Protein AF-0000000068123368 (afdb_homodimer)

Nearest PDB structures (foldseek):
  8y6v-assembly1_J  TM=4.040E-01  e=4.896E+00  Phikzvirus phiKZ
  7x9c-assembly1_R  TM=2.733E-01  e=2.693E+00  Homo sapiens
  8y6v-assembly1_J  TM=4.042E-01  e=3.737E+00  Phikzvirus phiKZ
  7x9c-assembly1_R  TM=2.732E-01  e=2.324E+00  Homo sapiens

Secondary structure (DSSP, 8-state):
-----------------------S-HHHHHHHHHHHHHHHHHHHHHHHHHHHHHHHHHHHHHHHHT---SSTTSPPPP------EEEE-SS--TTHHHHSSS--HHHHHHHHHHTTT-SEEE-HHHHHHTTS---EEBTTSSEEEEEHHHHHHHHHHHHHHHT-HHHHS-SS---HHHHHHHHHHHHHHHHHHHHHT----EEEEE--TT-SSSPEEE--S-EEEE-HHHHHHHHHTTB--GGGBPPPPTHHHHHHHHHHHHHHHHHH--/-----------------------S-HHHHHHHHHHHHHHHHHHHHHHHHHHHHHHHHHHHHHHHHT---SSTTSPPPP------EEEE-SS--TTHHHHSSS--HHHHHHHHHHTTT-SEEE-HHHHHHTTS---EEBTTSSEEEEEHHHHHHHHHHHHHHHT-HHHH--SS---HHHHHHHHHHHHHHHHHHHHHT----EEEEE--TT-SSSPEEE--S-EEEE-HHHHHHHHHTTB--GGGBPPPPTHHHHHHHHHHHHHHHHHHH-

Organism: Neurospora crassa (strain ATCC 24698 / 74-OR23-1A / CBS 708.71 / DSM 1257 / FGSC 987) (NCBI:txid367110)

Solvent-accessible surface area (backbone atoms only — not comparable to full-atom values): 30001 Å² total; per-residue (Å²): 138,82,85,82,80,80,82,80,74,85,81,79,75,78,76,76,67,86,64,74,76,70,42,89,46,69,68,31,43,50,51,34,48,50,35,47,49,51,28,54,50,49,49,53,53,33,50,51,50,40,51,52,31,51,50,47,28,52,50,22,46,55,47,23,66,65,15,50,58,69,59,60,92,38,63,75,59,56,54,92,69,72,81,50,46,35,66,40,58,84,68,84,50,80,64,51,67,46,70,44,76,75,92,46,68,66,35,52,49,48,52,52,60,70,52,54,41,41,32,20,60,40,50,68,65,57,28,46,63,29,68,59,41,72,47,34,36,27,73,90,62,48,22,37,26,33,35,41,36,42,54,51,51,50,32,51,51,50,46,58,42,62,78,36,42,74,79,72,53,64,57,92,85,66,64,60,66,58,54,45,52,48,43,43,50,31,52,49,52,46,51,46,50,46,45,32,60,50,38,60,47,55,33,26,26,40,69,46,78,88,24,85,87,52,61,42,80,42,68,57,57,45,40,64,16,42,34,48,68,63,38,48,51,56,33,52,76,32,50,48,53,80,86,39,45,50,73,73,63,71,73,60,58,51,68,63,53,53,53,55,45,51,52,46,50,55,52,70,74,93,138,78,85,78,80,77,79,77,71,85,78,79,74,78,75,77,66,86,62,74,76,68,43,88,45,69,67,32,42,51,50,35,50,52,34,47,50,50,29,54,50,49,48,54,50,33,51,51,51,40,51,51,30,50,52,48,29,52,50,22,47,56,46,24,66,64,14,49,60,70,57,60,91,38,64,76,59,56,53,91,67,71,82,51,46,35,66,40,58,86,66,85,51,82,65,49,66,46,72,44,75,76,92,45,70,66,35,52,49,48,53,50,60,70,52,56,40,42,31,20,59,39,50,69,66,58,28,46,64,29,67,60,41,73,45,36,37,27,73,88,59,47,23,38,26,33,35,41,36,41,54,53,51,49,33,52,52,49,46,58,42,63,78,36,41,75,79,71,54,66,56,93,86,65,62,61,67,58,53,46,51,49,45,42,49,31,52,48,52,47,52,46,49,46,46,31,60,51,36,59,45,54,33,26,26,39,69,46,77,87,25,84,86,54,59,42,81,40,68,59,58,46,39,65,16,40,35,49,68,64,40,48,51,58,34,53,76,32,49,47,52,81,85,38,46,51,73,73,62,72,73,60,60,52,68,64,54,52,51,56,47,49,51,48,49,52,53,68,73,96

Foldseek 3Di:
DDPPPPPPDDPPDPPPPPPVPQDPDPVVNVVVVVVVVVVVVVVVVVVVVVVVVVVVVVVVVVVVVVVPPPDPPDDDADDPFDWDKDWADPPDDPCVVLCDDDDDPSVVVVLVVLLALQKFFDAQVSCCSRVNDDAFAFQVGGHIDHDPVSLLSVLVVLLNCLVVCVVNPVDDDDPVVVSVVSNVVSVVSVVVVCVVVPDPADKDFDDDPVPPDGTDIGRDTTDTGTPSVSRVVVSNVGGDDPVRTDDDDPVVPPPVVVVVVVVVVVVVVD/DDPPPPPPDPPPDPPPPPPVPQDPDPVVNVVVVVVVVVVVVVVVVVVVVVVVVVVVVVVVVVVVVVVPPPDPPDDDADDPFDWDKDWADPPDDPCVVLCDDDDDPSVVVVLVVLLALQKFFDAQVSCCSRVNDDAFAFQVGGHIDHDPVSLLSVLVVLLNCLVVCVVNPVDDDDPVVVSVVSNVVSVVSVVVVCVVVPDPA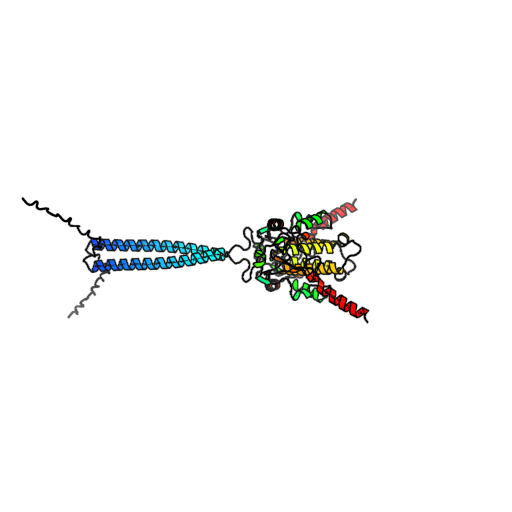DKDFDDDPVPPDGTDIHRDTTDTGTPSVSRVVVSNVGGDDPVRTDDDDPVVPPPVVVVCCVVVVVVVVD

InterPro domains:
  IPR021765 Mycotoxin biosynthesis protein UstYa-like [PF11807] (40-238)
  IPR021765 Mycotoxin biosynthesis protein UstYa-like [PTHR33365] (15-244)

Structure (mmCIF, N/CA/C/O backbone):
data_AF-0000000068123368-model_v1
#
loop_
_entity.id
_entity.type
_entity.pdbx_description
1 polymer 'Tat pathway signal sequence'
#
loop_
_atom_site.group_PDB
_atom_site.id
_atom_site.type_symbol
_atom_site.label_atom_id
_atom_site.label_alt_id
_atom_site.label_comp_id
_atom_site.label_asym_id
_atom_site.label_entity_id
_atom_site.label_seq_id
_atom_site.pdbx_PDB_ins_code
_atom_site.Cartn_x
_atom_site.Cartn_y
_atom_site.Cartn_z
_atom_site.occupancy
_atom_site.B_iso_or_equiv
_atom_site.auth_seq_id
_atom_site.auth_comp_id
_atom_site.auth_asym_id
_atom_site.auth_atom_id
_atom_site.pdbx_PDB_model_num
ATOM 1 N N . MET A 1 1 ? -56.125 82.812 60.312 1 33.09 1 MET A N 1
ATOM 2 C CA . MET A 1 1 ? -54.656 82.875 60.188 1 33.09 1 MET A CA 1
ATOM 3 C C . MET A 1 1 ? -54.125 81.812 59.281 1 33.09 1 MET A C 1
ATOM 5 O O . MET A 1 1 ? -54.156 80.625 59.625 1 33.09 1 MET A O 1
ATOM 9 N N . GLU A 1 2 ? -54.219 82 57.938 1 40.56 2 GLU A N 1
ATOM 10 C CA . GLU A 1 2 ? -54.031 81.125 56.781 1 40.56 2 GLU A CA 1
ATOM 11 C C . GLU A 1 2 ? -52.531 80.75 56.594 1 40.56 2 GLU A C 1
ATOM 13 O O . GLU A 1 2 ? -51.688 81.688 56.656 1 40.56 2 GLU A O 1
ATOM 18 N N . PRO A 1 3 ? -52.062 79.5 56.812 1 45.59 3 PRO A N 1
ATOM 19 C CA . PRO A 1 3 ? -50.656 79.062 56.719 1 45.59 3 PRO A CA 1
ATOM 20 C C . PRO A 1 3 ? -50.094 79.188 55.281 1 45.59 3 PRO A C 1
ATOM 22 O O . PRO A 1 3 ? -50.781 78.812 54.344 1 45.59 3 PRO A O 1
ATOM 25 N N . LEU A 1 4 ? -49.281 80.188 54.906 1 42.06 4 LEU A N 1
ATOM 26 C CA . LEU A 1 4 ? -48.656 80.5 53.625 1 42.06 4 LEU A CA 1
ATOM 27 C C . LEU A 1 4 ? -47.656 79.375 53.25 1 42.06 4 LEU A C 1
ATOM 29 O O . LEU A 1 4 ? -46.688 79.188 54 1 42.06 4 LEU A O 1
ATOM 33 N N . ILE A 1 5 ? -48 78.25 52.594 1 44.88 5 ILE A N 1
ATOM 34 C CA . ILE A 1 5 ? -47.188 77.188 52.094 1 44.88 5 ILE A CA 1
ATOM 35 C C . ILE A 1 5 ? -46.219 77.688 51.031 1 44.88 5 ILE A C 1
ATOM 37 O O . ILE A 1 5 ? -46.625 78.125 49.969 1 44.88 5 ILE A O 1
ATOM 41 N N . THR A 1 6 ? -45.031 78.312 51.344 1 40.75 6 THR A N 1
ATOM 42 C CA . THR A 1 6 ? -44.062 78.75 50.375 1 40.75 6 THR A CA 1
ATOM 43 C C . THR A 1 6 ? -43.438 77.625 49.594 1 40.75 6 THR A C 1
ATOM 45 O O . THR A 1 6 ? -42.938 76.625 50.188 1 40.75 6 THR A O 1
ATOM 48 N N . ASP A 1 7 ? -43.812 77.312 48.375 1 41.66 7 ASP A N 1
ATOM 49 C CA . ASP A 1 7 ? -43.344 76.312 47.375 1 41.66 7 ASP A CA 1
ATOM 50 C C . ASP A 1 7 ? -41.906 76.562 46.969 1 41.66 7 ASP A C 1
ATOM 52 O O . ASP A 1 7 ? -41.625 77.562 46.281 1 41.66 7 ASP A O 1
ATOM 56 N N . GLU A 1 8 ? -40.844 76.312 47.75 1 40.75 8 GLU A N 1
ATOM 57 C CA . GLU A 1 8 ? -39.469 76.438 47.344 1 40.75 8 GLU A CA 1
ATOM 58 C C . GLU A 1 8 ? -39.094 75.438 46.281 1 40.75 8 GLU A C 1
ATOM 60 O O . GLU A 1 8 ? -39.094 74.25 46.531 1 40.75 8 GLU A O 1
ATOM 65 N N . LYS A 1 9 ? -39.25 75.75 44.938 1 47.78 9 LYS A N 1
ATOM 66 C CA . LYS A 1 9 ? -38.781 74.875 43.844 1 47.78 9 LYS A CA 1
ATOM 67 C C . LYS A 1 9 ? -37.281 74.75 43.844 1 47.78 9 LYS A C 1
ATOM 69 O O . LYS A 1 9 ? -36.562 75.688 44.031 1 47.78 9 LYS A O 1
ATOM 74 N N . PRO A 1 10 ? -36.719 73.438 43.906 1 45.81 10 PRO A N 1
ATOM 75 C CA . PRO A 1 10 ? -35.281 73.25 43.875 1 45.81 10 PRO A CA 1
ATOM 76 C C . PRO A 1 10 ? -34.625 73.688 42.562 1 45.81 10 PRO A C 1
ATOM 78 O O . PRO A 1 10 ? -35.188 73.438 41.5 1 45.81 10 PRO A O 1
ATOM 81 N N . ARG A 1 11 ? -33.875 74.812 42.375 1 40.09 11 ARG A N 1
ATOM 82 C CA . ARG A 1 11 ? -33.125 75.312 41.25 1 40.09 11 ARG A CA 1
ATOM 83 C C . ARG A 1 11 ? -32.031 74.312 40.844 1 40.09 11 ARG A C 1
ATOM 85 O O . ARG A 1 11 ? -31.141 74.062 41.656 1 40.09 11 ARG A O 1
ATOM 92 N N . TYR A 1 12 ? -32.25 73.375 39.969 1 43.09 12 TYR A N 1
ATOM 93 C CA . TYR A 1 12 ? -31.266 72.438 39.406 1 43.09 12 TYR A CA 1
ATOM 94 C C . TYR A 1 12 ? -30.141 73.25 38.719 1 43.09 12 TYR A C 1
ATOM 96 O O . TYR A 1 12 ? -30.406 74.188 37.969 1 43.09 12 TYR A O 1
ATOM 104 N N . ALA A 1 13 ? -28.953 73.5 39.312 1 40.97 13 ALA A N 1
ATOM 105 C CA . ALA A 1 13 ? -27.75 74.062 38.719 1 40.97 13 ALA A CA 1
ATOM 106 C C . ALA A 1 13 ? -27.297 73.25 37.531 1 40.97 13 ALA A C 1
ATOM 108 O O . ALA A 1 13 ? -27.203 72 37.594 1 40.97 13 ALA A O 1
ATOM 109 N N . ARG A 1 14 ? -27.438 73.688 36.281 1 38.5 14 ARG A N 1
ATOM 110 C CA . ARG A 1 14 ? -26.906 73.062 35.062 1 38.5 14 ARG A CA 1
ATOM 111 C C . ARG A 1 14 ? -25.469 72.625 35.25 1 38.5 14 ARG A C 1
ATOM 113 O O . ARG A 1 14 ? -24.609 73.438 35.656 1 38.5 14 ARG A O 1
ATOM 120 N N . LEU A 1 15 ? -25.156 71.375 35.562 1 40.28 15 LEU A N 1
ATOM 121 C CA . LEU A 1 15 ? -23.828 70.812 35.469 1 40.28 15 LEU A CA 1
ATOM 122 C C . LEU A 1 15 ? -23.094 71.312 34.219 1 40.28 15 LEU A C 1
ATOM 124 O O . LEU A 1 15 ? -23.656 71.25 33.125 1 40.28 15 LEU A O 1
ATOM 128 N N . HIS A 1 16 ? -22.234 72.375 34.25 1 38.22 16 HIS A N 1
ATOM 129 C CA . HIS A 1 16 ? -21.312 72.75 33.188 1 38.22 16 HIS A CA 1
ATOM 130 C C . HIS A 1 16 ? -20.719 71.562 32.469 1 38.22 16 HIS A C 1
ATOM 132 O O . HIS A 1 16 ? -20.047 70.75 33.125 1 38.22 16 HIS A O 1
ATOM 138 N N . GLY A 1 17 ? -21.359 70.938 31.531 1 38.03 17 GLY A N 1
ATOM 139 C CA . GLY A 1 17 ? -20.734 69.938 30.688 1 38.03 17 GLY A CA 1
ATOM 140 C C . GLY A 1 17 ? -19.25 70.25 30.453 1 38.03 17 GLY A C 1
ATOM 141 O O . GLY A 1 17 ? -18.812 71.375 30.438 1 38.03 17 GLY A O 1
ATOM 142 N N . ASP A 1 18 ? -18.359 69.375 30.891 1 42.69 18 ASP A N 1
ATOM 143 C CA . ASP A 1 18 ? -16.938 69.438 30.531 1 42.69 18 ASP A CA 1
ATOM 144 C C . ASP A 1 18 ? -16.734 70 29.141 1 42.69 18 ASP A C 1
ATOM 146 O O . ASP A 1 18 ? -16.703 69.25 28.141 1 42.69 18 ASP A O 1
ATOM 150 N N . ASP A 1 19 ? -17.438 71 28.641 1 43.69 19 ASP A N 1
ATOM 151 C CA . ASP A 1 19 ? -16.984 71.688 27.453 1 43.69 19 ASP A CA 1
ATOM 152 C C . ASP A 1 19 ? -15.469 71.875 27.469 1 43.69 19 ASP A C 1
ATOM 154 O O . ASP A 1 19 ? -14.922 72.5 28.391 1 43.69 19 ASP A O 1
ATOM 158 N N . GLU A 1 20 ? -14.719 70.938 26.906 1 52.22 20 GLU A N 1
ATOM 159 C CA . GLU A 1 20 ? -13.312 71.188 26.609 1 52.22 20 GLU A CA 1
ATOM 160 C C . GLU A 1 20 ? -13.039 72.688 26.375 1 52.22 20 GLU A C 1
ATOM 162 O O . GLU A 1 20 ? -13.633 73.312 25.5 1 52.22 20 GLU A O 1
ATOM 167 N N . ASN A 1 21 ? -12.844 73.375 27.344 1 53.38 21 ASN A N 1
ATOM 168 C CA . ASN A 1 21 ? -12.414 74.75 27.266 1 53.38 21 ASN A CA 1
ATOM 169 C C . ASN A 1 21 ? -11.523 75 26.047 1 53.38 21 ASN A C 1
ATOM 171 O O . ASN A 1 21 ? -10.398 74.5 25.969 1 53.38 21 ASN A O 1
ATOM 175 N N . ILE A 1 22 ? -12.133 75.062 24.844 1 58.22 22 ILE A N 1
ATOM 176 C CA . ILE A 1 22 ? -11.461 75.5 23.641 1 58.22 22 ILE A CA 1
ATOM 177 C C . ILE A 1 22 ? -10.578 76.688 23.953 1 58.22 22 ILE A C 1
ATOM 179 O O . ILE A 1 22 ? -11.055 77.75 24.469 1 58.22 22 ILE A O 1
ATOM 183 N N . PRO A 1 23 ? -9.281 76.438 23.969 1 62.22 23 PRO A N 1
ATOM 184 C CA . PRO A 1 23 ? -8.438 77.562 24.266 1 62.22 23 PRO A CA 1
ATOM 185 C C . PRO A 1 23 ? -8.797 78.812 23.406 1 62.22 23 PRO A C 1
ATOM 187 O O . PRO A 1 23 ? -9.234 78.625 22.266 1 62.22 23 PRO A O 1
ATOM 190 N N . GLU A 1 24 ? -8.969 79.875 23.969 1 70.06 24 GLU A N 1
ATOM 191 C CA . GLU A 1 24 ? -9.234 81.188 23.344 1 70.06 24 GLU A CA 1
ATOM 192 C C . GLU A 1 24 ? -8.117 81.562 22.375 1 70.06 24 GLU A C 1
ATOM 194 O O . GLU A 1 24 ? -8.32 82.375 21.469 1 70.06 24 GLU A O 1
ATOM 199 N N . ASN A 1 25 ? -6.934 80.875 22.438 1 73.38 25 ASN A N 1
ATOM 200 C CA . ASN A 1 25 ? -5.848 81.25 21.531 1 73.38 25 ASN A CA 1
ATOM 201 C C . ASN A 1 25 ? -5.891 80.375 20.25 1 73.38 25 ASN A C 1
ATOM 203 O O . ASN A 1 25 ? -5.852 79.188 20.297 1 73.38 25 ASN A O 1
ATOM 207 N N . PRO A 1 26 ? -6.062 81.062 19.109 1 80.88 26 PRO A N 1
ATOM 208 C CA . PRO A 1 26 ? -6.191 80.438 17.812 1 80.88 26 PRO A CA 1
ATOM 209 C C . PRO A 1 26 ? -5.023 79.5 17.516 1 80.88 26 PRO A C 1
ATOM 211 O O . PRO A 1 26 ? -5.215 78.438 16.906 1 80.88 26 PRO A O 1
ATOM 214 N N . GLU A 1 27 ? -3.861 79.812 18 1 79.94 27 GLU A N 1
ATOM 215 C CA . GLU A 1 27 ? -2.691 79 17.734 1 79.94 27 GLU A CA 1
ATOM 216 C C . GLU A 1 27 ? -2.744 77.688 18.547 1 79.94 27 GLU A C 1
ATOM 218 O O . GLU A 1 27 ? -2.416 76.625 18.016 1 79.94 27 GLU A O 1
ATOM 223 N N . ALA A 1 28 ? -3.166 77.812 19.75 1 79 28 ALA A N 1
ATOM 224 C CA . ALA A 1 28 ? -3.305 76.688 20.609 1 79 28 ALA A CA 1
ATOM 225 C C . ALA A 1 28 ? -4.383 75.688 20.094 1 79 28 ALA A C 1
ATOM 227 O O . ALA A 1 28 ? -4.199 74.5 20.094 1 79 28 ALA A O 1
ATOM 228 N N . LEU A 1 29 ? -5.375 76.312 19.641 1 81.5 29 LEU A N 1
ATOM 229 C CA . LEU A 1 29 ? -6.473 75.5 19.062 1 81.5 29 LEU A CA 1
ATOM 230 C C . LEU A 1 29 ? -6.012 74.75 17.828 1 81.5 29 LEU A C 1
ATOM 232 O O . LEU A 1 29 ? -6.383 73.562 17.656 1 81.5 29 LEU A O 1
ATOM 236 N N . ALA A 1 30 ? -5.199 75.375 17.031 1 83.19 30 ALA A N 1
ATOM 237 C CA . ALA A 1 30 ? -4.672 74.688 15.836 1 83.19 30 ALA A CA 1
ATOM 238 C C . ALA A 1 30 ? -3.781 73.5 16.203 1 83.19 30 ALA A C 1
ATOM 240 O O . ALA A 1 30 ? -3.83 72.5 15.547 1 83.19 30 ALA A O 1
ATOM 241 N N . LEU A 1 31 ? -3.004 73.625 17.172 1 82.56 31 LEU A N 1
ATOM 242 C CA . LEU A 1 31 ? -2.121 72.562 17.625 1 82.56 31 LEU A CA 1
ATOM 243 C C . LEU A 1 31 ? -2.924 71.375 18.172 1 82.56 31 LEU A C 1
ATOM 245 O O . LEU A 1 31 ? -2.605 70.188 17.906 1 82.56 31 LEU A O 1
ATOM 249 N N . VAL A 1 32 ? -3.879 71.625 18.922 1 82.38 32 VAL A N 1
ATOM 250 C CA . VAL A 1 32 ? -4.754 70.625 19.453 1 82.38 32 VAL A CA 1
ATOM 251 C C . VAL A 1 32 ? -5.422 69.875 18.312 1 82.38 32 VAL A C 1
ATOM 253 O O . VAL A 1 32 ? -5.473 68.625 18.312 1 82.38 32 VAL A O 1
ATOM 256 N N . GLN A 1 33 ? -5.879 70.562 17.344 1 84.94 33 GLN A N 1
ATOM 257 C CA . GLN A 1 33 ? -6.547 70 16.203 1 84.94 33 GLN A CA 1
ATOM 258 C C . GLN A 1 33 ? -5.582 69.125 15.406 1 84.94 33 GLN A C 1
ATOM 260 O O . GLN A 1 33 ? -5.957 68.062 14.93 1 84.94 33 GLN A O 1
ATOM 265 N N . LYS A 1 34 ? -4.402 69.562 15.219 1 85.31 34 LYS A N 1
ATOM 266 C CA . LYS A 1 34 ? -3.389 68.812 14.516 1 85.31 34 LYS A CA 1
ATOM 267 C C . LYS A 1 34 ? -3.127 67.438 15.219 1 85.31 34 LYS A C 1
ATOM 269 O O . LYS A 1 34 ? -3.098 66.438 14.578 1 85.31 34 LYS A O 1
ATOM 274 N N . TRP A 1 35 ? -2.98 67.5 16.469 1 84.75 35 TRP A N 1
ATOM 275 C CA . TRP A 1 35 ? -2.68 66.25 17.219 1 84.75 35 TRP A CA 1
ATOM 276 C C . TRP A 1 35 ? -3.898 65.375 17.281 1 84.75 35 TRP A C 1
ATOM 278 O O . TRP A 1 35 ? -3.768 64.125 17.219 1 84.75 35 TRP A O 1
ATOM 288 N N . LYS A 1 36 ? -5.035 66 17.422 1 84 36 LYS A N 1
ATOM 289 C CA . LYS A 1 36 ? -6.273 65.188 17.344 1 84 36 LYS A CA 1
ATOM 290 C C . LYS A 1 36 ? -6.41 64.5 16 1 84 36 LYS A C 1
ATOM 292 O O . LYS A 1 36 ? -6.746 63.312 15.961 1 84 36 LYS A O 1
ATOM 297 N N . ARG A 1 37 ? -6.121 65.188 14.961 1 84.56 37 ARG A N 1
ATOM 298 C CA . ARG A 1 37 ? -6.168 64.625 13.625 1 84.56 37 ARG A CA 1
ATOM 299 C C . ARG A 1 37 ? -5.129 63.531 13.469 1 84.56 37 ARG A C 1
ATOM 301 O O . ARG A 1 37 ? -5.43 62.469 12.93 1 84.56 37 ARG A O 1
ATOM 308 N N . SER A 1 38 ? -3.957 63.781 13.898 1 85.75 38 SER A N 1
ATOM 309 C CA . SER A 1 38 ? -2.904 62.781 13.836 1 85.75 38 SER A CA 1
ATOM 310 C C . SER A 1 38 ? -3.277 61.531 14.641 1 85.75 38 SER A C 1
ATOM 312 O O . SER A 1 38 ? -3.004 60.406 14.219 1 85.75 38 SER A O 1
ATOM 314 N N . PHE A 1 39 ? -3.859 61.719 15.742 1 85.25 39 PHE A N 1
ATOM 315 C CA . PHE A 1 39 ? -4.32 60.594 16.578 1 85.25 39 PHE A CA 1
ATOM 316 C C . PHE A 1 39 ? -5.328 59.75 15.82 1 85.25 39 PHE A C 1
ATOM 318 O O . PHE A 1 39 ? -5.195 58.531 15.773 1 85.25 39 PHE A O 1
ATOM 325 N N . TYR A 1 40 ? -6.312 60.375 15.258 1 87.69 40 TYR A N 1
ATOM 326 C CA . TYR A 1 40 ? -7.363 59.625 14.586 1 87.69 40 TYR A CA 1
ATOM 327 C C . TYR A 1 40 ? -6.832 58.969 13.32 1 87.69 40 TYR A C 1
ATOM 329 O O . TYR A 1 40 ? -7.266 57.844 12.961 1 87.69 40 TYR A O 1
ATOM 337 N N . ILE A 1 41 ? -5.828 59.562 12.625 1 85.19 41 ILE A N 1
ATOM 338 C CA . ILE A 1 41 ? -5.188 58.906 11.469 1 85.19 41 ILE A CA 1
ATOM 339 C C . ILE A 1 41 ? -4.402 57.688 11.922 1 85.19 41 ILE A C 1
ATOM 341 O O . ILE A 1 41 ? -4.488 56.625 11.305 1 85.19 41 ILE A O 1
ATOM 345 N N . LEU A 1 42 ? -3.693 57.781 12.977 1 86.88 42 LEU A N 1
ATOM 346 C CA . LEU A 1 42 ? -2.959 56.656 13.508 1 86.88 42 LEU A CA 1
ATOM 347 C C . LEU A 1 42 ? -3.914 55.562 13.961 1 86.88 42 LEU A C 1
ATOM 349 O O . LEU A 1 42 ? -3.656 54.375 13.734 1 86.88 42 LEU A O 1
ATOM 353 N N . LEU A 1 43 ? -4.961 55.969 14.594 1 86.12 43 LEU A N 1
ATOM 354 C CA . LEU A 1 43 ? -5.961 55 15.031 1 86.12 43 LEU A CA 1
ATOM 355 C C . LEU A 1 43 ? -6.547 54.219 13.844 1 86.12 43 LEU A C 1
ATOM 357 O O . LEU A 1 43 ? -6.617 53 13.859 1 86.12 43 LEU A O 1
ATOM 361 N N . ALA A 1 44 ? -6.957 55 12.852 1 85.25 44 ALA A N 1
ATOM 362 C CA . ALA A 1 44 ? -7.539 54.375 11.664 1 85.25 44 ALA A CA 1
ATOM 363 C C . ALA A 1 44 ? -6.523 53.469 10.961 1 85.25 44 ALA A C 1
ATOM 365 O O . ALA A 1 44 ? -6.859 52.375 10.531 1 85.25 44 ALA A O 1
ATOM 366 N N . SER A 1 45 ? -5.281 53.906 10.844 1 85.12 45 SER A N 1
ATOM 367 C CA . SER A 1 45 ? -4.234 53.094 10.203 1 85.12 45 SER A CA 1
ATOM 368 C C . SER A 1 45 ? -3.92 51.844 11.016 1 85.12 45 SER A C 1
ATOM 370 O O . SER A 1 45 ? -3.75 50.781 10.445 1 85.12 45 SER A O 1
ATOM 372 N N . SER A 1 46 ? -3.832 51.969 12.289 1 83 46 SER A N 1
ATOM 373 C CA . SER A 1 46 ? -3.578 50.844 13.148 1 83 46 SER A CA 1
ATOM 374 C C . SER A 1 46 ? -4.707 49.812 13.055 1 83 46 SER A C 1
ATOM 376 O O . SER A 1 46 ? -4.453 48.594 12.961 1 83 46 SER A O 1
ATOM 378 N N . LEU A 1 47 ? -5.914 50.312 13.055 1 82.19 47 LEU A N 1
ATOM 379 C CA . LEU A 1 47 ? -7.059 49.406 12.922 1 82.19 47 LEU A CA 1
ATOM 380 C C . LEU A 1 47 ? -7.039 48.688 11.578 1 82.19 47 LEU A C 1
ATOM 382 O O . LEU A 1 47 ? -7.344 47.5 11.5 1 82.19 47 LEU A O 1
ATOM 386 N N . SER A 1 48 ? -6.68 49.375 10.523 1 82.56 48 SER A N 1
ATOM 387 C CA . SER A 1 48 ? -6.582 48.75 9.203 1 82.56 48 SER A CA 1
ATOM 388 C C . SER A 1 48 ? -5.504 47.688 9.172 1 82.56 48 SER A C 1
ATOM 390 O O . SER A 1 48 ? -5.719 46.594 8.633 1 82.56 48 SER A O 1
ATOM 392 N N . VAL A 1 49 ? -4.391 47.969 9.734 1 81.56 49 VAL A N 1
ATOM 393 C CA . VAL A 1 49 ? -3.291 47.031 9.773 1 81.56 49 VAL A CA 1
ATOM 394 C C . VAL A 1 49 ? -3.686 45.812 10.617 1 81.56 49 VAL A C 1
ATOM 396 O O . VAL A 1 49 ? -3.432 44.656 10.234 1 81.56 49 VAL A O 1
ATOM 399 N N . ILE A 1 50 ? -4.293 46.062 11.711 1 80.31 50 ILE A N 1
ATOM 400 C CA . ILE A 1 50 ? -4.754 44.969 12.586 1 80.31 50 ILE A CA 1
ATOM 401 C C . ILE A 1 50 ? -5.773 44.125 11.844 1 80.31 50 ILE A C 1
ATOM 403 O O . ILE A 1 50 ? -5.727 42.875 11.914 1 80.31 50 ILE A O 1
ATOM 407 N N . PHE A 1 51 ? -6.656 44.719 11.086 1 80.62 51 PHE A N 1
ATOM 408 C CA . PHE A 1 51 ? -7.66 44 10.32 1 80.62 51 PHE A CA 1
ATOM 409 C C . PHE A 1 51 ? -7.004 43.125 9.25 1 80.62 51 PHE A C 1
ATOM 411 O O . PHE A 1 51 ? -7.387 41.969 9.055 1 80.62 51 PHE A O 1
ATOM 418 N N . ILE A 1 52 ? -6.016 43.594 8.617 1 80.06 52 ILE A N 1
ATOM 419 C CA . ILE A 1 52 ? -5.301 42.875 7.59 1 80.06 52 ILE A CA 1
ATOM 420 C C . ILE A 1 52 ? -4.551 41.688 8.227 1 80.06 52 ILE A C 1
ATOM 422 O O . ILE A 1 52 ? -4.609 40.562 7.734 1 80.06 52 ILE A O 1
ATOM 426 N N . LEU A 1 53 ? -3.939 41.938 9.312 1 79.75 53 LEU A N 1
ATOM 427 C CA . LEU A 1 53 ? -3.189 40.906 10 1 79.75 53 LEU A CA 1
ATOM 428 C C . LEU A 1 53 ? -4.129 39.844 10.539 1 79.75 53 LEU A C 1
ATOM 430 O O . LEU A 1 53 ? -3.805 38.656 10.508 1 79.75 53 LEU A O 1
ATOM 434 N N . PHE A 1 54 ? -5.223 40.219 11.008 1 78.5 54 PHE A N 1
ATOM 435 C CA . PHE A 1 54 ? -6.238 39.25 11.461 1 78.5 54 PHE A CA 1
ATOM 436 C C . PHE A 1 54 ? -6.738 38.406 10.297 1 78.5 54 PHE A C 1
ATOM 438 O O . PHE A 1 54 ? -6.906 37.188 10.438 1 78.5 54 PHE A O 1
ATOM 445 N N . GLY A 1 55 ? -6.945 38.906 9.172 1 76.31 55 GLY A N 1
ATOM 446 C CA . GLY A 1 55 ? -7.344 38.156 7.988 1 76.31 55 GLY A CA 1
ATOM 447 C C . GLY A 1 55 ? -6.305 37.156 7.535 1 76.31 55 GLY A C 1
ATOM 448 O O . GLY A 1 55 ? -6.633 36 7.234 1 76.31 55 GLY A O 1
ATOM 449 N N . VAL A 1 56 ? -5.121 37.625 7.578 1 73.44 56 VAL A N 1
ATOM 450 C CA . VAL A 1 56 ? -4.023 36.719 7.207 1 73.44 56 VAL A CA 1
ATOM 451 C C . VAL A 1 56 ? -3.891 35.594 8.234 1 73.44 56 VAL A C 1
ATOM 453 O O . VAL A 1 56 ? -3.668 34.438 7.875 1 73.44 56 VAL A O 1
ATOM 456 N N . GLY A 1 57 ? -4 35.969 9.453 1 69.5 57 GLY A N 1
ATOM 457 C CA . GLY A 1 57 ? -3.975 34.938 10.5 1 69.5 57 GLY A CA 1
ATOM 458 C C . GLY A 1 57 ? -5.078 33.906 10.367 1 69.5 57 GLY A C 1
ATOM 459 O O . GLY A 1 57 ? -4.828 32.719 10.453 1 69.5 57 GLY A O 1
ATOM 460 N N . ILE A 1 58 ? -6.23 34.312 10.117 1 70.94 58 ILE A N 1
ATOM 461 C CA . ILE A 1 58 ? -7.363 33.406 9.938 1 70.94 58 ILE A CA 1
ATOM 462 C C . ILE A 1 58 ? -7.137 32.531 8.711 1 70.94 58 ILE A C 1
ATOM 464 O O . ILE A 1 58 ? -7.371 31.328 8.758 1 70.94 58 ILE A O 1
ATOM 468 N N . TYR A 1 59 ? -6.684 33.062 7.727 1 67.06 59 TYR A N 1
ATOM 469 C CA . TYR A 1 59 ? -6.387 32.312 6.52 1 67.06 59 TYR A CA 1
ATOM 470 C C . TYR A 1 59 ? -5.324 31.25 6.785 1 67.06 59 TYR A C 1
ATOM 472 O O . TYR A 1 59 ? -5.457 30.094 6.348 1 67.06 59 TYR A O 1
ATOM 480 N N . SER A 1 60 ? -4.332 31.672 7.434 1 64.25 60 SER A N 1
ATOM 481 C CA . SER A 1 60 ? -3.244 30.75 7.75 1 64.25 60 SER A CA 1
ATOM 482 C C . SER A 1 60 ? -3.723 29.609 8.648 1 64.25 60 SER A C 1
ATOM 484 O O . SER A 1 60 ? -3.361 28.453 8.438 1 64.25 60 SER A O 1
ATOM 486 N N . ILE A 1 61 ? -4.449 29.984 9.586 1 61.94 61 ILE A N 1
ATOM 487 C CA . ILE A 1 61 ? -4.98 28.969 10.492 1 61.94 61 ILE A CA 1
ATOM 488 C C . ILE A 1 61 ? -5.895 28.016 9.734 1 61.94 61 ILE A C 1
ATOM 490 O O . ILE A 1 61 ? -5.824 26.797 9.914 1 61.94 61 ILE A O 1
ATOM 494 N N . LEU A 1 62 ? -6.641 28.484 8.914 1 61.25 62 LEU A N 1
ATOM 495 C CA . LEU A 1 62 ? -7.535 27.656 8.125 1 61.25 62 LEU A CA 1
ATOM 496 C C . LEU A 1 62 ? -6.742 26.781 7.16 1 61.25 62 LEU A C 1
ATOM 498 O O . LEU A 1 62 ? -7.09 25.609 6.938 1 61.25 62 LEU A O 1
ATOM 502 N N . SER A 1 63 ? -5.719 27.375 6.684 1 59.31 63 SER A N 1
ATOM 503 C CA . SER A 1 63 ? -4.875 26.609 5.766 1 59.31 63 SER A CA 1
ATOM 504 C C . SER A 1 63 ? -4.109 25.516 6.5 1 59.31 63 SER A C 1
ATOM 506 O O . SER A 1 63 ? -3.836 24.453 5.93 1 59.31 63 SER A O 1
ATOM 508 N N . LEU A 1 64 ? -3.658 25.922 7.676 1 57.19 64 LEU A N 1
ATOM 509 C CA . LEU A 1 64 ? -2.988 24.938 8.508 1 57.19 64 LEU A CA 1
ATOM 510 C C . LEU A 1 64 ? -3.934 23.781 8.859 1 57.19 64 LEU A C 1
ATOM 512 O O . LEU A 1 64 ? -3.5 22.641 9.016 1 57.19 64 LEU A O 1
ATOM 516 N N . GLN A 1 65 ? -5.109 24.125 9.211 1 53.22 65 GLN A N 1
ATOM 517 C CA . GLN A 1 65 ? -6.078 23.078 9.539 1 53.22 65 GLN A CA 1
ATOM 518 C C . GLN A 1 65 ? -6.172 22.047 8.414 1 53.22 65 GLN A C 1
ATOM 520 O O . GLN A 1 65 ? -6.391 20.859 8.664 1 53.22 65 GLN A O 1
ATOM 525 N N . ASP A 1 66 ? -6.035 22.609 7.289 1 50.38 66 ASP A N 1
ATOM 526 C CA . ASP A 1 66 ? -6.094 21.688 6.16 1 50.38 66 ASP A CA 1
ATOM 527 C C . ASP A 1 66 ? -4.805 20.875 6.055 1 50.38 66 ASP A C 1
ATOM 529 O O . ASP A 1 66 ? -4.754 19.875 5.328 1 50.38 66 ASP A O 1
ATOM 533 N N . CYS A 1 67 ? -3.727 21.391 6.75 1 49.22 67 CYS A N 1
ATOM 534 C CA . CYS A 1 67 ? -2.414 20.766 6.594 1 49.22 67 CYS A CA 1
ATOM 535 C C . CYS A 1 67 ? -2.23 19.625 7.578 1 49.22 67 CYS A C 1
ATOM 537 O O . CYS A 1 67 ? -1.612 19.781 8.633 1 49.22 67 CYS A O 1
ATOM 539 N N . SER A 1 68 ? -3.08 18.891 8 1 49.69 68 SER A N 1
ATOM 540 C CA . SER A 1 68 ? -2.846 17.75 8.875 1 49.69 68 SER A CA 1
ATOM 541 C C . SER A 1 68 ? -1.735 16.859 8.328 1 49.69 68 SER A C 1
ATOM 543 O O . SER A 1 68 ? -1.688 16.578 7.125 1 49.69 68 SER A O 1
ATOM 545 N N . PRO A 1 69 ? -0.503 16.797 9.109 1 54.28 69 PRO A N 1
ATOM 546 C CA . PRO A 1 69 ? 0.472 15.812 8.648 1 54.28 69 PRO A CA 1
ATOM 547 C C . PRO A 1 69 ? -0.186 14.562 8.055 1 54.28 69 PRO A C 1
ATOM 549 O O . PRO A 1 69 ? -1.275 14.172 8.484 1 54.28 69 PRO A O 1
ATOM 552 N N . SER A 1 70 ? 0.374 14.109 6.898 1 63.62 70 SER A N 1
ATOM 553 C CA . SER A 1 70 ? -0.225 12.961 6.223 1 63.62 70 SER A CA 1
ATOM 554 C C . SER A 1 70 ? -0.314 11.758 7.152 1 63.62 70 SER A C 1
ATOM 556 O O . SER A 1 70 ? -1.32 11.039 7.16 1 63.62 70 SER A O 1
ATOM 558 N N . LYS A 1 71 ? 0.872 11.617 8.109 1 79 71 LYS A N 1
ATOM 559 C CA . LYS A 1 71 ? 0.875 10.539 9.094 1 79 71 LYS A CA 1
ATOM 560 C C . LYS A 1 71 ? 1.282 11.055 10.477 1 79 71 LYS A C 1
ATOM 562 O O . LYS A 1 71 ? 2.447 10.953 10.859 1 79 71 LYS A O 1
ATOM 567 N N . PRO A 1 72 ? 0.401 11.57 11.227 1 77.69 72 PRO A N 1
ATOM 568 C CA . PRO A 1 72 ? 0.739 12.156 12.531 1 77.69 72 PRO A CA 1
ATOM 569 C C . PRO A 1 72 ? 1.267 11.117 13.516 1 77.69 72 PRO A C 1
ATOM 571 O O . PRO A 1 72 ? 0.813 9.977 13.523 1 77.69 72 PRO A O 1
ATOM 574 N N . GLY A 1 73 ? 2.242 11.547 14.312 1 82.06 73 GLY A N 1
ATOM 575 C CA . GLY A 1 73 ? 2.689 10.734 15.438 1 82.06 73 GLY A CA 1
ATOM 576 C C . GLY A 1 73 ? 3.799 9.766 15.062 1 82.06 73 GLY A C 1
ATOM 577 O O . GLY A 1 73 ? 4.258 8.992 15.906 1 82.06 73 GLY A O 1
ATOM 578 N N . VAL A 1 74 ? 4.117 9.773 13.773 1 90.38 74 VAL A N 1
ATOM 579 C CA . VAL A 1 74 ? 5.16 8.828 13.391 1 90.38 74 VAL A CA 1
ATOM 580 C C . VAL A 1 74 ? 6.266 9.555 12.633 1 90.38 74 VAL A C 1
ATOM 582 O O . VAL A 1 74 ? 6.059 10.672 12.141 1 90.38 74 VAL A O 1
ATOM 585 N N . VAL A 1 75 ? 7.449 8.906 12.633 1 90.94 75 VAL A N 1
ATOM 586 C CA . VAL A 1 75 ? 8.578 9.375 11.836 1 90.94 75 VAL A CA 1
ATOM 587 C C . VAL A 1 75 ? 8.477 8.828 10.414 1 90.94 75 VAL A C 1
ATOM 589 O O . VAL A 1 75 ? 8.367 7.613 10.219 1 90.94 75 VAL A O 1
ATOM 592 N N . ILE A 1 76 ? 8.422 9.719 9.492 1 90.19 76 ILE A N 1
ATOM 593 C CA . ILE A 1 76 ? 8.398 9.297 8.102 1 90.19 76 ILE A CA 1
ATOM 594 C C . ILE A 1 76 ? 9.812 8.93 7.648 1 90.19 76 ILE A C 1
ATOM 596 O O . ILE A 1 76 ? 10.719 9.766 7.676 1 90.19 76 ILE A O 1
ATOM 600 N N . PRO A 1 77 ? 9.969 7.691 7.246 1 94.75 77 PRO A N 1
ATOM 601 C CA . PRO A 1 77 ? 11.312 7.301 6.805 1 94.75 77 PRO A CA 1
ATOM 602 C C . PRO A 1 77 ? 11.766 8.062 5.559 1 94.75 77 PRO A C 1
ATOM 604 O O . PRO A 1 77 ? 10.945 8.406 4.711 1 94.75 77 PRO A O 1
ATOM 607 N N . TYR A 1 78 ? 13.086 8.32 5.523 1 95.88 78 TYR A N 1
ATOM 608 C CA . TYR A 1 78 ? 13.641 9.008 4.363 1 95.88 78 TYR A CA 1
ATOM 609 C C . TYR A 1 78 ? 13.531 8.148 3.109 1 95.88 78 TYR A C 1
ATOM 611 O O . TYR A 1 78 ? 13.766 6.941 3.154 1 95.88 78 TYR A O 1
ATOM 619 N N . SER A 1 79 ? 13.164 8.703 2.072 1 96.31 79 SER A N 1
ATOM 620 C CA . SER A 1 79 ? 13.227 8.133 0.73 1 96.31 79 SER A CA 1
ATOM 621 C C . SER A 1 79 ? 13.539 9.203 -0.311 1 96.31 79 SER A C 1
ATOM 623 O O . SER A 1 79 ? 12.945 10.289 -0.288 1 96.31 79 SER A O 1
ATOM 625 N N . PRO A 1 80 ? 14.461 8.906 -1.193 1 96.94 80 PRO A N 1
ATOM 626 C CA . PRO A 1 80 ? 14.742 9.883 -2.25 1 96.94 80 PRO A CA 1
ATOM 627 C C . PRO A 1 80 ? 13.711 9.859 -3.369 1 96.94 80 PRO A C 1
ATOM 629 O O . PRO A 1 80 ? 13.742 10.711 -4.262 1 96.94 80 PRO A O 1
ATOM 632 N N . ALA A 1 81 ? 12.773 8.906 -3.393 1 96.5 81 ALA A N 1
ATOM 633 C CA . ALA A 1 81 ? 11.844 8.719 -4.496 1 96.5 81 ALA A CA 1
ATOM 634 C C . ALA A 1 81 ? 10.781 9.82 -4.508 1 96.5 81 ALA A C 1
ATOM 636 O O . ALA A 1 81 ? 10.125 10.07 -3.494 1 96.5 81 ALA A O 1
ATOM 637 N N . PRO A 1 82 ? 10.68 10.438 -5.684 1 93.19 82 PRO A N 1
ATOM 638 C CA . PRO A 1 82 ? 9.57 11.383 -5.809 1 93.19 82 PRO A CA 1
ATOM 639 C C . PRO A 1 82 ? 8.211 10.688 -5.926 1 93.19 82 PRO A C 1
ATOM 641 O O . PRO A 1 82 ? 8.039 9.805 -6.777 1 93.19 82 PRO A O 1
ATOM 644 N N . VAL A 1 83 ? 7.316 11.016 -5.027 1 91.88 83 VAL A N 1
ATOM 645 C CA . VAL A 1 83 ? 6.023 10.344 -5.059 1 91.88 83 VAL A CA 1
ATOM 646 C C . VAL A 1 83 ? 4.945 11.32 -5.535 1 91.88 83 VAL A C 1
ATOM 648 O O . VAL A 1 83 ? 4.758 12.383 -4.945 1 91.88 83 VAL A O 1
ATOM 651 N N . LYS A 1 84 ? 4.422 11 -6.66 1 94.62 84 LYS A N 1
ATOM 652 C CA . LYS A 1 84 ? 3.209 11.625 -7.172 1 94.62 84 LYS A CA 1
ATOM 653 C C . LYS A 1 84 ? 2.021 10.672 -7.098 1 94.62 84 LYS A C 1
ATOM 655 O O . LYS A 1 84 ? 2.199 9.461 -6.953 1 94.62 84 LYS A O 1
ATOM 660 N N . TYR A 1 85 ? 0.873 11.289 -7.184 1 94.69 85 TYR A N 1
ATOM 661 C CA . TYR A 1 85 ? -0.315 10.453 -7.023 1 94.69 85 TYR A CA 1
ATOM 662 C C . TYR A 1 85 ? -1.271 10.641 -8.195 1 94.69 85 TYR A C 1
ATOM 664 O O . TYR A 1 85 ? -1.25 11.672 -8.867 1 94.69 85 TYR A O 1
ATOM 672 N N . VAL A 1 86 ? -2.068 9.562 -8.43 1 96.06 86 VAL A N 1
ATOM 673 C CA . VAL A 1 86 ? -3.111 9.562 -9.453 1 96.06 86 VAL A CA 1
ATOM 674 C C . VAL A 1 86 ? -4.32 8.773 -8.961 1 96.06 86 VAL A C 1
ATOM 676 O O . VAL A 1 86 ? -4.184 7.848 -8.156 1 96.06 86 VAL A O 1
ATOM 679 N N . ASN A 1 87 ? -5.5 9.188 -9.3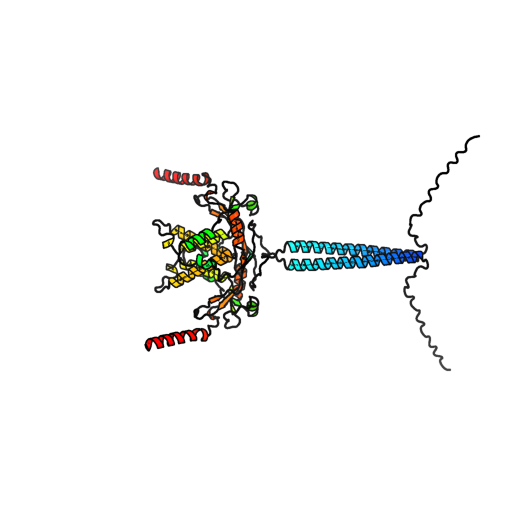44 1 96 87 ASN A N 1
ATOM 680 C CA . ASN A 1 87 ? -6.672 8.359 -9.078 1 96 87 ASN A CA 1
ATOM 681 C C . ASN A 1 87 ? -6.801 7.227 -10.094 1 96 87 ASN A C 1
ATOM 683 O O . ASN A 1 87 ? -6.688 7.449 -11.297 1 96 87 ASN A O 1
ATOM 687 N N . LYS A 1 88 ? -6.973 6.07 -9.547 1 95.31 88 LYS A N 1
ATOM 688 C CA . LYS A 1 88 ? -7.078 4.895 -10.406 1 95.31 88 LYS A CA 1
ATOM 689 C C . LYS A 1 88 ? -8.148 3.934 -9.898 1 95.31 88 LYS A C 1
ATOM 691 O O . LYS A 1 88 ? -8.273 3.717 -8.695 1 95.31 88 LYS A O 1
ATOM 696 N N . TRP A 1 89 ? -8.867 3.375 -10.906 1 93.31 89 TRP A N 1
ATOM 697 C CA . TRP A 1 89 ? -9.711 2.229 -10.594 1 93.31 89 TRP A CA 1
ATOM 698 C C . TRP A 1 89 ? -8.898 0.941 -10.57 1 93.31 89 TRP A C 1
ATOM 700 O O . TRP A 1 89 ? -8.148 0.652 -11.5 1 93.31 89 TRP A O 1
ATOM 710 N N . LEU A 1 90 ? -9.016 0.233 -9.5 1 89.62 90 LEU A N 1
ATOM 711 C CA . LEU A 1 90 ? -8.203 -0.97 -9.359 1 89.62 90 LEU A CA 1
ATOM 712 C C . LEU A 1 90 ? -8.797 -2.119 -10.172 1 89.62 90 LEU A C 1
ATOM 714 O O . LEU A 1 90 ? -8.156 -3.164 -10.328 1 89.62 90 LEU A O 1
ATOM 718 N N . THR A 1 91 ? -10.008 -1.926 -10.617 1 83.06 91 THR A N 1
ATOM 719 C CA . THR A 1 91 ? -10.617 -2.914 -11.5 1 83.06 91 THR A CA 1
ATOM 720 C C . THR A 1 91 ? -10.703 -2.385 -12.922 1 83.06 91 THR A C 1
ATOM 722 O O . THR A 1 91 ? -10.859 -1.182 -13.141 1 83.06 91 THR A O 1
ATOM 725 N N . GLY A 1 92 ? -10.422 -3.223 -13.875 1 78.69 92 GLY A N 1
ATOM 726 C CA . GLY A 1 92 ? -10.57 -2.834 -15.266 1 78.69 92 GLY A CA 1
ATOM 727 C C . GLY A 1 92 ? -9.297 -2.295 -15.883 1 78.69 92 GLY A C 1
ATOM 728 O O . GLY A 1 92 ? -9.336 -1.553 -16.859 1 78.69 92 GLY A O 1
ATOM 729 N N . ASP A 1 93 ? -8.195 -2.496 -15.25 1 84.31 93 ASP A N 1
ATOM 730 C CA . ASP A 1 93 ? -6.906 -2.109 -15.805 1 84.31 93 ASP A CA 1
ATOM 731 C C . ASP A 1 93 ? -6.621 -2.867 -17.109 1 84.31 93 ASP A C 1
ATOM 733 O O . ASP A 1 93 ? -6.699 -4.098 -17.141 1 84.31 93 ASP A O 1
ATOM 737 N N . PRO A 1 94 ? -6.328 -2.129 -18.156 1 83.25 94 PRO A N 1
ATOM 738 C CA . PRO A 1 94 ? -6.094 -2.775 -19.438 1 83.25 94 PRO A CA 1
ATOM 739 C C . PRO A 1 94 ? -4.906 -3.732 -19.422 1 83.25 94 PRO A C 1
ATOM 741 O O . PRO A 1 94 ? -4.848 -4.676 -20.203 1 83.25 94 PRO A O 1
ATOM 744 N N . ASP A 1 95 ? -3.994 -3.479 -18.578 1 87.5 95 ASP A N 1
ATOM 745 C CA . ASP A 1 95 ? -2.791 -4.301 -18.516 1 87.5 95 ASP A CA 1
ATOM 746 C C . ASP A 1 95 ? -3.059 -5.602 -17.766 1 87.5 95 ASP A C 1
ATOM 748 O O . ASP A 1 95 ? -2.219 -6.504 -17.75 1 87.5 95 ASP A O 1
ATOM 752 N N . THR A 1 96 ? -4.199 -5.734 -17.172 1 90.75 96 THR A N 1
ATOM 753 C CA . THR A 1 96 ? -4.547 -6.902 -16.375 1 90.75 96 THR A CA 1
ATOM 754 C C . THR A 1 96 ? -4.367 -8.18 -17.172 1 90.75 96 THR A C 1
ATOM 756 O O . THR A 1 96 ? -3.865 -9.18 -16.656 1 90.75 96 THR A O 1
ATOM 759 N N . LYS A 1 97 ? -4.715 -8.148 -18.406 1 92.38 97 LYS A N 1
ATOM 760 C CA . LYS A 1 97 ? -4.672 -9.344 -19.25 1 92.38 97 LYS A CA 1
ATOM 761 C C . LYS A 1 97 ? -3.236 -9.836 -19.438 1 92.38 97 LYS A C 1
ATOM 763 O O . LYS A 1 97 ? -3.004 -11.023 -19.656 1 92.38 97 LYS A O 1
ATOM 768 N N . LYS A 1 98 ? -2.316 -8.938 -19.344 1 95.44 98 LYS A N 1
ATOM 769 C CA . LYS A 1 98 ? -0.909 -9.289 -19.516 1 95.44 98 LYS A CA 1
ATOM 770 C C . LYS A 1 98 ? -0.408 -10.125 -18.344 1 95.44 98 LYS A C 1
ATOM 772 O O . LYS A 1 98 ? 0.573 -10.859 -18.469 1 95.44 98 LYS A O 1
ATOM 777 N N . PHE A 1 99 ? -1.078 -10 -17.25 1 96.81 99 PHE A N 1
ATOM 778 C CA . PHE A 1 99 ? -0.525 -10.57 -16.031 1 96.81 99 PHE A CA 1
ATOM 779 C C . PHE A 1 99 ? -1.385 -11.727 -15.539 1 96.81 99 PHE A C 1
ATOM 781 O O . PHE A 1 99 ? -1.026 -12.406 -14.57 1 96.81 99 PHE A O 1
ATOM 788 N N . MET A 1 100 ? -2.51 -11.992 -16.219 1 96.25 100 MET A N 1
ATOM 789 C CA . MET A 1 100 ? -3.41 -13.062 -15.789 1 96.25 100 MET A CA 1
ATOM 790 C C . MET A 1 100 ? -3.322 -14.258 -16.734 1 96.25 100 MET A C 1
ATOM 792 O O . MET A 1 100 ? -2.854 -14.125 -17.859 1 96.25 100 MET A O 1
ATOM 796 N N . GLY A 1 101 ? -3.723 -15.375 -16.203 1 95.5 101 GLY A N 1
ATOM 797 C CA . GLY A 1 101 ? -3.791 -16.578 -17.016 1 95.5 101 GLY A CA 1
ATOM 798 C C . GLY A 1 101 ? -2.543 -17.438 -16.922 1 95.5 101 GLY A C 1
ATOM 799 O O . GLY A 1 101 ? -1.687 -17.203 -16.062 1 95.5 101 GLY A O 1
ATOM 800 N N . LYS A 1 102 ? -2.486 -18.422 -17.75 1 95.94 102 LYS A N 1
ATOM 801 C CA . LYS A 1 102 ? -1.378 -19.375 -17.766 1 95.94 102 LYS A CA 1
ATOM 802 C C . LYS A 1 102 ? -0.089 -18.703 -18.25 1 95.94 102 LYS A C 1
ATOM 804 O O . LYS A 1 102 ? -0.127 -17.75 -19.016 1 95.94 102 LYS A O 1
ATOM 809 N N . PRO A 1 103 ? 1.002 -19.312 -17.75 1 96.75 103 PRO A N 1
ATOM 810 C CA . PRO A 1 103 ? 2.289 -18.75 -18.188 1 96.75 103 PRO A CA 1
ATOM 811 C C . PRO A 1 103 ? 2.463 -18.781 -19.703 1 96.75 103 PRO A C 1
ATOM 813 O O . PRO A 1 103 ? 2.039 -19.734 -20.359 1 96.75 103 PRO A O 1
ATOM 816 N N . ARG A 1 104 ? 2.984 -17.844 -20.281 1 97.31 104 ARG A N 1
ATOM 817 C CA . ARG A 1 104 ? 3.295 -17.641 -21.688 1 97.31 104 ARG A CA 1
ATOM 818 C C . ARG A 1 104 ? 4.352 -16.547 -21.859 1 97.31 104 ARG A C 1
ATOM 820 O O . ARG A 1 104 ? 4.551 -15.719 -20.984 1 97.31 104 ARG A O 1
ATOM 827 N N . PRO A 1 105 ? 5.008 -16.469 -22.922 1 97.31 105 PRO A N 1
ATOM 828 C CA . PRO A 1 105 ? 6.094 -15.516 -23.125 1 97.31 105 PRO A CA 1
ATOM 829 C C . PRO A 1 105 ? 5.66 -14.07 -22.906 1 97.31 105 PRO A C 1
ATOM 831 O O . PRO A 1 105 ? 6.414 -13.266 -22.344 1 97.31 105 PRO A O 1
ATOM 834 N N . GLU A 1 106 ? 4.5 -13.75 -23.328 1 96.94 106 GLU A N 1
ATOM 835 C CA . GLU A 1 106 ? 4.008 -12.391 -23.172 1 96.94 106 GLU A CA 1
ATOM 836 C C . GLU A 1 106 ? 3.873 -12.023 -21.688 1 96.94 106 GLU A C 1
ATOM 838 O O . GLU A 1 106 ? 4.203 -10.906 -21.297 1 96.94 106 GLU A O 1
ATOM 843 N N . LEU A 1 107 ? 3.34 -12.906 -20.922 1 97.69 107 LEU A N 1
ATOM 844 C CA . LEU A 1 107 ? 3.229 -12.711 -19.469 1 97.69 107 LEU A CA 1
ATOM 845 C C . LEU A 1 107 ? 4.605 -12.57 -18.844 1 97.69 107 LEU A C 1
ATOM 847 O O . LEU A 1 107 ? 4.82 -11.695 -18 1 97.69 107 LEU A O 1
ATOM 851 N N . ASP A 1 108 ? 5.523 -13.375 -19.266 1 97.69 108 ASP A N 1
ATOM 852 C CA . ASP A 1 108 ? 6.883 -13.32 -18.734 1 97.69 108 ASP A CA 1
ATOM 853 C C . ASP A 1 108 ? 7.547 -11.984 -19.062 1 97.69 108 ASP A C 1
ATOM 855 O O . ASP A 1 108 ? 8.234 -11.398 -18.234 1 97.69 108 ASP A O 1
ATOM 859 N N . GLN A 1 109 ? 7.352 -11.57 -20.234 1 97.69 109 GLN A N 1
ATOM 860 C CA . GLN A 1 109 ? 7.906 -10.281 -20.641 1 97.69 109 GLN A CA 1
ATOM 861 C C . GLN A 1 109 ? 7.293 -9.141 -19.844 1 97.69 109 GLN A C 1
ATOM 863 O O . GLN A 1 109 ? 7.988 -8.188 -19.469 1 97.69 109 GLN A O 1
ATOM 868 N N . ALA A 1 110 ? 5.988 -9.203 -19.609 1 97.69 110 ALA A N 1
ATOM 869 C CA . ALA A 1 110 ? 5.316 -8.18 -18.812 1 97.69 110 ALA A CA 1
ATOM 870 C C . ALA A 1 110 ? 5.922 -8.078 -17.422 1 97.69 110 ALA A C 1
ATOM 872 O O . ALA A 1 110 ? 6.18 -6.98 -16.922 1 97.69 110 ALA A O 1
ATOM 873 N N . TRP A 1 111 ? 6.148 -9.227 -16.797 1 97.75 111 TRP A N 1
ATOM 874 C CA . TRP A 1 111 ? 6.754 -9.25 -15.477 1 97.75 111 TRP A CA 1
ATOM 875 C C . TRP A 1 111 ? 8.195 -8.742 -15.531 1 97.75 111 TRP A C 1
ATOM 877 O O . TRP A 1 111 ? 8.648 -8.039 -14.625 1 97.75 111 TRP A O 1
ATOM 887 N N . HIS A 1 112 ? 8.898 -9.148 -16.562 1 96.81 112 HIS A N 1
ATOM 888 C CA . HIS A 1 112 ? 10.258 -8.664 -16.734 1 96.81 112 HIS A CA 1
ATOM 889 C C . HIS A 1 112 ? 10.297 -7.141 -16.828 1 96.81 112 HIS A C 1
ATOM 891 O O . HIS A 1 112 ? 11.094 -6.5 -16.141 1 96.81 112 HIS A O 1
ATOM 897 N N . ASP A 1 113 ? 9.43 -6.605 -17.594 1 96.75 113 ASP A N 1
ATOM 898 C CA . ASP A 1 113 ? 9.359 -5.16 -17.766 1 96.75 113 ASP A CA 1
ATOM 899 C C . ASP A 1 113 ? 8.961 -4.473 -16.469 1 96.75 113 ASP A C 1
ATOM 901 O O . ASP A 1 113 ? 9.5 -3.416 -16.125 1 96.75 113 ASP A O 1
ATOM 905 N N . LEU A 1 114 ? 8.062 -5.039 -15.797 1 96.94 114 LEU A N 1
ATOM 906 C CA . LEU A 1 114 ? 7.562 -4.492 -14.539 1 96.94 114 LEU A CA 1
ATOM 907 C C . LEU A 1 114 ? 8.672 -4.43 -13.5 1 96.94 114 LEU A C 1
ATOM 909 O O . LEU A 1 114 ? 8.719 -3.498 -12.695 1 96.94 114 LEU A O 1
ATOM 913 N N . LEU A 1 115 ? 9.609 -5.391 -13.539 1 97.06 115 LEU A N 1
ATOM 914 C CA . LEU A 1 115 ? 10.633 -5.52 -12.508 1 97.06 115 LEU A CA 1
ATOM 915 C C . LEU A 1 115 ? 11.961 -4.953 -12.992 1 97.06 115 LEU A C 1
ATOM 917 O O . LEU A 1 115 ? 12.984 -5.113 -12.328 1 97.06 115 LEU A O 1
ATOM 921 N N . ASP A 1 116 ? 11.797 -4.312 -14.141 1 95.12 116 ASP A N 1
ATOM 922 C CA . ASP A 1 116 ? 12.992 -3.623 -14.617 1 95.12 116 ASP A CA 1
ATOM 923 C C . ASP A 1 116 ? 13.438 -2.547 -13.633 1 95.12 116 ASP A C 1
ATOM 925 O O . ASP A 1 116 ? 12.602 -1.859 -13.039 1 95.12 116 ASP A O 1
ATOM 929 N N . SER A 1 117 ? 14.68 -2.494 -13.266 1 94.75 117 SER A N 1
ATOM 930 C CA . SER A 1 117 ? 15.258 -1.513 -12.352 1 94.75 117 SER A CA 1
ATOM 931 C C . SER A 1 117 ? 14.898 -1.814 -10.906 1 94.75 117 SER A C 1
ATOM 933 O O . SER A 1 117 ? 14.609 -0.901 -10.125 1 94.75 117 SER A O 1
ATOM 935 N N . THR A 1 118 ? 14.766 -3.088 -10.617 1 94.56 118 THR A N 1
ATOM 936 C CA . THR A 1 118 ? 14.602 -3.549 -9.242 1 94.56 118 THR A CA 1
ATOM 937 C C . THR A 1 118 ? 15.742 -3.051 -8.359 1 94.56 118 THR A C 1
ATOM 939 O O . THR A 1 118 ? 15.523 -2.625 -7.223 1 94.56 118 THR A O 1
ATOM 942 N N . LEU A 1 119 ? 16.938 -3.098 -8.945 1 96.88 119 LEU A N 1
ATOM 943 C CA . LEU A 1 119 ? 18.109 -2.553 -8.281 1 96.88 119 LEU A CA 1
ATOM 944 C C . LEU A 1 119 ? 18.375 -1.125 -8.742 1 96.88 119 LEU A C 1
ATOM 946 O O . LEU A 1 119 ? 18.344 -0.836 -9.938 1 96.88 119 LEU A O 1
ATOM 950 N N . ILE A 1 120 ? 18.609 -0.296 -7.777 1 98.12 120 ILE A N 1
ATOM 951 C CA . ILE A 1 120 ? 18.906 1.092 -8.109 1 98.12 120 ILE A CA 1
ATOM 952 C C . ILE A 1 120 ? 20.156 1.541 -7.332 1 98.12 120 ILE A C 1
ATOM 954 O O . ILE A 1 120 ? 20.562 0.882 -6.375 1 98.12 120 ILE A O 1
ATOM 958 N N . ARG A 1 121 ? 20.656 2.695 -7.742 1 98.12 121 ARG A N 1
ATOM 959 C CA . ARG A 1 121 ? 21.844 3.252 -7.117 1 98.12 121 ARG A CA 1
ATOM 960 C C . ARG A 1 121 ? 21.484 4.305 -6.078 1 98.12 121 ARG A C 1
ATOM 962 O O . ARG A 1 121 ? 20.609 5.137 -6.309 1 98.12 121 ARG A O 1
ATOM 969 N N . TYR A 1 122 ? 22.188 4.188 -4.984 1 98.19 122 TYR A N 1
ATOM 970 C CA . TYR A 1 122 ? 22.078 5.195 -3.936 1 98.19 122 TYR A CA 1
ATOM 971 C C . TYR A 1 122 ? 23.406 5.926 -3.744 1 98.19 122 TYR A C 1
ATOM 973 O O . TYR A 1 122 ? 24.469 5.336 -3.912 1 98.19 122 TYR A O 1
ATOM 981 N N . SER A 1 123 ? 23.328 7.234 -3.387 1 97.81 123 SER A N 1
ATOM 982 C CA . SER A 1 123 ? 24.5 7.965 -2.949 1 97.81 123 SER A CA 1
ATOM 983 C C . SER A 1 123 ? 24.781 7.738 -1.466 1 97.81 123 SER A C 1
ATOM 985 O O . SER A 1 123 ? 23.891 7.285 -0.73 1 97.81 123 SER A O 1
ATOM 987 N N . ALA A 1 124 ? 25.969 8.047 -1.084 1 97.25 124 ALA A N 1
ATOM 988 C CA . ALA A 1 124 ? 26.328 7.957 0.329 1 97.25 124 ALA A CA 1
ATOM 989 C C . ALA A 1 124 ? 25.453 8.867 1.179 1 97.25 124 ALA A C 1
ATOM 991 O O . ALA A 1 124 ? 25.047 8.5 2.285 1 97.25 124 ALA A O 1
ATOM 992 N N . ASP A 1 125 ? 25.125 10.016 0.69 1 97.56 125 ASP A N 1
ATOM 993 C CA . ASP A 1 125 ? 24.281 10.969 1.412 1 97.56 125 ASP A CA 1
ATOM 994 C C . ASP A 1 125 ? 22.875 10.414 1.634 1 97.56 125 ASP A C 1
ATOM 996 O O . ASP A 1 125 ? 22.312 10.57 2.715 1 97.56 125 ASP A O 1
ATOM 1000 N N . GLU A 1 126 ? 22.422 9.844 0.633 1 97.31 126 GLU A N 1
ATOM 1001 C CA . GLU A 1 126 ? 21.078 9.266 0.736 1 97.31 126 GLU A CA 1
ATOM 1002 C C . GLU A 1 126 ? 21.047 8.164 1.789 1 97.31 126 GLU A C 1
ATOM 1004 O O . GLU A 1 126 ? 20.094 8.086 2.572 1 97.31 126 GLU A O 1
ATOM 1009 N N . LEU A 1 127 ? 22.031 7.312 1.827 1 98.12 127 LEU A N 1
ATOM 1010 C CA . LEU A 1 127 ? 22.062 6.234 2.809 1 98.12 127 LEU A CA 1
ATOM 1011 C C . LEU A 1 127 ? 22.297 6.781 4.211 1 98.12 127 LEU A C 1
ATOM 1013 O O . LEU A 1 127 ? 21.781 6.238 5.191 1 98.12 127 LEU A O 1
ATOM 1017 N N . PHE A 1 128 ? 23.047 7.871 4.277 1 97.62 128 PHE A N 1
ATOM 1018 C CA . PHE A 1 128 ? 23.234 8.555 5.555 1 97.62 128 PHE A CA 1
ATOM 1019 C C . PHE A 1 128 ? 21.891 9.047 6.105 1 97.62 128 PHE A C 1
ATOM 1021 O O . PHE A 1 128 ? 21.609 8.859 7.289 1 97.62 128 PHE A O 1
ATOM 1028 N N . LEU A 1 129 ? 21.109 9.609 5.203 1 96.38 129 LEU A N 1
ATOM 1029 C CA . LEU A 1 129 ? 19.797 10.117 5.598 1 96.38 129 LEU A CA 1
ATOM 1030 C C . LEU A 1 129 ? 18.844 8.969 5.949 1 96.38 129 LEU A C 1
ATOM 1032 O O . LEU A 1 129 ? 17.875 9.164 6.676 1 96.38 129 LEU A O 1
ATOM 1036 N N . ALA A 1 130 ? 19.156 7.832 5.375 1 96.94 130 ALA A N 1
ATOM 1037 C CA . ALA A 1 130 ? 18.344 6.645 5.652 1 96.94 130 ALA A CA 1
ATOM 1038 C C . ALA A 1 130 ? 18.891 5.883 6.859 1 96.94 130 ALA A C 1
ATOM 1040 O O . ALA A 1 130 ? 19.203 4.691 6.766 1 96.94 130 ALA A O 1
ATOM 1041 N N . ASN A 1 131 ? 19.047 6.504 7.949 1 96.38 131 ASN A N 1
ATOM 1042 C CA . ASN A 1 131 ? 19.484 5.938 9.219 1 96.38 131 ASN A CA 1
ATOM 1043 C C . ASN A 1 131 ? 20.922 5.43 9.148 1 96.38 131 ASN A C 1
ATOM 1045 O O . ASN A 1 131 ? 21.219 4.34 9.641 1 96.38 131 ASN A O 1
ATOM 1049 N N . ASN A 1 132 ? 21.672 6.121 8.438 1 95.25 132 ASN A N 1
ATOM 1050 C CA . ASN A 1 132 ? 23.094 5.785 8.289 1 95.25 132 ASN A CA 1
ATOM 1051 C C . ASN A 1 132 ? 23.281 4.355 7.793 1 95.25 132 ASN A C 1
ATOM 1053 O O . ASN A 1 132 ? 24.062 3.596 8.352 1 95.25 132 ASN A O 1
ATOM 1057 N N . ALA A 1 133 ? 22.531 4.031 6.809 1 96.69 133 ALA A N 1
ATOM 1058 C CA . ALA A 1 133 ? 22.547 2.672 6.277 1 96.69 133 ALA A CA 1
ATOM 1059 C C . ALA A 1 133 ? 23.812 2.43 5.441 1 96.69 133 ALA A C 1
ATOM 1061 O O . ALA A 1 133 ? 24.484 3.377 5.027 1 96.69 133 ALA A O 1
ATOM 1062 N N . THR A 1 134 ? 24.141 1.153 5.324 1 95.5 134 THR A N 1
ATOM 1063 C CA . THR A 1 134 ? 25.172 0.706 4.387 1 95.5 134 THR A CA 1
ATOM 1064 C C . THR A 1 134 ? 24.594 -0.303 3.398 1 95.5 134 THR A C 1
ATOM 1066 O O . THR A 1 134 ? 23.547 -0.899 3.654 1 95.5 134 THR A O 1
ATOM 1069 N N . SER A 1 135 ? 25.297 -0.357 2.223 1 97.12 135 SER A N 1
ATOM 1070 C CA . SER A 1 135 ? 24.859 -1.329 1.222 1 97.12 135 SER A CA 1
ATOM 1071 C C . SER A 1 135 ? 26.047 -1.797 0.368 1 97.12 135 SER A C 1
ATOM 1073 O O . SER A 1 135 ? 27.156 -1.289 0.504 1 97.12 135 SER A O 1
ATOM 1075 N N . VAL A 1 136 ? 25.766 -2.805 -0.419 1 96.44 136 VAL A N 1
ATOM 1076 C CA . VAL A 1 136 ? 26.766 -3.279 -1.376 1 96.44 136 VAL A CA 1
ATOM 1077 C C . VAL A 1 136 ? 27.172 -2.137 -2.303 1 96.44 136 VAL A C 1
ATOM 1079 O O . VAL A 1 136 ? 26.328 -1.39 -2.793 1 96.44 136 VAL A O 1
ATOM 1082 N N . GLN A 1 137 ? 28.469 -2.084 -2.57 1 96.75 137 GLN A N 1
ATOM 1083 C CA . GLN A 1 137 ? 28.984 -0.995 -3.387 1 96.75 137 GLN A CA 1
ATOM 1084 C C . GLN A 1 137 ? 28.75 -1.259 -4.871 1 96.75 137 GLN A C 1
ATOM 1086 O O . GLN A 1 137 ? 28.797 -2.406 -5.316 1 96.75 137 GLN A O 1
ATOM 1091 N N . HIS A 1 138 ? 28.469 -0.173 -5.598 1 97.12 138 HIS A N 1
ATOM 1092 C CA . HIS A 1 138 ? 28.484 -0.204 -7.055 1 97.12 138 HIS A CA 1
ATOM 1093 C C . HIS A 1 138 ? 29.891 -0.048 -7.605 1 97.12 138 HIS A C 1
ATOM 1095 O O . HIS A 1 138 ? 30.672 0.755 -7.094 1 97.12 138 HIS A O 1
ATOM 1101 N N . LYS A 1 139 ? 30.203 -0.702 -8.703 1 95.88 139 LYS A N 1
ATOM 1102 C CA . LYS A 1 139 ? 31.547 -0.689 -9.258 1 95.88 139 LYS A CA 1
ATOM 1103 C C . LYS A 1 139 ? 31.953 0.715 -9.711 1 95.88 139 LYS A C 1
ATOM 1105 O O . LYS A 1 139 ? 33.125 1.073 -9.672 1 95.88 139 LYS A O 1
ATOM 1110 N N . ASP A 1 140 ? 30.984 1.541 -10.156 1 95.38 140 ASP A N 1
ATOM 1111 C CA . ASP A 1 140 ? 31.266 2.881 -10.656 1 95.38 140 ASP A CA 1
ATOM 1112 C C . ASP A 1 140 ? 31.016 3.938 -9.586 1 95.38 140 ASP A C 1
ATOM 1114 O O . ASP A 1 140 ? 30.844 5.117 -9.898 1 95.38 140 ASP A O 1
ATOM 1118 N N . GLY A 1 141 ? 30.844 3.527 -8.367 1 95.56 141 GLY A N 1
ATOM 1119 C CA . GLY A 1 141 ? 30.609 4.477 -7.293 1 95.56 141 GLY A CA 1
ATOM 1120 C C . GLY A 1 141 ? 29.188 4.434 -6.773 1 95.56 141 GLY A C 1
ATOM 1121 O O . GLY A 1 141 ? 28.25 4.18 -7.531 1 95.56 141 GLY A O 1
ATOM 1122 N N . GLY A 1 142 ? 29.078 4.68 -5.484 1 97.25 142 GLY A N 1
ATOM 1123 C CA . GLY A 1 142 ? 27.781 4.594 -4.836 1 97.25 142 GLY A CA 1
ATOM 1124 C C . GLY A 1 142 ? 27.453 3.205 -4.32 1 97.25 142 GLY A C 1
ATOM 1125 O O . GLY A 1 142 ? 28.359 2.396 -4.098 1 97.25 142 GLY A O 1
ATOM 1126 N N . PHE A 1 143 ? 26.156 3.064 -4.09 1 98.19 143 PHE A N 1
ATOM 1127 C CA . PHE A 1 143 ? 25.719 1.817 -3.479 1 98.19 143 PHE A CA 1
ATOM 1128 C C . PHE A 1 143 ? 24.516 1.247 -4.215 1 98.19 143 PHE A C 1
ATOM 1130 O O . PHE A 1 143 ? 23.75 1.99 -4.836 1 98.19 143 PHE A O 1
ATOM 1137 N N . VAL A 1 144 ? 24.375 -0.063 -4.125 1 97.81 144 VAL A N 1
ATOM 1138 C CA . VAL A 1 144 ? 23.266 -0.736 -4.793 1 97.81 144 VAL A CA 1
ATOM 1139 C C . VAL A 1 144 ? 22.188 -1.123 -3.771 1 97.81 144 VAL A C 1
ATOM 1141 O O . VAL A 1 144 ? 22.516 -1.616 -2.688 1 97.81 144 VAL A O 1
ATOM 1144 N N . GLY A 1 145 ? 20.953 -0.836 -4.062 1 97.62 145 GLY A N 1
ATOM 1145 C CA . GLY A 1 145 ? 19.797 -1.204 -3.264 1 97.62 145 GLY A CA 1
ATOM 1146 C C . GLY A 1 145 ? 18.5 -1.158 -4.043 1 97.62 145 GLY A C 1
ATOM 1147 O O . GLY A 1 145 ? 18.469 -1.482 -5.234 1 97.62 145 GLY A O 1
ATOM 1148 N N . GLY A 1 146 ? 17.453 -0.906 -3.355 1 97.81 146 GLY A N 1
ATOM 1149 C CA . GLY A 1 146 ? 16.156 -0.821 -4.027 1 97.81 146 GLY A CA 1
ATOM 1150 C C . GLY A 1 146 ? 15.07 -0.256 -3.145 1 97.81 146 GLY A C 1
ATOM 1151 O O . GLY A 1 146 ? 15.344 0.255 -2.057 1 97.81 146 GLY A O 1
ATOM 1152 N N . LEU A 1 147 ? 13.836 -0.255 -3.672 1 98.12 147 LEU A N 1
ATOM 1153 C CA . LEU A 1 147 ? 12.641 0.187 -2.961 1 98.12 147 LEU A CA 1
ATOM 1154 C C . LEU A 1 147 ? 11.773 -1.003 -2.57 1 98.12 147 LEU A C 1
ATOM 1156 O O . LEU A 1 147 ? 11.812 -2.049 -3.221 1 98.12 147 LEU A O 1
ATOM 1160 N N . GLY A 1 148 ? 11.016 -0.785 -1.567 1 97.44 148 GLY A N 1
ATOM 1161 C CA . GLY A 1 148 ? 10.141 -1.839 -1.081 1 97.44 148 GLY A CA 1
ATOM 1162 C C . GLY A 1 148 ? 9.211 -2.381 -2.15 1 97.44 148 GLY A C 1
ATOM 1163 O O . GLY A 1 148 ? 8.883 -3.57 -2.148 1 97.44 148 GLY A O 1
ATOM 1164 N N . ILE A 1 149 ? 8.789 -1.59 -3.051 1 97.88 149 ILE A N 1
ATOM 1165 C CA . ILE A 1 149 ? 7.859 -2.012 -4.09 1 97.88 149 ILE A CA 1
ATOM 1166 C C . ILE A 1 149 ? 8.5 -3.094 -4.953 1 97.88 149 ILE A C 1
ATOM 1168 O O . ILE A 1 149 ? 7.828 -4.031 -5.387 1 97.88 149 ILE A O 1
ATOM 1172 N N . SER A 1 150 ? 9.781 -2.973 -5.242 1 97.12 150 SER A N 1
ATOM 1173 C CA . SER A 1 150 ? 10.477 -3.973 -6.043 1 97.12 150 SER A CA 1
ATOM 1174 C C . SER A 1 150 ? 10.484 -5.332 -5.348 1 97.12 150 SER A C 1
ATOM 1176 O O . SER A 1 150 ? 10.297 -6.363 -5.992 1 97.12 150 SER A O 1
ATOM 1178 N N . HIS A 1 151 ? 10.727 -5.238 -4.09 1 95.31 151 HIS A N 1
ATOM 1179 C CA . HIS A 1 151 ? 10.695 -6.477 -3.316 1 95.31 151 HIS A CA 1
ATOM 1180 C C . HIS A 1 151 ? 9.32 -7.121 -3.352 1 95.31 151 HIS A C 1
ATOM 1182 O O . HIS A 1 151 ? 9.195 -8.32 -3.596 1 95.31 151 HIS A O 1
ATOM 1188 N N . SER A 1 152 ? 8.297 -6.367 -3.158 1 97.38 152 SER A N 1
ATOM 1189 C CA . SER A 1 152 ? 6.93 -6.871 -3.162 1 97.38 152 SER A CA 1
ATOM 1190 C C . SER A 1 152 ? 6.566 -7.473 -4.516 1 97.38 152 SER A C 1
ATOM 1192 O O . SER A 1 152 ? 5.973 -8.555 -4.582 1 97.38 152 SER A O 1
ATOM 1194 N N . LEU A 1 153 ? 6.922 -6.777 -5.539 1 97.94 153 LEU A N 1
ATOM 1195 C CA . LEU A 1 153 ? 6.625 -7.27 -6.879 1 97.94 153 LEU A CA 1
ATOM 1196 C C . LEU A 1 153 ? 7.422 -8.531 -7.188 1 97.94 153 LEU A C 1
ATOM 1198 O O . LEU A 1 153 ? 6.914 -9.445 -7.836 1 97.94 153 LEU A O 1
ATOM 1202 N N . HIS A 1 154 ? 8.648 -8.516 -6.762 1 96.25 154 HIS A N 1
ATOM 1203 C CA . HIS A 1 154 ? 9.461 -9.719 -6.898 1 96.25 154 HIS A CA 1
ATOM 1204 C C . HIS A 1 154 ? 8.805 -10.906 -6.203 1 96.25 154 HIS A C 1
ATOM 1206 O O . HIS A 1 154 ? 8.727 -12 -6.773 1 96.25 154 HIS A O 1
ATOM 1212 N N . CYS A 1 155 ? 8.344 -10.672 -5.004 1 96.75 155 CYS A N 1
ATOM 1213 C CA . CYS A 1 155 ? 7.672 -11.719 -4.25 1 96.75 155 CYS A CA 1
ATOM 1214 C C . CYS A 1 155 ? 6.441 -12.227 -4.996 1 96.75 155 CYS A C 1
ATOM 1216 O O . CYS A 1 155 ? 6.211 -13.43 -5.078 1 96.75 155 CYS A O 1
ATOM 1218 N N . LEU A 1 156 ? 5.664 -11.336 -5.523 1 97.75 156 LEU A N 1
ATOM 1219 C CA . LEU A 1 156 ? 4.445 -11.719 -6.234 1 97.75 156 LEU A CA 1
ATOM 1220 C C . LEU A 1 156 ? 4.777 -12.539 -7.473 1 97.75 156 LEU A C 1
ATOM 1222 O O . LEU A 1 156 ? 4.102 -13.531 -7.762 1 97.75 156 LEU A O 1
ATOM 1226 N N . LYS A 1 157 ? 5.789 -12.117 -8.188 1 97.25 157 LYS A N 1
ATOM 1227 C CA . LYS A 1 157 ? 6.238 -12.883 -9.344 1 97.25 157 LYS A CA 1
ATOM 1228 C C . LYS A 1 157 ? 6.641 -14.305 -8.945 1 97.25 157 LYS A C 1
ATOM 1230 O O . LYS A 1 157 ? 6.273 -15.266 -9.617 1 97.25 157 LYS A O 1
ATOM 1235 N N . ARG A 1 158 ? 7.406 -14.406 -7.879 1 96.06 158 ARG A N 1
ATOM 1236 C CA . ARG A 1 158 ? 7.879 -15.711 -7.418 1 96.06 158 ARG A CA 1
ATOM 1237 C C . ARG A 1 158 ? 6.711 -16.609 -7.035 1 96.06 158 ARG A C 1
ATOM 1239 O O . ARG A 1 158 ? 6.734 -17.812 -7.297 1 96.06 158 ARG A O 1
ATOM 1246 N N . LEU A 1 159 ? 5.699 -16.047 -6.465 1 97.06 159 LEU A N 1
ATOM 1247 C CA . LEU A 1 159 ? 4.516 -16.828 -6.117 1 97.06 159 LEU A CA 1
ATOM 1248 C C . LEU A 1 159 ? 3.801 -17.328 -7.371 1 97.06 159 LEU A C 1
ATOM 1250 O O . LEU A 1 159 ? 3.355 -18.469 -7.426 1 97.06 159 LEU A O 1
ATOM 1254 N N . LYS A 1 160 ? 3.691 -16.438 -8.359 1 97 160 LYS A N 1
ATOM 1255 C CA . LYS A 1 160 ? 3.092 -16.828 -9.625 1 97 160 LYS A CA 1
ATOM 1256 C C . LYS A 1 160 ? 3.857 -17.984 -10.258 1 97 160 LYS A C 1
ATOM 1258 O O . LYS A 1 160 ? 3.254 -18.953 -10.727 1 97 160 LYS A O 1
ATOM 1263 N N . GLN A 1 161 ? 5.152 -17.922 -10.211 1 96 161 GLN A N 1
ATOM 1264 C CA . GLN A 1 161 ? 5.977 -18.984 -10.773 1 96 161 GLN A CA 1
ATOM 1265 C C . GLN A 1 161 ? 5.844 -20.281 -9.961 1 96 161 GLN A C 1
ATOM 1267 O O . GLN A 1 161 ? 5.816 -21.375 -10.523 1 96 161 GLN A O 1
ATOM 1272 N N . TYR A 1 162 ? 5.758 -20.109 -8.703 1 95.38 162 TYR A N 1
ATOM 1273 C CA . TYR A 1 162 ? 5.688 -21.266 -7.812 1 95.38 162 TYR A CA 1
ATOM 1274 C C . TYR A 1 162 ? 4.438 -22.094 -8.094 1 95.38 162 TYR A C 1
ATOM 1276 O O . TYR A 1 162 ? 4.465 -23.328 -7.984 1 95.38 162 TYR A O 1
ATOM 1284 N N . ILE A 1 163 ? 3.355 -21.438 -8.508 1 94.25 163 ILE A N 1
ATOM 1285 C CA . ILE A 1 163 ? 2.113 -22.188 -8.672 1 94.25 163 ILE A CA 1
ATOM 1286 C C . ILE A 1 163 ? 2.045 -22.781 -10.078 1 94.25 163 ILE A C 1
ATOM 1288 O O . ILE A 1 163 ? 1.066 -23.438 -10.438 1 94.25 163 ILE A O 1
ATOM 1292 N N . HIS A 1 164 ? 3.084 -22.531 -10.852 1 94.5 164 HIS A N 1
ATOM 1293 C CA . HIS A 1 164 ? 3.207 -23.125 -12.172 1 94.5 164 HIS A CA 1
ATOM 1294 C C . HIS A 1 164 ? 4.543 -23.844 -12.336 1 94.5 164 HIS A C 1
ATOM 1296 O O . HIS A 1 164 ? 5.328 -23.516 -13.227 1 94.5 164 HIS A O 1
ATOM 1302 N N . PRO A 1 165 ? 4.73 -24.859 -11.562 1 91.81 165 PRO A N 1
ATOM 1303 C CA . PRO A 1 165 ? 6.047 -25.5 -11.555 1 91.81 165 PRO A CA 1
ATOM 1304 C C . PRO A 1 165 ? 6.375 -26.188 -12.875 1 91.81 165 PRO A C 1
ATOM 1306 O O . PRO A 1 165 ? 7.543 -26.266 -13.266 1 91.81 165 PRO A O 1
ATOM 1309 N N . GLU A 1 166 ? 5.449 -26.656 -13.586 1 91.56 166 GLU A N 1
ATOM 1310 C CA . GLU A 1 166 ? 5.68 -27.375 -14.844 1 91.56 166 GLU A CA 1
ATOM 1311 C C . GLU A 1 166 ? 6.281 -26.453 -15.898 1 91.56 166 GLU A C 1
ATOM 1313 O O . GLU A 1 166 ? 7.055 -26.906 -16.75 1 91.56 166 GLU A O 1
ATOM 1318 N N . TYR A 1 167 ? 5.879 -25.219 -15.805 1 93.94 167 TYR A N 1
ATOM 1319 C CA . TYR A 1 167 ? 6.359 -24.25 -16.781 1 93.94 167 TYR A CA 1
ATOM 1320 C C . TYR A 1 167 ? 7.699 -23.656 -16.359 1 93.94 167 TYR A C 1
ATOM 1322 O O . TYR A 1 167 ? 8.625 -23.547 -17.172 1 93.94 167 TYR A O 1
ATOM 1330 N N . TYR A 1 168 ? 7.902 -23.406 -15.102 1 93.81 168 TYR A N 1
ATOM 1331 C CA . TYR A 1 168 ? 9.047 -22.609 -14.672 1 93.81 168 TYR A CA 1
ATOM 1332 C C . TYR A 1 168 ? 10.133 -23.5 -14.086 1 93.81 168 TYR A C 1
ATOM 1334 O O . TYR A 1 168 ? 11.305 -23.109 -14.039 1 93.81 168 TYR A O 1
ATOM 1342 N N . TYR A 1 169 ? 9.781 -24.641 -13.602 1 89.19 169 TYR A N 1
ATOM 1343 C CA . TYR A 1 169 ? 10.766 -25.469 -12.898 1 89.19 169 TYR A CA 1
ATOM 1344 C C . TYR A 1 169 ? 10.797 -26.891 -13.461 1 89.19 169 TYR A C 1
ATOM 1346 O O . TYR A 1 169 ? 10.906 -27.859 -12.719 1 89.19 169 TYR A O 1
ATOM 1354 N N . ASN A 1 170 ? 10.57 -27.062 -14.648 1 80.88 170 ASN A N 1
ATOM 1355 C CA . ASN A 1 170 ? 10.508 -28.375 -15.289 1 80.88 170 ASN A CA 1
ATOM 1356 C C . ASN A 1 170 ? 11.898 -28.953 -15.5 1 80.88 170 ASN A C 1
ATOM 1358 O O . ASN A 1 170 ? 12.047 -30 -16.141 1 80.88 170 ASN A O 1
ATOM 1362 N N . HIS A 1 171 ? 12.859 -28.359 -14.844 1 74.44 171 HIS A N 1
ATOM 1363 C CA . HIS A 1 171 ? 14.172 -28.953 -15.062 1 74.44 171 HIS A CA 1
ATOM 1364 C C . HIS A 1 171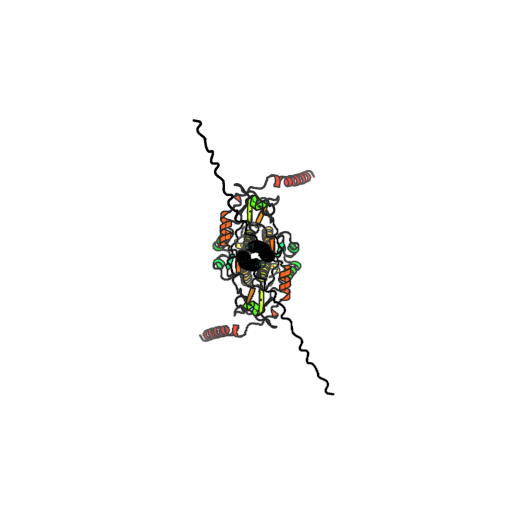 ? 14.492 -30 -14 1 74.44 171 HIS A C 1
ATOM 1366 O O . HIS A 1 171 ? 13.844 -30.047 -12.961 1 74.44 171 HIS A O 1
ATOM 1372 N N . GLU A 1 172 ? 15.32 -31.016 -14.258 1 63.75 172 GLU A N 1
ATOM 1373 C CA . GLU A 1 172 ? 15.617 -32.25 -13.555 1 63.75 172 GLU A CA 1
ATOM 1374 C C . GLU A 1 172 ? 15.969 -32 -12.094 1 63.75 172 GLU A C 1
ATOM 1376 O O . GLU A 1 172 ? 15.547 -32.75 -11.211 1 63.75 172 GLU A O 1
ATOM 1381 N N . THR A 1 173 ? 16.797 -31.062 -11.68 1 73.75 173 THR A N 1
ATOM 1382 C CA . THR A 1 173 ? 17.281 -30.969 -10.312 1 73.75 173 THR A CA 1
ATOM 1383 C C . THR A 1 173 ? 16.797 -29.688 -9.641 1 73.75 173 THR A C 1
ATOM 1385 O O . THR A 1 173 ? 17.422 -28.641 -9.797 1 73.75 173 THR A O 1
ATOM 1388 N N . GLN A 1 174 ? 15.422 -29.75 -9.297 1 77.25 174 GLN A N 1
ATOM 1389 C CA . GLN A 1 174 ? 14.945 -28.578 -8.586 1 77.25 174 GLN A CA 1
ATOM 1390 C C . GLN A 1 174 ? 15 -28.781 -7.074 1 77.25 174 GLN A C 1
ATOM 1392 O O . GLN A 1 174 ? 14.664 -29.859 -6.582 1 77.25 174 GLN A O 1
ATOM 1397 N N . ASP A 1 175 ? 15.586 -27.781 -6.391 1 86.12 175 ASP A N 1
ATOM 1398 C CA . ASP A 1 175 ? 15.531 -27.781 -4.934 1 86.12 175 ASP A CA 1
ATOM 1399 C C . ASP A 1 175 ? 14.188 -27.234 -4.438 1 86.12 175 ASP A C 1
ATOM 1401 O O . ASP A 1 175 ? 14.047 -26.047 -4.184 1 86.12 175 ASP A O 1
ATOM 1405 N N . TRP A 1 176 ? 13.234 -28.156 -4.258 1 88.44 176 TRP A N 1
ATOM 1406 C CA . TRP A 1 176 ? 11.867 -27.781 -3.922 1 88.44 176 TRP A CA 1
ATOM 1407 C C . TRP A 1 176 ? 11.797 -27.156 -2.529 1 88.44 176 TRP A C 1
ATOM 1409 O O . TRP A 1 176 ? 10.938 -26.312 -2.26 1 88.44 176 TRP A O 1
ATOM 1419 N N . ASP A 1 177 ? 12.711 -27.547 -1.655 1 89.25 177 ASP A N 1
ATOM 1420 C CA . ASP A 1 177 ? 12.75 -26.984 -0.315 1 89.25 177 ASP A CA 1
ATOM 1421 C C . ASP A 1 177 ? 13.141 -25.5 -0.362 1 89.25 177 ASP A C 1
ATOM 1423 O O . ASP A 1 177 ? 12.562 -24.672 0.349 1 89.25 177 ASP A O 1
ATOM 1427 N N . GLU A 1 178 ? 14.031 -25.219 -1.148 1 88.94 178 GLU A N 1
ATOM 1428 C CA . GLU A 1 178 ? 14.461 -23.828 -1.306 1 88.94 178 GLU A CA 1
ATOM 1429 C C . GLU A 1 178 ? 13.367 -22.984 -1.953 1 88.94 178 GLU A C 1
ATOM 1431 O O . GLU A 1 178 ? 13.125 -21.844 -1.541 1 88.94 178 GLU A O 1
ATOM 1436 N N . LEU A 1 179 ? 12.758 -23.594 -2.975 1 90.81 179 LEU A N 1
ATOM 1437 C CA . LEU A 1 179 ? 11.688 -22.891 -3.662 1 90.81 179 LEU A CA 1
ATOM 1438 C C . LEU A 1 179 ? 10.523 -22.594 -2.713 1 90.81 179 LEU A C 1
ATOM 1440 O O . LEU A 1 179 ? 10 -21.484 -2.693 1 90.81 179 LEU A O 1
ATOM 1444 N N . TYR A 1 180 ? 10.242 -23.562 -1.924 1 93.44 180 TYR A N 1
ATOM 1445 C CA . TYR A 1 180 ? 9.172 -23.375 -0.952 1 93.44 180 TYR A CA 1
ATOM 1446 C C . TYR A 1 180 ? 9.555 -22.328 0.088 1 93.44 180 TYR A C 1
ATOM 1448 O O . TYR A 1 180 ? 8.742 -21.469 0.436 1 93.44 180 TYR A O 1
ATOM 1456 N N . SER A 1 181 ? 10.727 -22.484 0.611 1 92.81 181 SER A N 1
ATOM 1457 C CA . SER A 1 181 ? 11.188 -21.531 1.614 1 92.81 181 SER A CA 1
ATOM 1458 C C . SER A 1 181 ? 11.094 -20.094 1.101 1 92.81 181 SER A C 1
ATOM 1460 O O . SER A 1 181 ? 10.672 -19.203 1.828 1 92.81 181 SER A O 1
ATOM 1462 N N . HIS A 1 182 ? 11.438 -19.969 -0.118 1 92 182 HIS A N 1
ATOM 1463 C CA . HIS A 1 182 ? 11.367 -18.641 -0.725 1 92 182 HIS A CA 1
ATOM 1464 C C . HIS A 1 182 ? 9.922 -18.172 -0.85 1 92 182 HIS A C 1
ATOM 1466 O O . HIS A 1 182 ? 9.602 -17.031 -0.482 1 92 182 HIS A O 1
ATOM 1472 N N . ALA A 1 183 ? 9.109 -19.047 -1.327 1 95.5 183 ALA A N 1
ATOM 1473 C CA . ALA A 1 183 ? 7.695 -18.703 -1.47 1 95.5 183 ALA A CA 1
ATOM 1474 C C . ALA A 1 183 ? 7.074 -18.359 -0.119 1 95.5 183 ALA A C 1
ATOM 1476 O O . ALA A 1 183 ? 6.297 -17.406 -0.009 1 95.5 183 ALA A O 1
ATOM 1477 N N . ASP A 1 184 ? 7.441 -19.125 0.867 1 96.06 184 ASP A N 1
ATOM 1478 C CA . ASP A 1 184 ? 6.938 -18.906 2.219 1 96.06 184 ASP A CA 1
ATOM 1479 C C . ASP A 1 184 ? 7.395 -17.547 2.768 1 96.06 184 ASP A C 1
ATOM 1481 O O . ASP A 1 184 ? 6.605 -16.828 3.371 1 96.06 184 ASP A O 1
ATOM 1485 N N . HIS A 1 185 ? 8.617 -17.266 2.549 1 93.38 185 HIS A N 1
ATOM 1486 C CA . HIS A 1 185 ? 9.156 -15.977 2.949 1 93.38 185 HIS A CA 1
ATOM 1487 C C . HIS A 1 185 ? 8.445 -14.836 2.232 1 93.38 185 HIS A C 1
ATOM 1489 O O . HIS A 1 185 ? 8.164 -13.797 2.834 1 93.38 185 HIS A O 1
ATOM 1495 N N . CYS A 1 186 ? 8.195 -15.023 0.954 1 96.12 186 CYS A N 1
ATOM 1496 C CA . CYS A 1 186 ? 7.488 -14.016 0.167 1 96.12 186 CYS A CA 1
ATOM 1497 C C . CYS A 1 186 ? 6.09 -13.781 0.722 1 96.12 186 CYS A C 1
ATOM 1499 O O . CYS A 1 186 ? 5.652 -12.633 0.845 1 96.12 186 CYS A O 1
ATOM 1501 N N . LEU A 1 187 ? 5.383 -14.859 1.071 1 97.31 187 LEU A N 1
ATOM 1502 C CA . LEU A 1 187 ? 4.043 -14.734 1.635 1 97.31 187 LEU A CA 1
ATOM 1503 C C . LEU A 1 187 ? 4.066 -13.922 2.924 1 97.31 187 LEU A C 1
ATOM 1505 O O . LEU A 1 187 ? 3.232 -13.039 3.119 1 97.31 187 LEU A O 1
ATOM 1509 N N . GLU A 1 188 ? 5.02 -14.227 3.713 1 96.62 188 GLU A N 1
ATOM 1510 C CA . GLU A 1 188 ? 5.141 -13.5 4.977 1 96.62 188 GLU A CA 1
ATOM 1511 C C . GLU A 1 188 ? 5.496 -12.039 4.742 1 96.62 188 GLU A C 1
ATOM 1513 O O . GLU A 1 188 ? 4.941 -11.148 5.391 1 96.62 188 GLU A O 1
ATOM 1518 N N . SER A 1 189 ? 6.398 -11.758 3.859 1 95.81 189 SER A N 1
ATOM 1519 C CA . SER A 1 189 ? 6.781 -10.383 3.549 1 95.81 189 SER A CA 1
ATOM 1520 C C . SER A 1 189 ? 5.59 -9.578 3.039 1 95.81 189 SER A C 1
ATOM 1522 O O . SER A 1 189 ? 5.391 -8.438 3.447 1 95.81 189 SER A O 1
ATOM 1524 N N . LEU A 1 190 ? 4.809 -10.227 2.182 1 97.44 190 LEU A N 1
ATOM 1525 C CA . LEU A 1 190 ? 3.631 -9.555 1.642 1 97.44 190 LEU A CA 1
ATOM 1526 C C . LEU A 1 190 ? 2.592 -9.32 2.732 1 97.44 190 LEU A C 1
ATOM 1528 O O . LEU A 1 190 ? 1.914 -8.289 2.734 1 97.44 190 LEU A O 1
ATOM 1532 N N . ARG A 1 191 ? 2.439 -10.297 3.654 1 97.5 191 ARG A N 1
ATOM 1533 C CA . ARG A 1 191 ? 1.521 -10.102 4.773 1 97.5 191 ARG A CA 1
ATOM 1534 C C . ARG A 1 191 ? 1.884 -8.852 5.566 1 97.5 191 ARG A C 1
ATOM 1536 O O . ARG A 1 191 ? 1.019 -8.023 5.863 1 97.5 191 ARG A O 1
ATOM 1543 N N . GLN A 1 192 ? 3.146 -8.719 5.82 1 96.5 192 GLN A N 1
ATOM 1544 C CA . GLN A 1 192 ? 3.621 -7.562 6.578 1 96.5 192 GLN A CA 1
ATOM 1545 C C . GLN A 1 192 ? 3.402 -6.266 5.805 1 96.5 192 GLN A C 1
ATOM 1547 O O . GLN A 1 192 ? 2.986 -5.258 6.379 1 96.5 192 GLN A O 1
ATOM 1552 N N . GLU A 1 193 ? 3.68 -6.32 4.562 1 96.69 193 GLU A N 1
ATOM 1553 C CA . GLU A 1 193 ? 3.502 -5.141 3.719 1 96.69 193 GLU A CA 1
ATOM 1554 C C . GLU A 1 193 ? 2.033 -4.73 3.648 1 96.69 193 GLU A C 1
ATOM 1556 O O . GLU A 1 193 ? 1.71 -3.545 3.748 1 96.69 193 GLU A O 1
ATOM 1561 N N . ILE A 1 194 ? 1.148 -5.699 3.477 1 97.31 194 ILE A N 1
ATOM 1562 C CA . ILE A 1 194 ? -0.285 -5.449 3.371 1 97.31 194 ILE A CA 1
ATOM 1563 C C . ILE A 1 194 ? -0.8 -4.836 4.672 1 97.31 194 ILE A C 1
ATOM 1565 O O . ILE A 1 194 ? -1.578 -3.881 4.648 1 97.31 194 ILE A O 1
ATOM 1569 N N . LEU A 1 195 ? -0.312 -5.352 5.789 1 96.94 195 LEU A N 1
ATOM 1570 C CA . LEU A 1 195 ? -0.712 -4.816 7.086 1 96.94 195 LEU A CA 1
ATOM 1571 C C . LEU A 1 195 ? -0.179 -3.4 7.277 1 96.94 195 LEU A C 1
ATOM 1573 O O . LEU A 1 195 ? -0.881 -2.531 7.801 1 96.94 195 LEU A O 1
ATOM 1577 N N . CYS A 1 196 ? 1.042 -3.195 6.852 1 96.62 196 CYS A N 1
ATOM 1578 C CA . CYS A 1 196 ? 1.672 -1.89 7.02 1 96.62 196 CYS A CA 1
ATOM 1579 C C . CYS A 1 196 ? 0.972 -0.834 6.172 1 96.62 196 CYS A C 1
ATOM 1581 O O . CYS A 1 196 ? 0.804 0.306 6.609 1 96.62 196 CYS A O 1
ATOM 1583 N N . ASN A 1 197 ? 0.604 -1.16 5 1 96 197 ASN A N 1
ATOM 1584 C CA . ASN A 1 197 ? -0.09 -0.269 4.074 1 96 197 ASN A CA 1
ATOM 1585 C C . ASN A 1 197 ? -1.56 -0.651 3.924 1 96 197 ASN A C 1
ATOM 1587 O O . ASN A 1 197 ? -2.057 -0.788 2.805 1 96 197 ASN A O 1
ATOM 1591 N N . ALA A 1 198 ? -2.191 -0.784 5.027 1 97.38 198 ALA A N 1
ATOM 1592 C CA . ALA A 1 198 ? -3.574 -1.254 5.027 1 97.38 198 ALA A CA 1
ATOM 1593 C C . ALA A 1 198 ? -4.453 -0.369 4.148 1 97.38 198 ALA A C 1
ATOM 1595 O O . ALA A 1 198 ? -4.5 0.849 4.336 1 97.38 198 ALA A O 1
ATOM 1596 N N . ASP A 1 199 ? -5.102 -0.971 3.148 1 97.25 199 ASP A N 1
ATOM 1597 C CA . ASP A 1 199 ? -6.039 -0.289 2.264 1 97.25 199 ASP A CA 1
ATOM 1598 C C . ASP A 1 199 ? -7.383 -0.066 2.955 1 97.25 199 ASP A C 1
ATOM 1600 O O . ASP A 1 199 ? -8.141 -1.013 3.166 1 97.25 199 ASP A O 1
ATOM 1604 N N . VAL A 1 200 ? -7.707 1.192 3.209 1 97.44 200 VAL A N 1
ATOM 1605 C CA . VAL A 1 200 ? -8.93 1.468 3.957 1 97.44 200 VAL A CA 1
ATOM 1606 C C . VAL A 1 200 ? -10.031 1.92 3.002 1 97.44 200 VAL A C 1
ATOM 1608 O O . VAL A 1 200 ? -11.07 2.43 3.434 1 97.44 200 VAL A O 1
ATOM 1611 N N . ASN A 1 201 ? -9.773 1.743 1.708 1 97 201 ASN A N 1
ATOM 1612 C CA . ASN A 1 201 ? -10.836 2.006 0.745 1 97 201 ASN A CA 1
ATOM 1613 C C . ASN A 1 201 ? -11.992 1.023 0.906 1 97 201 ASN A C 1
ATOM 1615 O O . ASN A 1 201 ? -11.773 -0.164 1.156 1 97 201 ASN A O 1
ATOM 1619 N N . ILE A 1 202 ? -13.148 1.53 0.611 1 97.25 202 ILE A N 1
ATOM 1620 C CA . ILE A 1 202 ? -14.383 0.76 0.772 1 97.25 202 ILE A CA 1
ATOM 1621 C C . ILE A 1 202 ? -14.555 -0.185 -0.414 1 97.25 202 ILE A C 1
ATOM 1623 O O . ILE A 1 202 ? -14.32 0.199 -1.562 1 97.25 202 ILE A O 1
ATOM 1627 N N . TYR A 1 203 ? -14.953 -1.428 -0.107 1 96.75 203 TYR A N 1
ATOM 1628 C CA . TYR A 1 203 ? -15.578 -2.225 -1.155 1 96.75 203 TYR A CA 1
ATOM 1629 C C . TYR A 1 203 ? -17 -2.629 -0.762 1 96.75 203 TYR A C 1
ATOM 1631 O O . TYR A 1 203 ? -17.312 -2.711 0.426 1 96.75 203 TYR A O 1
ATOM 1639 N N . THR A 1 204 ? -17.797 -2.781 -1.726 1 97.12 204 THR A N 1
ATOM 1640 C CA . THR A 1 204 ? -19.188 -3.166 -1.537 1 97.12 204 THR A CA 1
ATOM 1641 C C . THR A 1 204 ? -19.469 -4.527 -2.17 1 97.12 204 THR A C 1
ATOM 1643 O O . THR A 1 204 ? -18.578 -5.117 -2.795 1 97.12 204 THR A O 1
ATOM 1646 N N . LEU A 1 205 ? -20.688 -5.012 -1.875 1 95.56 205 LEU A N 1
ATOM 1647 C CA . LEU A 1 205 ? -21.109 -6.324 -2.365 1 95.56 205 LEU A CA 1
ATOM 1648 C C . LEU A 1 205 ? -22.344 -6.211 -3.236 1 95.56 205 LEU A C 1
ATOM 1650 O O . LEU A 1 205 ? -23.219 -5.383 -2.975 1 95.56 205 LEU A O 1
ATOM 1654 N N . LYS A 1 206 ? -22.359 -7.027 -4.199 1 93.12 206 LYS A N 1
ATOM 1655 C CA . LYS A 1 206 ? -23.516 -7.051 -5.094 1 93.12 206 LYS A CA 1
ATOM 1656 C C . LYS A 1 206 ? -23.844 -8.477 -5.508 1 93.12 206 LYS A C 1
ATOM 1658 O O . LYS A 1 206 ? -22.969 -9.25 -5.895 1 93.12 206 LYS A O 1
ATOM 1663 N N . TRP A 1 207 ? -25.109 -8.797 -5.441 1 91.5 207 TRP A N 1
ATOM 1664 C CA . TRP A 1 207 ? -25.578 -10.062 -5.984 1 91.5 207 TRP A CA 1
ATOM 1665 C C . TRP A 1 207 ? -25.688 -10 -7.504 1 91.5 207 TRP A C 1
ATOM 1667 O O . TRP A 1 207 ? -26.156 -9.008 -8.055 1 91.5 207 TRP A O 1
ATOM 1677 N N . THR A 1 208 ? -25.188 -10.961 -8.133 1 86.12 208 THR A N 1
ATOM 1678 C CA . THR A 1 208 ? -25.312 -11.094 -9.578 1 86.12 208 THR A CA 1
ATOM 1679 C C . THR A 1 208 ? -25.938 -12.438 -9.945 1 86.12 208 THR A C 1
ATOM 1681 O O . THR A 1 208 ? -26.031 -13.328 -9.102 1 86.12 208 THR A O 1
ATOM 1684 N N . PRO A 1 209 ? -26.391 -12.594 -11.117 1 80.5 209 PRO A N 1
ATOM 1685 C CA . PRO A 1 209 ? -26.953 -13.883 -11.523 1 80.5 209 PRO A CA 1
ATOM 1686 C C . PRO A 1 209 ? -25.969 -15.031 -11.391 1 80.5 209 PRO A C 1
ATOM 1688 O O . PRO A 1 209 ? -26.375 -16.203 -11.336 1 80.5 209 PRO A O 1
ATOM 1691 N N . HIS A 1 210 ? -24.719 -14.711 -11.352 1 74.12 210 HIS A N 1
ATOM 1692 C CA . HIS A 1 210 ? -23.672 -15.727 -11.281 1 74.12 210 HIS A CA 1
ATOM 1693 C C . HIS A 1 210 ? -23.203 -15.922 -9.844 1 74.12 210 HIS A C 1
ATOM 1695 O O . HIS A 1 210 ? -22.328 -16.766 -9.586 1 74.12 210 HIS A O 1
ATOM 1701 N N . SER A 1 211 ? -23.75 -15.141 -9 1 68 211 SER A N 1
ATOM 1702 C CA . SER A 1 211 ? -23.297 -15.211 -7.613 1 68 211 SER A CA 1
ATOM 1703 C C . SER A 1 211 ? -24.453 -15.555 -6.672 1 68 211 SER A C 1
ATOM 1705 O O . SER A 1 211 ? -24.953 -14.68 -5.965 1 68 211 SER A O 1
ATOM 1707 N N . ARG A 1 212 ? -24.75 -16.812 -6.641 1 64.69 212 ARG A N 1
ATOM 1708 C CA . ARG A 1 212 ? -25.922 -17.203 -5.848 1 64.69 212 ARG A CA 1
ATOM 1709 C C . ARG A 1 212 ? -25.547 -17.359 -4.379 1 64.69 212 ARG A C 1
ATOM 1711 O O . ARG A 1 212 ? -26.344 -17.062 -3.492 1 64.69 212 ARG A O 1
ATOM 1718 N N . PHE A 1 213 ? -24.312 -17.641 -4.188 1 70.06 213 PHE A N 1
ATOM 1719 C CA . PHE A 1 213 ? -23.969 -18 -2.814 1 70.06 213 PHE A CA 1
ATOM 1720 C C . PHE A 1 213 ? -23.047 -16.969 -2.201 1 70.06 213 PHE A C 1
ATOM 1722 O O . PHE A 1 213 ? -23.094 -16.703 -0.996 1 70.06 213 PHE A O 1
ATOM 1729 N N . LYS A 1 214 ? -22.25 -16.344 -3.016 1 77.56 214 LYS A N 1
ATOM 1730 C CA . LYS A 1 214 ? -21.359 -15.281 -2.547 1 77.56 214 LYS A CA 1
ATOM 1731 C C . LYS A 1 214 ? -21.406 -14.07 -3.469 1 77.56 214 LYS A C 1
ATOM 1733 O O . LYS A 1 214 ? -21.219 -14.195 -4.68 1 77.56 214 LYS A O 1
ATOM 1738 N N . PRO A 1 215 ? -21.734 -12.938 -2.771 1 88.5 215 PRO A N 1
ATOM 1739 C CA . PRO A 1 215 ? -21.828 -11.742 -3.609 1 88.5 215 PRO A CA 1
ATOM 1740 C C . PRO A 1 215 ? -20.5 -11.328 -4.215 1 88.5 215 PRO A C 1
ATOM 1742 O O . PRO A 1 215 ? -19.438 -11.75 -3.734 1 88.5 215 PRO A O 1
ATOM 1745 N N . THR A 1 216 ? -20.594 -10.617 -5.281 1 88.19 216 THR A N 1
ATOM 1746 C CA . THR A 1 216 ? -19.406 -10.086 -5.953 1 88.19 216 THR A CA 1
ATOM 1747 C C . THR A 1 216 ? -18.953 -8.781 -5.312 1 88.19 216 THR A C 1
ATOM 1749 O O . THR A 1 216 ? -19.781 -7.969 -4.895 1 88.19 216 THR A O 1
ATOM 1752 N N . VAL A 1 217 ? -17.672 -8.633 -5.293 1 91.12 217 VAL A N 1
ATOM 1753 C CA . VAL A 1 217 ? -17.078 -7.434 -4.703 1 91.12 217 VAL A CA 1
ATOM 1754 C C . VAL A 1 217 ? -1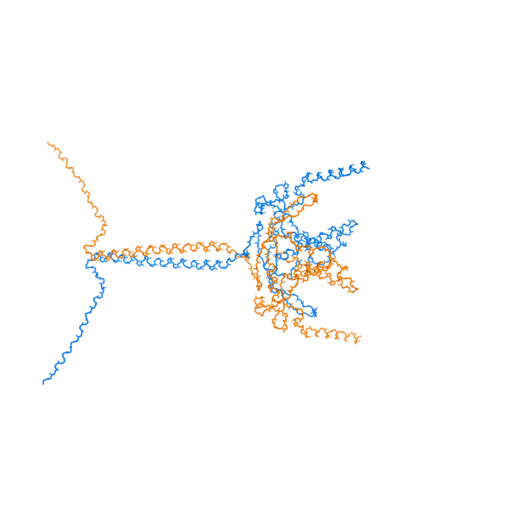7.062 -6.309 -5.738 1 91.12 217 VAL A C 1
ATOM 1756 O O . VAL A 1 217 ? -16.734 -6.539 -6.906 1 91.12 217 VAL A O 1
ATOM 1759 N N . LYS A 1 218 ? -17.422 -5.098 -5.289 1 92.88 218 LYS A N 1
ATOM 1760 C CA . LYS A 1 218 ? -17.328 -3.885 -6.098 1 92.88 218 LYS A CA 1
ATOM 1761 C C . LYS A 1 218 ? -16.531 -2.801 -5.371 1 92.88 218 LYS A C 1
ATOM 1763 O O . LYS A 1 218 ? -16.672 -2.633 -4.16 1 92.88 218 LYS A O 1
ATOM 1768 N N . VAL A 1 219 ? -15.727 -2.105 -6.117 1 95.12 219 VAL A N 1
ATOM 1769 C CA . VAL A 1 219 ? -15.008 -0.947 -5.602 1 95.12 219 VAL A CA 1
ATOM 1770 C C . VAL A 1 219 ? -15.648 0.337 -6.117 1 95.12 219 VAL A C 1
ATOM 1772 O O . VAL A 1 219 ? -15.516 0.678 -7.293 1 95.12 219 VAL A O 1
ATOM 1775 N N . PRO A 1 220 ? -16.219 1.104 -5.27 1 95.94 220 PRO A N 1
ATOM 1776 C CA . PRO A 1 220 ? -17.094 2.176 -5.742 1 95.94 220 PRO A CA 1
ATOM 1777 C C . PRO A 1 220 ? -16.344 3.486 -5.984 1 95.94 220 PRO A C 1
ATOM 1779 O O . PRO A 1 220 ? -16.938 4.449 -6.488 1 95.94 220 PRO A O 1
ATOM 1782 N N . GLN A 1 221 ? -15.094 3.564 -5.609 1 96.44 221 GLN A N 1
ATOM 1783 C CA . GLN A 1 221 ? -14.312 4.789 -5.746 1 96.44 221 GLN A CA 1
ATOM 1784 C C . GLN A 1 221 ? -12.938 4.504 -6.336 1 96.44 221 GLN A C 1
ATOM 1786 O O . GLN A 1 221 ? -12.344 3.461 -6.059 1 96.44 221 GLN A O 1
ATOM 1791 N N . PRO A 1 222 ? -12.492 5.492 -7.125 1 95.81 222 PRO A N 1
ATOM 1792 C CA . PRO A 1 222 ? -11.086 5.352 -7.492 1 95.81 222 PRO A CA 1
ATOM 1793 C C . PRO A 1 222 ? -10.141 5.527 -6.305 1 95.81 222 PRO A C 1
ATOM 1795 O O . PRO A 1 222 ? -10.406 6.348 -5.422 1 95.81 222 PRO A O 1
ATOM 1798 N N . HIS A 1 223 ? -9.133 4.801 -6.328 1 96.19 223 HIS A N 1
ATOM 1799 C CA . HIS A 1 223 ? -8.109 4.918 -5.297 1 96.19 223 HIS A CA 1
ATOM 1800 C C . HIS A 1 223 ? -7.164 6.082 -5.586 1 96.19 223 HIS A C 1
ATOM 1802 O O . HIS A 1 223 ? -7.012 6.492 -6.738 1 96.19 223 HIS A O 1
ATOM 1808 N N . ALA A 1 224 ? -6.621 6.695 -4.512 1 94.94 224 ALA A N 1
ATOM 1809 C CA . ALA A 1 224 ? -5.461 7.57 -4.645 1 94.94 224 ALA A CA 1
ATOM 1810 C C . ALA A 1 224 ? -4.164 6.77 -4.633 1 94.94 224 ALA A C 1
ATOM 1812 O O . ALA A 1 224 ? -3.686 6.363 -3.572 1 94.94 224 ALA A O 1
ATOM 1813 N N . CYS A 1 225 ? -3.656 6.551 -5.828 1 96.25 225 CYS A N 1
ATOM 1814 C CA . CYS A 1 225 ? -2.531 5.641 -5.988 1 96.25 225 CYS A CA 1
ATOM 1815 C C . CYS A 1 225 ? -1.242 6.402 -6.27 1 96.25 225 CYS A C 1
ATOM 1817 O O . CYS A 1 225 ? -1.276 7.504 -6.824 1 96.25 225 CYS A O 1
ATOM 1819 N N . VAL A 1 226 ? -0.145 5.781 -5.836 1 96.25 226 VAL A N 1
ATOM 1820 C CA . VAL A 1 226 ? 1.146 6.246 -6.332 1 96.25 226 VAL A CA 1
ATOM 1821 C C . VAL A 1 226 ? 1.183 6.148 -7.855 1 96.25 226 VAL A C 1
ATOM 1823 O O . VAL A 1 226 ? 0.729 5.156 -8.43 1 96.25 226 VAL A O 1
ATOM 1826 N N . ASP A 1 227 ? 1.646 7.207 -8.461 1 96.94 227 ASP A N 1
ATOM 1827 C CA . ASP A 1 227 ? 1.867 7.152 -9.898 1 96.94 227 ASP A CA 1
ATOM 1828 C C . ASP A 1 227 ? 3.037 6.23 -10.242 1 96.94 227 ASP A C 1
ATOM 1830 O O . ASP A 1 227 ? 4.18 6.68 -10.336 1 96.94 227 ASP A O 1
ATOM 1834 N N . TRP A 1 228 ? 2.719 5.012 -10.5 1 96.31 228 TRP A N 1
ATOM 1835 C CA . TRP A 1 228 ? 3.734 3.988 -10.727 1 96.31 228 TRP A CA 1
ATOM 1836 C C . TRP A 1 228 ? 4.617 4.352 -11.914 1 96.31 228 TRP A C 1
ATOM 1838 O O . TRP A 1 228 ? 5.836 4.172 -11.859 1 96.31 228 TRP A O 1
ATOM 1848 N N . GLU A 1 229 ? 4.047 4.789 -12.961 1 95.94 229 GLU A N 1
ATOM 1849 C CA . GLU A 1 229 ? 4.824 5.105 -14.156 1 95.94 229 GLU A CA 1
ATOM 1850 C C . GLU A 1 229 ? 5.895 6.152 -13.859 1 95.94 229 GLU A C 1
ATOM 1852 O O . GLU A 1 229 ? 7.051 5.996 -14.258 1 95.94 229 GLU A O 1
ATOM 1857 N N . ALA A 1 230 ? 5.484 7.199 -13.172 1 97.38 230 ALA A N 1
ATOM 1858 C CA . ALA A 1 230 ? 6.438 8.242 -12.797 1 97.38 230 ALA A CA 1
ATOM 1859 C C . ALA A 1 230 ? 7.523 7.688 -11.883 1 97.38 230 ALA A C 1
ATOM 1861 O O . ALA A 1 230 ? 8.711 7.988 -12.055 1 97.38 230 ALA A O 1
ATOM 1862 N N . LEU A 1 231 ? 7.137 6.898 -10.914 1 97.88 231 LEU A N 1
ATOM 1863 C CA . LEU A 1 231 ? 8.086 6.305 -9.977 1 97.88 231 LEU A CA 1
ATOM 1864 C C . LEU A 1 231 ? 9.047 5.367 -10.703 1 97.88 231 LEU A C 1
ATOM 1866 O O . LEU A 1 231 ? 10.258 5.418 -10.477 1 97.88 231 LEU A O 1
ATOM 1870 N N . HIS A 1 232 ? 8.484 4.555 -11.562 1 98.19 232 HIS A N 1
ATOM 1871 C CA . HIS A 1 232 ? 9.297 3.592 -12.305 1 98.19 232 HIS A CA 1
ATOM 1872 C C . HIS A 1 232 ? 10.297 4.297 -13.211 1 98.19 232 HIS A C 1
ATOM 1874 O O . HIS A 1 232 ? 11.445 3.857 -13.336 1 98.19 232 HIS A O 1
ATOM 1880 N N . ASP A 1 233 ? 9.867 5.387 -13.805 1 98 233 ASP A N 1
ATOM 1881 C CA . ASP A 1 233 ? 10.773 6.176 -14.625 1 98 233 ASP A CA 1
ATOM 1882 C C . ASP A 1 233 ? 11.938 6.715 -13.789 1 98 233 ASP A C 1
ATOM 1884 O O . ASP A 1 233 ? 13.086 6.707 -14.242 1 98 233 ASP A O 1
ATOM 1888 N N . TRP A 1 234 ? 11.641 7.23 -12.672 1 98.44 234 TRP A N 1
ATOM 1889 C CA . TRP A 1 234 ? 12.688 7.684 -11.758 1 98.44 234 TRP A CA 1
ATOM 1890 C C . TRP A 1 234 ? 13.641 6.547 -11.422 1 98.44 234 TRP A C 1
ATOM 1892 O O . TRP A 1 234 ? 14.859 6.738 -11.406 1 98.44 234 TRP A O 1
ATOM 1902 N N . MET A 1 235 ? 13.117 5.316 -11.164 1 98.19 235 MET A N 1
ATOM 1903 C CA . MET A 1 235 ? 13.945 4.148 -10.859 1 98.19 235 MET A CA 1
ATOM 1904 C C . MET A 1 235 ? 14.836 3.791 -12.039 1 98.19 235 MET A C 1
ATOM 1906 O O . MET A 1 235 ? 16.016 3.475 -11.859 1 98.19 235 MET A O 1
ATOM 1910 N N . LYS A 1 236 ? 14.266 3.846 -13.188 1 98 236 LYS A N 1
ATOM 1911 C CA . LYS A 1 236 ? 15.023 3.51 -14.391 1 98 236 LYS A CA 1
ATOM 1912 C C . LYS A 1 236 ? 16.219 4.438 -14.57 1 98 236 LYS A C 1
ATOM 1914 O O . LYS A 1 236 ? 17.266 4.012 -15.047 1 98 236 LYS A O 1
ATOM 1919 N N . GLY A 1 237 ? 16.078 5.656 -14.195 1 97.38 237 GLY A N 1
ATOM 1920 C CA . GLY A 1 237 ? 17.156 6.621 -14.281 1 97.38 237 GLY A CA 1
ATOM 1921 C C . GLY A 1 237 ? 18.312 6.316 -13.328 1 97.38 237 GLY A C 1
ATOM 1922 O O . GLY A 1 237 ? 19.406 6.855 -13.484 1 97.38 237 GLY A O 1
ATOM 1923 N N . ARG A 1 238 ? 18.078 5.367 -12.438 1 97.25 238 ARG A N 1
ATOM 1924 C CA . ARG A 1 238 ? 19.062 5.039 -11.414 1 97.25 238 ARG A CA 1
ATOM 1925 C C . ARG A 1 238 ? 19.406 3.555 -11.438 1 97.25 238 ARG A C 1
ATOM 1927 O O . ARG A 1 238 ? 19.922 3.016 -10.453 1 97.25 238 ARG A O 1
ATOM 1934 N N . GLN A 1 239 ? 19.094 2.908 -12.445 1 97.44 239 GLN A N 1
ATOM 1935 C CA . GLN A 1 239 ? 19.109 1.451 -12.539 1 97.44 239 GLN A CA 1
ATOM 1936 C C . GLN A 1 239 ? 20.531 0.911 -12.328 1 97.44 239 GLN A C 1
ATOM 1938 O O . GLN A 1 239 ? 21.484 1.479 -12.836 1 97.44 239 GLN A O 1
ATOM 1943 N N . ALA A 1 240 ? 20.641 -0.104 -11.523 1 96.5 240 ALA A N 1
ATOM 1944 C CA . ALA A 1 240 ? 21.844 -0.912 -11.359 1 96.5 240 ALA A CA 1
ATOM 1945 C C . ALA A 1 240 ? 21.578 -2.371 -11.719 1 96.5 240 ALA A C 1
ATOM 1947 O O . ALA A 1 240 ? 20.422 -2.805 -11.773 1 96.5 240 ALA A O 1
ATOM 1948 N N . ARG A 1 241 ? 22.672 -3.064 -12.047 1 92.31 241 ARG A N 1
ATOM 1949 C CA . ARG A 1 241 ? 22.578 -4.484 -12.367 1 92.31 241 ARG A CA 1
ATOM 1950 C C . ARG A 1 241 ? 23.406 -5.32 -11.398 1 92.31 241 ARG A C 1
ATOM 1952 O O . ARG A 1 241 ? 24.25 -4.781 -10.672 1 92.31 241 ARG A O 1
ATOM 1959 N N . LEU A 1 242 ? 23.031 -6.621 -11.406 1 88.81 242 LEU A N 1
ATOM 1960 C CA . LEU A 1 242 ? 23.75 -7.527 -10.523 1 88.81 242 LEU A CA 1
ATOM 1961 C C . LEU A 1 242 ? 25.25 -7.473 -10.805 1 88.81 242 LEU A C 1
ATOM 1963 O O . LEU A 1 242 ? 26.062 -7.492 -9.875 1 88.81 242 LEU A O 1
ATOM 1967 N N . GLU A 1 243 ? 25.609 -7.324 -12.031 1 90.94 243 GLU A N 1
ATOM 1968 C CA . GLU A 1 243 ? 27 -7.328 -12.453 1 90.94 243 GLU A CA 1
ATOM 1969 C C . GLU A 1 243 ? 27.719 -6.055 -12.016 1 90.94 243 GLU A C 1
ATOM 1971 O O . GLU A 1 243 ? 28.938 -5.984 -12.047 1 90.94 243 GLU A O 1
ATOM 1976 N N . ASP A 1 244 ? 26.891 -5.105 -11.625 1 93.44 244 ASP A N 1
ATOM 1977 C CA . ASP A 1 244 ? 27.469 -3.822 -11.234 1 93.44 244 ASP A CA 1
ATOM 1978 C C . ASP A 1 244 ? 27.906 -3.838 -9.766 1 93.44 244 ASP A C 1
ATOM 1980 O O . ASP A 1 244 ? 28.562 -2.912 -9.305 1 93.44 244 ASP A O 1
ATOM 1984 N N . MET A 1 245 ? 27.562 -4.824 -9.039 1 93.81 245 MET A N 1
ATOM 1985 C CA . MET A 1 245 ? 27.844 -4.898 -7.609 1 93.81 245 MET A CA 1
ATOM 1986 C C . MET A 1 245 ? 29.266 -5.359 -7.352 1 93.81 245 MET A C 1
ATOM 1988 O O . MET A 1 245 ? 29.75 -6.285 -8 1 93.81 245 MET A O 1
ATOM 1992 N N . VAL A 1 246 ? 29.844 -4.699 -6.41 1 93.19 246 VAL A N 1
ATOM 1993 C CA . VAL A 1 246 ? 31.125 -5.191 -5.926 1 93.19 246 VAL A CA 1
ATOM 1994 C C . VAL A 1 246 ? 30.922 -6.473 -5.117 1 93.19 246 VAL A C 1
ATOM 1996 O O . VAL A 1 246 ? 30.125 -6.496 -4.176 1 93.19 246 VAL A O 1
ATOM 1999 N N . GLY A 1 247 ? 31.578 -7.488 -5.469 1 88.75 247 GLY A N 1
ATOM 2000 C CA . GLY A 1 247 ? 31.438 -8.781 -4.824 1 88.75 247 GLY A CA 1
ATOM 2001 C C . GLY A 1 247 ? 31.875 -8.781 -3.371 1 88.75 247 GLY A C 1
ATOM 2002 O O . GLY A 1 247 ? 32.406 -7.789 -2.883 1 88.75 247 GLY A O 1
ATOM 2003 N N . PRO A 1 248 ? 31.5 -9.875 -2.732 1 87.44 248 PRO A N 1
ATOM 2004 C CA . PRO A 1 248 ? 31.875 -9.977 -1.319 1 87.44 248 PRO A CA 1
ATOM 2005 C C . PRO A 1 248 ? 33.375 -10.039 -1.106 1 87.44 248 PRO A C 1
ATOM 2007 O O . PRO A 1 248 ? 34.125 -10.531 -1.969 1 87.44 248 PRO A O 1
ATOM 2010 N N . PRO A 1 249 ? 33.781 -9.516 0.047 1 82.38 249 PRO A N 1
ATOM 2011 C CA . PRO A 1 249 ? 35.188 -9.688 0.365 1 82.38 249 PRO A CA 1
ATOM 2012 C C . PRO A 1 249 ? 35.562 -11.148 0.611 1 82.38 249 PRO A C 1
ATOM 2014 O O . PRO A 1 249 ? 34.75 -11.914 1.146 1 82.38 249 PRO A O 1
ATOM 2017 N N . GLU A 1 250 ? 36.656 -11.617 0.113 1 78.81 250 GLU A N 1
ATOM 2018 C CA . GLU A 1 250 ? 37.125 -12.992 0.258 1 78.81 250 GLU A CA 1
ATOM 2019 C C . GLU A 1 250 ? 37.156 -13.406 1.726 1 78.81 250 GLU A C 1
ATOM 2021 O O . GLU A 1 250 ? 36.938 -14.578 2.051 1 78.81 250 GLU A O 1
ATOM 2026 N N . SER A 1 251 ? 37.344 -12.438 2.59 1 79.12 251 SER A N 1
ATOM 2027 C CA . SER A 1 251 ? 37.5 -12.695 4.02 1 79.12 251 SER A CA 1
ATOM 2028 C C . SER A 1 251 ? 36.156 -13.188 4.609 1 79.12 251 SER A C 1
ATOM 2030 O O . SER A 1 251 ? 36.156 -13.805 5.68 1 79.12 251 SER A O 1
ATOM 2032 N N . LEU A 1 252 ? 35.125 -12.922 3.908 1 79.94 252 LEU A N 1
ATOM 2033 C CA . LEU A 1 252 ? 33.812 -13.297 4.395 1 79.94 252 LEU A CA 1
ATOM 2034 C C . LEU A 1 252 ? 33.625 -14.82 4.406 1 79.94 252 LEU A C 1
ATOM 2036 O O . LEU A 1 252 ? 32.844 -15.352 5.18 1 79.94 252 LEU A O 1
ATOM 2040 N N . PHE A 1 253 ? 34.5 -15.508 3.557 1 72.88 253 PHE A N 1
ATOM 2041 C CA . PHE A 1 253 ? 34.312 -16.953 3.385 1 72.88 253 PHE A CA 1
ATOM 2042 C C . PHE A 1 253 ? 35.469 -17.719 3.99 1 72.88 253 PHE A C 1
ATOM 2044 O O . PHE A 1 253 ? 35.438 -18.953 3.996 1 72.88 253 PHE A O 1
ATOM 2051 N N . GLU A 1 254 ? 36.594 -17.219 4.461 1 65 254 GLU A N 1
ATOM 2052 C CA . GLU A 1 254 ? 37.781 -17.891 5.008 1 65 254 GLU A CA 1
ATOM 2053 C C . GLU A 1 254 ? 37.438 -18.531 6.355 1 65 254 GLU A C 1
ATOM 2055 O O . GLU A 1 254 ? 38 -19.578 6.691 1 65 254 GLU A O 1
ATOM 2060 N N . GLY A 1 255 ? 36.812 -18.062 7.262 1 54.06 255 GLY A N 1
ATOM 2061 C CA . GLY A 1 255 ? 36.781 -18.719 8.562 1 54.06 255 GLY A CA 1
ATOM 2062 C C . GLY A 1 255 ? 36.094 -20.062 8.531 1 54.06 255 GLY A C 1
ATOM 2063 O O . GLY A 1 255 ? 36.094 -20.781 9.531 1 54.06 255 GLY A O 1
ATOM 2064 N N . LYS A 1 256 ? 35.125 -20.25 7.688 1 50.88 256 LYS A N 1
ATOM 2065 C CA . LYS A 1 256 ? 34.406 -21.516 7.789 1 50.88 256 LYS A CA 1
ATOM 2066 C C . LYS A 1 256 ? 35.219 -22.672 7.223 1 50.88 256 LYS A C 1
ATOM 2068 O O . LYS A 1 256 ? 34.812 -23.828 7.332 1 50.88 256 LYS A O 1
ATOM 2073 N N . ASP A 1 257 ? 36 -22.406 6.336 1 44.03 257 ASP A N 1
ATOM 2074 C CA . ASP A 1 257 ? 36.844 -23.484 5.824 1 44.03 257 ASP A CA 1
ATOM 2075 C C . ASP A 1 257 ? 37.812 -23.984 6.895 1 44.03 257 ASP A C 1
ATOM 2077 O O . ASP A 1 257 ? 38.312 -25.109 6.82 1 44.03 257 ASP A O 1
ATOM 2081 N N . SER A 1 258 ? 38.281 -23.188 7.777 1 42.91 258 SER A N 1
ATOM 2082 C CA . SER A 1 258 ? 39.25 -23.688 8.734 1 42.91 258 SER A CA 1
ATOM 2083 C C . SER A 1 258 ? 38.625 -24.609 9.758 1 42.91 258 SER A C 1
ATOM 2085 O O . SER A 1 258 ? 39.281 -25.438 10.375 1 42.91 258 SER A O 1
ATOM 2087 N N . LYS A 1 259 ? 37.438 -24.328 10.164 1 40.53 259 LYS A N 1
ATOM 2088 C CA . LYS A 1 259 ? 36.938 -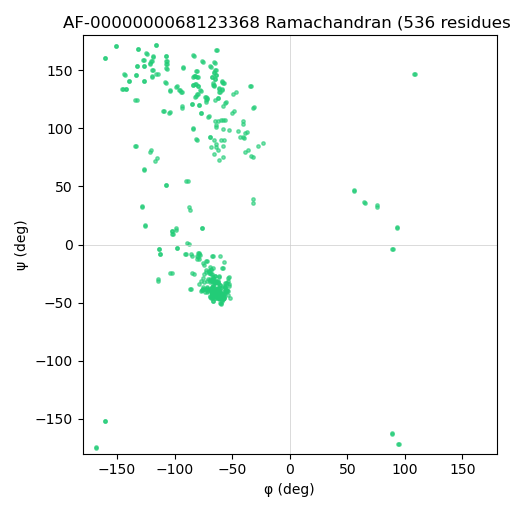25.281 11.141 1 40.53 259 LYS A CA 1
ATOM 2089 C C . LYS A 1 259 ? 36.531 -26.594 10.461 1 40.53 259 LYS A C 1
ATOM 2091 O O . LYS A 1 259 ? 36.438 -27.625 11.117 1 40.53 259 LYS A O 1
ATOM 2096 N N . GLU A 1 260 ? 35.969 -26.484 9.25 1 37.62 260 GLU A N 1
ATOM 2097 C CA . GLU A 1 260 ? 35.625 -27.766 8.633 1 37.62 260 GLU A CA 1
ATOM 2098 C C . GLU A 1 260 ? 36.875 -28.531 8.227 1 37.62 260 GLU A C 1
ATOM 2100 O O . GLU A 1 260 ? 36.844 -29.766 8.117 1 37.62 260 GLU A O 1
ATOM 2105 N N . LYS A 1 261 ? 38 -27.797 7.992 1 39 261 LYS A N 1
ATOM 2106 C CA . LYS A 1 261 ? 39.25 -28.516 7.797 1 39 261 LYS A CA 1
ATOM 2107 C C . LYS A 1 261 ? 39.812 -29.016 9.125 1 39 261 LYS A C 1
ATOM 2109 O O . LYS A 1 261 ? 40.5 -30.031 9.18 1 39 261 LYS A O 1
ATOM 2114 N N . ALA A 1 262 ? 39.656 -28.156 10.094 1 42.28 262 ALA A N 1
ATOM 2115 C CA . ALA A 1 262 ? 40.125 -28.609 11.391 1 42.28 262 ALA A CA 1
ATOM 2116 C C . ALA A 1 262 ? 39.312 -29.797 11.898 1 42.28 262 ALA A C 1
ATOM 2118 O O . ALA A 1 262 ? 39.844 -30.734 12.477 1 42.28 262 ALA A O 1
ATOM 2119 N N . SER A 1 263 ? 37.938 -29.688 11.625 1 37.34 263 SER A N 1
ATOM 2120 C CA . SER A 1 263 ? 37.125 -30.828 12.047 1 37.34 263 SER A CA 1
ATOM 2121 C C . SER A 1 263 ? 37.281 -32 11.094 1 37.34 263 SER A C 1
ATOM 2123 O O . SER A 1 263 ? 37.312 -33.156 11.523 1 37.34 263 SER A O 1
ATOM 2125 N N . ALA A 1 264 ? 37.5 -31.734 9.898 1 39.47 264 ALA A N 1
ATOM 2126 C CA . ALA A 1 264 ? 37.812 -32.844 9 1 39.47 264 ALA A CA 1
ATOM 2127 C C . ALA A 1 264 ? 39.188 -33.438 9.281 1 39.47 264 ALA A C 1
ATOM 2129 O O . ALA A 1 264 ? 39.375 -34.656 9.219 1 39.47 264 ALA A O 1
ATOM 2130 N N . LYS A 1 265 ? 40.188 -32.594 9.602 1 42.16 265 LYS A N 1
ATOM 2131 C CA . LYS A 1 265 ? 41.531 -33.094 9.922 1 42.16 265 LYS A CA 1
ATOM 2132 C C . LYS A 1 265 ? 41.5 -33.906 11.211 1 42.16 265 LYS A C 1
ATOM 2134 O O . LYS A 1 265 ? 42.219 -34.906 11.328 1 42.16 265 LYS A O 1
ATOM 2139 N N . SER A 1 266 ? 40.688 -33.469 12.117 1 38 266 SER A N 1
ATOM 2140 C CA . SER A 1 266 ? 40.625 -34.281 13.328 1 38 266 SER A CA 1
ATOM 2141 C C . SER A 1 266 ? 39.875 -35.594 13.07 1 38 266 SER A C 1
ATOM 2143 O O . SER A 1 266 ? 40.125 -36.594 13.766 1 38 266 SER A O 1
ATOM 2145 N N . ALA A 1 267 ? 39.062 -35.656 12.07 1 44.84 267 ALA A N 1
ATOM 2146 C CA . ALA A 1 267 ? 38.375 -36.938 11.797 1 44.84 267 ALA A CA 1
ATOM 2147 C C . ALA A 1 267 ? 39.312 -37.938 11.117 1 44.84 267 ALA A C 1
ATOM 2149 O O . ALA A 1 267 ? 39.125 -39.125 11.258 1 44.84 267 ALA A O 1
ATOM 2150 N N . GLN A 1 268 ? 40.125 -37.438 10.203 1 33.19 268 GLN A N 1
ATOM 2151 C CA . GLN A 1 268 ? 41.062 -38.344 9.539 1 33.19 268 GLN A CA 1
ATOM 2152 C C . GLN A 1 268 ? 42.125 -38.844 10.492 1 33.19 268 GLN A C 1
ATOM 2154 O O . GLN A 1 268 ? 42.656 -39.938 10.305 1 33.19 268 GLN A O 1
ATOM 2159 N N . GLU A 1 269 ? 42.469 -38 11.461 1 35 269 GLU A N 1
ATOM 2160 C CA . GLU A 1 269 ? 43.5 -38.5 12.359 1 35 269 GLU A CA 1
ATOM 2161 C C . GLU A 1 269 ? 42.938 -39.438 13.414 1 35 269 GLU A C 1
ATOM 2163 O O . GLU A 1 269 ? 43.656 -40.031 14.203 1 35 269 GLU A O 1
ATOM 2168 N N . GLY A 1 270 ? 41.562 -39.531 13.516 1 25.95 270 GLY A N 1
ATOM 2169 C CA . GLY A 1 270 ? 41.125 -40.625 14.367 1 25.95 270 GLY A CA 1
ATOM 2170 C C . GLY A 1 270 ? 40.688 -41.844 13.594 1 25.95 270 GLY A C 1
ATOM 2171 O O . GLY A 1 270 ? 40.375 -41.75 12.406 1 25.95 270 GLY A O 1
ATOM 2172 N N . MET B 1 1 ? 45.625 109.938 6.066 1 32.72 1 MET B N 1
ATOM 2173 C CA . MET B 1 1 ? 44.312 109.625 5.559 1 32.72 1 MET B CA 1
ATOM 2174 C C . MET B 1 1 ? 44.031 108.125 5.633 1 32.72 1 MET B C 1
ATOM 2176 O O . MET B 1 1 ? 44.5 107.312 4.781 1 32.72 1 MET B O 1
ATOM 2180 N N . GLU B 1 2 ? 43.969 107.562 6.852 1 43.5 2 GLU B N 1
ATOM 2181 C CA . GLU B 1 2 ? 43.969 106.188 7.238 1 43.5 2 GLU B CA 1
ATOM 2182 C C . GLU B 1 2 ? 42.625 105.5 6.855 1 43.5 2 GLU B C 1
ATOM 2184 O O . GLU B 1 2 ? 41.562 106.062 7.082 1 43.5 2 GLU B O 1
ATOM 2189 N N . PRO B 1 3 ? 42.625 104.562 5.824 1 46.19 3 PRO B N 1
ATOM 2190 C CA . PRO B 1 3 ? 41.375 103.938 5.367 1 46.19 3 PRO B CA 1
ATOM 2191 C C . PRO B 1 3 ? 40.688 103.188 6.469 1 46.19 3 PRO B C 1
ATOM 2193 O O . PRO B 1 3 ? 41.344 102.5 7.254 1 46.19 3 PRO B O 1
ATOM 2196 N N . LEU B 1 4 ? 39.562 103.625 7.059 1 43.12 4 LEU B N 1
ATOM 2197 C CA . LEU B 1 4 ? 38.688 103.062 8.07 1 43.12 4 LEU B CA 1
ATOM 2198 C C . LEU B 1 4 ? 38 101.812 7.559 1 43.12 4 LEU B C 1
ATOM 2200 O O . LEU B 1 4 ? 37.219 101.875 6.594 1 43.12 4 LEU B O 1
ATOM 2204 N N . ILE B 1 5 ? 38.656 100.688 7.52 1 44.22 5 ILE B N 1
ATOM 2205 C CA . ILE B 1 5 ? 38.094 99.375 7.125 1 44.22 5 ILE B CA 1
ATOM 2206 C C . ILE B 1 5 ? 36.906 99.062 8.023 1 44.22 5 ILE B C 1
ATOM 2208 O O . ILE B 1 5 ? 37.062 98.875 9.234 1 44.22 5 ILE B O 1
ATOM 2212 N N . THR B 1 6 ? 35.656 99.438 7.699 1 41.22 6 THR B N 1
ATOM 2213 C CA . THR B 1 6 ? 34.406 99.188 8.422 1 41.22 6 THR B CA 1
ATOM 2214 C C . THR B 1 6 ? 34.094 97.688 8.359 1 41.22 6 THR B C 1
ATOM 2216 O O . THR B 1 6 ? 33.875 97.125 7.273 1 41.22 6 THR B O 1
ATOM 2219 N N . ASP B 1 7 ? 34.594 96.875 9.156 1 42.62 7 ASP B N 1
ATOM 2220 C CA . ASP B 1 7 ? 34.312 95.438 9.266 1 42.62 7 ASP B CA 1
ATOM 2221 C C . ASP B 1 7 ? 32.844 95.188 9.531 1 42.62 7 ASP B C 1
ATOM 2223 O O . ASP B 1 7 ? 32.312 95.5 10.609 1 42.62 7 ASP B O 1
ATOM 2227 N N . GLU B 1 8 ? 31.938 95.312 8.539 1 41.59 8 GLU B N 1
ATOM 2228 C CA . GLU B 1 8 ? 30.531 94.938 8.711 1 41.59 8 GLU B CA 1
ATOM 2229 C C . GLU B 1 8 ? 30.359 93.438 8.969 1 41.59 8 GLU B C 1
ATOM 2231 O O . GLU B 1 8 ? 30.672 92.625 8.102 1 41.59 8 GLU B O 1
ATOM 2236 N N . LYS B 1 9 ? 30.484 92.938 10.195 1 48.5 9 LYS B N 1
ATOM 2237 C CA . LYS B 1 9 ? 30.188 91.562 10.516 1 48.5 9 LYS B CA 1
ATOM 2238 C C . LYS B 1 9 ? 28.75 91.188 10.164 1 48.5 9 LYS B C 1
ATOM 2240 O O . LYS B 1 9 ? 27.828 91.938 10.453 1 48.5 9 LYS B O 1
ATOM 2245 N N . PRO B 1 10 ? 28.562 90.188 9.242 1 45.5 10 PRO B N 1
ATOM 2246 C CA . PRO B 1 10 ? 27.188 89.812 8.914 1 45.5 10 PRO B CA 1
ATOM 2247 C C . PRO B 1 10 ? 26.422 89.25 10.125 1 45.5 10 PRO B C 1
ATOM 2249 O O . PRO B 1 10 ? 26.984 88.562 10.969 1 45.5 10 PRO B O 1
ATOM 2252 N N . ARG B 1 11 ? 25.438 90 10.773 1 39.94 11 ARG B N 1
ATOM 2253 C CA . ARG B 1 11 ? 24.531 89.625 11.852 1 39.94 11 ARG B CA 1
ATOM 2254 C C . ARG B 1 11 ? 23.703 88.438 11.445 1 39.94 11 ARG B C 1
ATOM 2256 O O . ARG B 1 11 ? 22.938 88.438 10.484 1 39.94 11 ARG B O 1
ATOM 2263 N N . TYR B 1 12 ? 24.188 87.188 11.602 1 43.06 12 TYR B N 1
ATOM 2264 C CA . TYR B 1 12 ? 23.391 86 11.414 1 43.06 12 TYR B CA 1
ATOM 2265 C C . TYR B 1 12 ? 22.109 86.062 12.234 1 43.06 12 TYR B C 1
ATOM 2267 O O . TYR B 1 12 ? 22.141 86.438 13.422 1 43.06 12 TYR B O 1
ATOM 2275 N N . ALA B 1 13 ? 20.953 86.438 11.672 1 41.53 13 ALA B N 1
ATOM 2276 C CA . ALA B 1 13 ? 19.641 86.375 12.312 1 41.53 13 ALA B CA 1
ATOM 2277 C C . ALA B 1 13 ? 19.344 84.938 12.742 1 41.53 13 ALA B C 1
ATOM 2279 O O . ALA B 1 13 ? 19.531 84 11.961 1 41.53 13 ALA B O 1
ATOM 2280 N N . ARG B 1 14 ? 19.391 84.625 14.031 1 39 14 ARG B N 1
ATOM 2281 C CA . ARG B 1 14 ? 18.953 83.312 14.586 1 39 14 ARG B CA 1
ATOM 2282 C C . ARG B 1 14 ? 17.641 82.875 13.945 1 39 14 ARG B C 1
ATOM 2284 O O . ARG B 1 14 ? 16.656 83.625 13.969 1 39 14 ARG B O 1
ATOM 2291 N N . LEU B 1 15 ? 17.609 82.125 12.891 1 40.28 15 LEU B N 1
ATOM 2292 C CA . LEU B 1 15 ? 16.422 81.438 12.422 1 40.28 15 LEU B CA 1
ATOM 2293 C C . LEU B 1 15 ? 15.594 80.938 13.594 1 40.28 15 LEU B C 1
ATOM 2295 O O . LEU B 1 15 ? 16.141 80.312 14.516 1 40.28 15 LEU B O 1
ATOM 2299 N N . HIS B 1 16 ? 14.523 81.625 14.094 1 38.09 16 HIS B N 1
ATOM 2300 C CA . HIS B 1 16 ? 13.531 81.188 15.047 1 38.09 16 HIS B CA 1
ATOM 2301 C C . HIS B 1 16 ? 13.156 79.688 14.766 1 38.09 16 HIS B C 1
ATOM 2303 O O . HIS B 1 16 ? 12.609 79.438 13.703 1 38.09 16 HIS B O 1
ATOM 2309 N N . GLY B 1 17 ? 13.906 78.75 15.156 1 38.34 17 GLY B N 1
ATOM 2310 C CA . GLY B 1 17 ? 13.453 77.375 15.102 1 38.34 17 GLY B CA 1
ATOM 2311 C C . GLY B 1 17 ? 11.953 77.25 15.297 1 38.34 17 GLY B C 1
ATOM 2312 O O . GLY B 1 17 ? 11.336 78.062 15.992 1 38.34 17 GLY B O 1
ATOM 2313 N N . ASP B 1 18 ? 11.195 76.75 14.359 1 42.59 18 ASP B N 1
ATOM 2314 C CA . ASP B 1 18 ? 9.805 76.375 14.523 1 42.59 18 ASP B CA 1
ATOM 2315 C C . ASP B 1 18 ? 9.523 75.875 15.953 1 42.59 18 ASP B C 1
ATOM 2317 O O . ASP B 1 18 ? 9.609 74.688 16.281 1 42.59 18 ASP B O 1
ATOM 2321 N N . ASP B 1 19 ? 10.102 76.375 17.031 1 44.06 19 ASP B N 1
ATOM 2322 C CA . ASP B 1 19 ? 9.57 76.125 18.359 1 44.06 19 ASP B CA 1
ATOM 2323 C C . ASP B 1 19 ? 8.039 76.188 18.359 1 44.06 19 ASP B C 1
ATOM 2325 O O . ASP B 1 19 ? 7.445 77.188 17.969 1 44.06 19 ASP B O 1
ATOM 2329 N N . GLU B 1 20 ? 7.395 75.062 18.172 1 52.06 20 GLU B N 1
ATOM 2330 C CA . GLU B 1 20 ? 5.965 74.938 18.453 1 52.06 20 GLU B CA 1
ATOM 2331 C C . GLU B 1 20 ? 5.539 76 19.469 1 52.06 20 GLU B C 1
ATOM 2333 O O . GLU B 1 20 ? 6.066 76.062 20.578 1 52.06 20 GLU B O 1
ATOM 2338 N N . ASN B 1 21 ? 5.227 77.062 19.047 1 53.25 21 ASN B N 1
ATOM 2339 C CA . ASN B 1 21 ? 4.656 78.125 19.891 1 53.25 21 ASN B CA 1
ATOM 2340 C C . ASN B 1 21 ? 3.787 77.5 21 1 53.25 21 ASN B C 1
ATOM 2342 O O . ASN B 1 21 ? 2.721 76.938 20.719 1 53.25 21 ASN B O 1
ATOM 2346 N N . ILE B 1 22 ? 4.441 76.938 22.016 1 57.97 22 ILE B N 1
ATOM 2347 C CA . ILE B 1 22 ? 3.758 76.562 23.25 1 57.97 22 ILE B CA 1
ATOM 2348 C C . ILE B 1 22 ? 2.748 77.625 23.641 1 57.97 22 ILE B C 1
ATOM 2350 O O . ILE B 1 22 ? 3.111 78.812 23.812 1 57.97 22 ILE B O 1
ATOM 2354 N N . PRO B 1 23 ? 1.516 77.25 23.359 1 61.97 23 PRO B N 1
ATOM 2355 C CA . PRO B 1 23 ? 0.562 78.312 23.75 1 61.97 23 PRO B CA 1
ATOM 2356 C C . PRO B 1 23 ? 0.824 78.875 25.156 1 61.97 23 PRO B C 1
ATOM 2358 O O . PRO B 1 23 ? 1.304 78.125 26.031 1 61.97 23 PRO B O 1
ATOM 2361 N N . GLU B 1 24 ? 0.871 80.125 25.328 1 69.88 24 GLU B N 1
ATOM 2362 C CA . GLU B 1 24 ? 1.03 80.812 26.594 1 69.88 24 GLU B CA 1
ATOM 2363 C C . GLU B 1 24 ? -0.095 80.5 27.562 1 69.88 24 GLU B C 1
ATOM 2365 O O . GLU B 1 24 ? 0.05 80.625 28.781 1 69.88 24 GLU B O 1
ATOM 2370 N N . ASN B 1 25 ? -1.178 79.812 27.016 1 73.25 25 ASN B N 1
ATOM 2371 C CA . ASN B 1 25 ? -2.275 79.5 27.922 1 73.25 25 ASN B CA 1
ATOM 2372 C C . ASN B 1 25 ? -2.111 78.125 28.516 1 73.25 25 ASN B C 1
ATOM 2374 O O . ASN B 1 25 ? -2.018 77.125 27.781 1 73.25 25 ASN B O 1
ATOM 2378 N N . PRO B 1 26 ? -1.961 78 29.844 1 80.69 26 PRO B N 1
ATOM 2379 C CA . PRO B 1 26 ? -1.725 76.75 30.531 1 80.69 26 PRO B CA 1
ATOM 2380 C C . PRO B 1 26 ? -2.779 75.688 30.188 1 80.69 26 PRO B C 1
ATOM 2382 O O . PRO B 1 26 ? -2.465 74.5 30.109 1 80.69 26 PRO B O 1
ATOM 2385 N N . GLU B 1 27 ? -3.979 76.188 29.922 1 80.12 27 GLU B N 1
ATOM 2386 C CA . GLU B 1 27 ? -5.051 75.188 29.625 1 80.12 27 GLU B CA 1
ATOM 2387 C C . GLU B 1 27 ? -4.879 74.625 28.234 1 80.12 27 GLU B C 1
ATOM 2389 O O . GLU B 1 27 ? -5.082 73.375 28.047 1 80.12 27 GLU B O 1
ATOM 2394 N N . ALA B 1 28 ? -4.492 75.438 27.297 1 79.06 28 ALA B N 1
ATOM 2395 C CA . ALA B 1 28 ? -4.258 75 25.938 1 79.06 28 ALA B CA 1
ATOM 2396 C C . ALA B 1 28 ? -3.076 74 25.875 1 79.06 28 ALA B C 1
ATOM 2398 O O . ALA B 1 28 ? -3.131 73 25.172 1 79.06 28 ALA B O 1
ATOM 2399 N N . LEU B 1 29 ? -2.119 74.312 26.594 1 81.25 29 LEU B N 1
ATOM 2400 C CA . LEU B 1 29 ? -0.933 73.5 26.656 1 81.25 29 LEU B CA 1
ATOM 2401 C C . LEU B 1 29 ? -1.279 72.125 27.219 1 81.25 29 LEU B C 1
ATOM 2403 O O . LEU B 1 29 ? -0.789 71.125 26.734 1 81.25 29 LEU B O 1
ATOM 2407 N N . ALA B 1 30 ? -2.125 72.062 28.203 1 82.88 30 ALA B N 1
ATOM 2408 C CA . ALA B 1 30 ? -2.551 70.812 28.812 1 82.88 30 ALA B CA 1
ATOM 2409 C C . ALA B 1 30 ? -3.324 69.938 27.812 1 82.88 30 ALA B C 1
ATOM 2411 O O . ALA B 1 30 ? -3.152 68.75 27.766 1 82.88 30 ALA B O 1
ATOM 2412 N N . LEU B 1 31 ? -4.109 70.5 27.016 1 83.06 31 LEU B N 1
ATOM 2413 C CA . LEU B 1 31 ? -4.895 69.812 26 1 83.06 31 LEU B CA 1
ATOM 2414 C C . LEU B 1 31 ? -3.992 69.25 24.922 1 83.06 31 LEU B C 1
ATOM 2416 O O . LEU B 1 31 ? -4.184 68.062 24.484 1 83.06 31 LEU B O 1
ATOM 2420 N N . VAL B 1 32 ? -3.088 70 24.469 1 82.25 32 VAL B N 1
ATOM 2421 C CA . VAL B 1 32 ? -2.127 69.5 23.484 1 82.25 32 VAL B CA 1
ATOM 2422 C C . VAL B 1 32 ? -1.355 68.312 24.031 1 82.25 32 VAL B C 1
ATOM 2424 O O . VAL B 1 32 ? -1.179 67.312 23.328 1 82.25 32 VAL B O 1
ATOM 2427 N N . GLN B 1 33 ? -0.935 68.438 25.234 1 84.69 33 GLN B N 1
ATOM 2428 C CA . GLN B 1 33 ? -0.179 67.375 25.859 1 84.69 33 GLN B CA 1
ATOM 2429 C C . GLN B 1 33 ? -1.029 66.062 26 1 84.69 33 GLN B C 1
ATOM 2431 O O . GLN B 1 33 ? -0.541 65 25.797 1 84.69 33 GLN B O 1
ATOM 2436 N N . LYS B 1 34 ? -2.246 66.25 26.359 1 85.31 34 LYS B N 1
ATOM 2437 C CA . LYS B 1 34 ? -3.154 65.125 26.484 1 85.31 34 LYS B CA 1
ATOM 2438 C C . LYS B 1 34 ? -3.305 64.375 25.141 1 85.31 34 LYS B C 1
ATOM 2440 O O . LYS B 1 34 ? -3.207 63.188 25.078 1 85.31 34 LYS B O 1
ATOM 2445 N N . TRP B 1 35 ? -3.492 65.125 24.109 1 84.94 35 TRP B N 1
ATOM 2446 C CA . TRP B 1 35 ? -3.697 64.5 22.797 1 84.94 35 TRP B CA 1
ATOM 2447 C C . TRP B 1 35 ? -2.396 63.906 22.266 1 84.94 35 TRP B C 1
ATOM 2449 O O . TRP B 1 35 ? -2.402 62.875 21.625 1 84.94 35 TRP B O 1
ATOM 2459 N N . LYS B 1 36 ? -1.325 64.625 22.516 1 83.69 36 LYS B N 1
ATOM 2460 C CA . LYS B 1 36 ? -0.014 64.062 22.188 1 83.69 36 LYS B CA 1
ATOM 2461 C C . LYS B 1 36 ? 0.234 62.719 22.891 1 83.69 36 LYS B C 1
ATOM 2463 O O . LYS B 1 36 ? 0.685 61.75 22.281 1 83.69 36 LYS B O 1
ATOM 2468 N N . ARG B 1 37 ? -0.076 62.719 24.156 1 84.12 37 ARG B N 1
ATOM 2469 C CA . ARG B 1 37 ? 0.068 61.5 24.938 1 84.12 37 ARG B CA 1
ATOM 2470 C C . ARG B 1 37 ? -0.852 60.406 24.422 1 84.12 37 ARG B C 1
ATOM 2472 O O . ARG B 1 37 ? -0.432 59.25 24.266 1 84.12 37 ARG B O 1
ATOM 2479 N N . SER B 1 38 ? -2.062 60.719 24.141 1 85.94 38 SER B N 1
ATOM 2480 C CA . SER B 1 38 ? -3.01 59.75 23.609 1 85.94 38 SER B CA 1
ATOM 2481 C C . SER B 1 38 ? -2.541 59.219 22.25 1 85.94 38 SER B C 1
ATOM 2483 O O . SER B 1 38 ? -2.693 58.031 21.969 1 85.94 38 SER B O 1
ATOM 2485 N N . PHE B 1 39 ? -2.016 60.062 21.453 1 84.88 39 PHE B N 1
ATOM 2486 C CA . PHE B 1 39 ? -1.478 59.656 20.156 1 84.88 39 PHE B CA 1
ATOM 2487 C C . PHE B 1 39 ? -0.369 58.625 20.328 1 84.88 39 PHE B C 1
ATOM 2489 O O . PHE B 1 39 ? -0.383 57.562 19.672 1 84.88 39 PHE B O 1
ATOM 2496 N N . TYR B 1 40 ? 0.567 58.938 21.156 1 87.31 40 TYR B N 1
ATOM 2497 C CA . TYR B 1 40 ? 1.707 58.031 21.328 1 87.31 40 TYR B CA 1
ATOM 2498 C C . TYR B 1 40 ? 1.28 56.719 21.984 1 87.31 40 TYR B C 1
ATOM 2500 O O . TYR B 1 40 ? 1.832 55.656 21.672 1 87.31 40 TYR B O 1
ATOM 2508 N N . ILE B 1 41 ? 0.249 56.75 22.859 1 84.94 41 ILE B N 1
ATOM 2509 C CA . ILE B 1 41 ? -0.296 55.5 23.438 1 84.94 41 ILE B CA 1
ATOM 2510 C C . ILE B 1 41 ? -0.968 54.688 22.344 1 84.94 41 ILE B C 1
ATOM 2512 O O . ILE B 1 41 ? -0.763 53.469 22.266 1 84.94 41 ILE B O 1
ATOM 2516 N N . LEU B 1 42 ? -1.71 55.281 21.5 1 86.94 42 LEU B N 1
ATOM 2517 C CA . LEU B 1 42 ? -2.346 54.562 20.406 1 86.94 42 LEU B CA 1
ATOM 2518 C C . LEU B 1 42 ? -1.3 54 19.438 1 86.94 42 LEU B C 1
ATOM 2520 O O . LEU B 1 42 ? -1.437 52.875 18.953 1 86.94 42 LEU B O 1
ATOM 2524 N N . LEU B 1 43 ? -0.323 54.812 19.156 1 85.94 43 LEU B N 1
ATOM 2525 C CA . LEU B 1 43 ? 0.753 54.344 18.281 1 85.94 43 LEU B CA 1
ATOM 2526 C C . LEU B 1 43 ? 1.446 53.125 18.859 1 85.94 43 LEU B C 1
ATOM 2528 O O . LEU B 1 43 ? 1.636 52.125 18.156 1 85.94 43 LEU B O 1
ATOM 2532 N N . ALA B 1 44 ? 1.813 53.219 20.125 1 84.69 44 ALA B N 1
ATOM 2533 C CA . ALA B 1 44 ? 2.486 52.094 20.781 1 84.69 44 ALA B CA 1
ATOM 2534 C C . ALA B 1 44 ? 1.585 50.875 20.828 1 84.69 44 ALA B C 1
ATOM 2536 O O . ALA B 1 44 ? 2.037 49.75 20.562 1 84.69 44 ALA B O 1
ATOM 2537 N N . SER B 1 45 ? 0.306 51.031 21.109 1 85.12 45 SER B N 1
ATOM 2538 C CA . SER B 1 45 ? -0.641 49.938 21.156 1 85.12 45 SER B CA 1
ATOM 2539 C C . SER B 1 45 ? -0.849 49.312 19.781 1 85.12 45 SER B C 1
ATOM 2541 O O . SER B 1 45 ? -0.892 48.094 19.641 1 85.12 45 SER B O 1
ATOM 2543 N N . SER B 1 46 ? -0.979 50.125 18.797 1 83.31 46 SER B N 1
ATOM 2544 C CA . SER B 1 46 ? -1.146 49.656 17.422 1 83.31 46 SER B CA 1
ATOM 2545 C C . SER B 1 46 ? 0.079 48.875 16.969 1 83.31 46 SER B C 1
ATOM 2547 O O . SER B 1 46 ? -0.052 47.781 16.359 1 83.31 46 SER B O 1
ATOM 2549 N N . LEU B 1 47 ? 1.234 49.375 17.266 1 82.38 47 LEU B N 1
ATOM 2550 C CA . LEU B 1 47 ? 2.463 48.688 16.906 1 82.38 47 LEU B CA 1
ATOM 2551 C C . LEU B 1 47 ? 2.555 47.344 17.609 1 82.38 47 LEU B C 1
ATOM 2553 O O . LEU B 1 47 ? 2.969 46.344 17.016 1 82.38 47 LEU B O 1
ATOM 2557 N N . SER B 1 48 ? 2.146 47.281 18.859 1 82.56 48 SER B N 1
ATOM 2558 C CA . SER B 1 48 ? 2.146 46.031 19.609 1 82.56 48 SER B CA 1
ATOM 2559 C C . SER B 1 48 ? 1.184 45.031 19 1 82.56 48 SER B C 1
ATOM 2561 O O . SER B 1 48 ? 1.525 43.844 18.844 1 82.56 48 SER B O 1
ATOM 2563 N N . VAL B 1 49 ? 0.024 45.469 18.656 1 81.75 49 VAL B N 1
ATOM 2564 C CA . VAL B 1 49 ? -0.977 44.594 18.062 1 81.75 49 VAL B CA 1
ATOM 2565 C C . VAL B 1 49 ? -0.491 44.125 16.688 1 81.75 49 VAL B C 1
ATOM 2567 O O . VAL B 1 49 ? -0.617 42.938 16.359 1 81.75 49 VAL B O 1
ATOM 2570 N N . ILE B 1 50 ? 0.05 44.969 15.938 1 80.81 50 ILE B N 1
ATOM 2571 C CA . ILE B 1 50 ? 0.589 44.594 14.625 1 80.81 50 ILE B CA 1
ATOM 2572 C C . ILE B 1 50 ? 1.709 43.594 14.789 1 80.81 50 ILE B C 1
ATOM 2574 O O . ILE B 1 50 ? 1.778 42.594 14.039 1 80.81 50 ILE B O 1
ATOM 25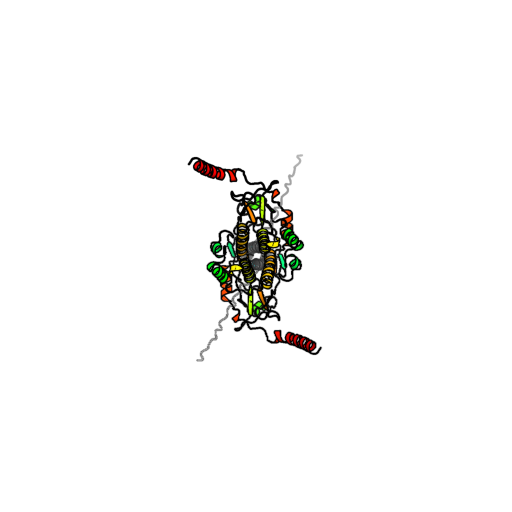78 N N . PHE B 1 51 ? 2.57 43.75 15.781 1 80.5 51 PHE B N 1
ATOM 2579 C CA . PHE B 1 51 ? 3.662 42.844 16.031 1 80.5 51 PHE B CA 1
ATOM 2580 C C . PHE B 1 51 ? 3.123 41.469 16.422 1 80.5 51 PHE B C 1
ATOM 2582 O O . PHE B 1 51 ? 3.625 40.438 15.961 1 80.5 51 PHE B O 1
ATOM 2589 N N . ILE B 1 52 ? 2.104 41.406 17.188 1 80.06 52 ILE B N 1
ATOM 2590 C CA . ILE B 1 52 ? 1.493 40.156 17.594 1 80.06 52 ILE B CA 1
ATOM 2591 C C . ILE B 1 52 ? 0.845 39.469 16.391 1 80.06 52 ILE B C 1
ATOM 2593 O O . ILE B 1 52 ? 1.03 38.281 16.188 1 80.06 52 ILE B O 1
ATOM 2597 N N . LEU B 1 53 ? 0.177 40.219 15.625 1 79.88 53 LEU B N 1
ATOM 2598 C CA . LEU B 1 53 ? -0.484 39.656 14.445 1 79.88 53 LEU B CA 1
ATOM 2599 C C . LEU B 1 53 ? 0.54 39.188 13.43 1 79.88 53 LEU B C 1
ATOM 2601 O O . LEU B 1 53 ? 0.339 38.156 12.789 1 79.88 53 LEU B O 1
ATOM 2605 N N . PHE B 1 54 ? 1.583 39.844 13.273 1 78.56 54 PHE B N 1
ATOM 2606 C CA . PHE B 1 54 ? 2.674 39.406 12.406 1 78.56 54 PHE B CA 1
ATOM 2607 C C . PHE B 1 54 ? 3.285 38.125 12.914 1 78.56 54 PHE B C 1
ATOM 2609 O O . PHE B 1 54 ? 3.568 37.219 12.133 1 78.56 54 PHE B O 1
ATOM 2616 N N . GLY B 1 55 ? 3.459 37.906 14.133 1 76.31 55 GLY B N 1
ATOM 2617 C CA . GLY B 1 55 ? 3.963 36.688 14.711 1 76.31 55 GLY B CA 1
ATOM 2618 C C . GLY B 1 55 ? 3.037 35.5 14.5 1 76.31 55 GLY B C 1
ATOM 2619 O O . GLY B 1 55 ? 3.484 34.406 14.117 1 76.31 55 GLY B O 1
ATOM 2620 N N . VAL B 1 56 ? 1.812 35.812 14.672 1 73.81 56 VAL B N 1
ATOM 2621 C CA . VAL B 1 56 ? 0.815 34.75 14.453 1 73.81 56 VAL B CA 1
ATOM 2622 C C . VAL B 1 56 ? 0.769 34.375 12.977 1 73.81 56 VAL B C 1
ATOM 2624 O O . VAL B 1 56 ? 0.674 33.188 12.633 1 73.81 56 VAL B O 1
ATOM 2627 N N . GLY B 1 57 ? 0.813 35.344 12.156 1 69.88 57 GLY B N 1
ATOM 2628 C CA . GLY B 1 57 ? 0.855 35.094 10.727 1 69.88 57 GLY B CA 1
ATOM 2629 C C . GLY B 1 57 ? 2.057 34.281 10.305 1 69.88 57 GLY B C 1
ATOM 2630 O O . GLY B 1 57 ? 1.919 33.312 9.555 1 69.88 57 GLY B O 1
ATOM 2631 N N . ILE B 1 58 ? 3.176 34.562 10.758 1 71.12 58 ILE B N 1
ATOM 2632 C CA . ILE B 1 58 ? 4.395 33.844 10.438 1 71.12 58 ILE B CA 1
ATOM 2633 C C . ILE B 1 58 ? 4.289 32.406 10.961 1 71.12 58 ILE B C 1
ATOM 2635 O O . ILE B 1 58 ? 4.637 31.453 10.258 1 71.12 58 ILE B O 1
ATOM 2639 N N . TYR B 1 59 ? 3.809 32.25 12.062 1 67.5 59 TYR B N 1
ATOM 2640 C CA . TYR B 1 59 ? 3.619 30.922 12.633 1 67.5 59 TYR B CA 1
ATOM 2641 C C . TYR B 1 59 ? 2.654 30.109 11.797 1 67.5 59 TYR B C 1
ATOM 2643 O O . TYR B 1 59 ? 2.904 28.922 11.531 1 67.5 59 TYR B O 1
ATOM 2651 N N . SER B 1 60 ? 1.614 30.75 11.445 1 64.31 60 SER B N 1
ATOM 2652 C CA . SER B 1 60 ? 0.608 30.062 10.648 1 64.31 60 SER B CA 1
ATOM 2653 C C . SER B 1 60 ? 1.166 29.656 9.281 1 64.31 60 SER B C 1
ATOM 2655 O O . SER B 1 60 ? 0.918 28.547 8.812 1 64.31 60 SER B O 1
ATOM 2657 N N . ILE B 1 61 ? 1.825 30.516 8.711 1 62.12 61 ILE B N 1
ATOM 2658 C CA . ILE B 1 61 ? 2.42 30.234 7.41 1 62.12 61 ILE B CA 1
ATOM 2659 C C . ILE B 1 61 ? 3.443 29.109 7.543 1 62.12 61 ILE B C 1
ATOM 2661 O O . ILE B 1 61 ? 3.48 28.203 6.715 1 62.12 61 ILE B O 1
ATOM 2665 N N . LEU B 1 62 ? 4.18 29.125 8.492 1 61.53 62 LEU B N 1
ATOM 2666 C CA . LEU B 1 62 ? 5.172 28.078 8.711 1 61.53 62 LEU B CA 1
ATOM 2667 C C . LEU B 1 62 ? 4.496 26.75 9.016 1 61.53 62 LEU B C 1
ATOM 2669 O O . LEU B 1 62 ? 4.957 25.703 8.562 1 61.53 62 LEU B O 1
ATOM 2673 N N . SER B 1 63 ? 3.418 26.875 9.688 1 59.47 63 SER B N 1
ATOM 2674 C CA . SER B 1 63 ? 2.674 25.672 10.008 1 59.47 63 SER B CA 1
ATOM 2675 C C . SER B 1 63 ? 2 25.094 8.766 1 59.47 63 SER B C 1
ATOM 2677 O O . SER B 1 63 ? 1.843 23.875 8.648 1 59.47 63 SER B O 1
ATOM 2679 N N . LEU B 1 64 ? 1.479 26.047 7.996 1 57.31 64 LEU B N 1
ATOM 2680 C CA . LEU B 1 64 ? 0.884 25.609 6.734 1 57.31 64 LEU B CA 1
ATOM 2681 C C . LEU B 1 64 ? 1.923 24.938 5.84 1 57.31 64 LEU B C 1
ATOM 2683 O O . LEU B 1 64 ? 1.595 24.031 5.074 1 57.31 64 LEU B O 1
ATOM 2687 N N . GLN B 1 65 ? 3.061 25.516 5.75 1 53.28 65 GLN B N 1
ATOM 2688 C CA . GLN B 1 65 ? 4.109 24.906 4.934 1 53.28 65 GLN B CA 1
ATOM 2689 C C . GLN B 1 65 ? 4.34 23.453 5.32 1 53.28 65 GLN B C 1
ATOM 2691 O O . GLN B 1 65 ? 4.664 22.625 4.469 1 53.28 65 GLN B O 1
ATOM 2696 N N . ASP B 1 66 ? 4.168 23.297 6.539 1 50.62 66 ASP B N 1
ATOM 2697 C CA . ASP B 1 66 ? 4.344 21.922 6.992 1 50.62 66 ASP B CA 1
ATOM 2698 C C . ASP B 1 66 ? 3.145 21.047 6.605 1 50.62 66 ASP B C 1
ATOM 2700 O O . ASP B 1 66 ? 3.205 19.828 6.688 1 50.62 66 ASP B O 1
ATOM 2704 N N . CYS B 1 67 ? 2.006 21.766 6.234 1 49.41 67 CYS B N 1
ATOM 2705 C CA . CYS B 1 67 ? 0.764 21.047 5.988 1 49.41 67 CYS B CA 1
ATOM 2706 C C . CYS B 1 67 ? 0.685 20.562 4.543 1 49.41 67 CYS B C 1
ATOM 2708 O O . CYS B 1 67 ? 0.025 21.188 3.715 1 49.41 67 CYS B O 1
ATOM 2710 N N . SER B 1 68 ? 1.613 20.266 3.818 1 49.94 68 SER B N 1
ATOM 2711 C CA . SER B 1 68 ? 1.484 19.719 2.469 1 49.94 68 SER B CA 1
ATOM 2712 C C . SER B 1 68 ? 0.497 18.562 2.432 1 49.94 68 SER B C 1
ATOM 2714 O O . SER B 1 68 ? 0.504 17.703 3.318 1 49.94 68 SER B O 1
ATOM 2716 N N . PRO B 1 69 ? -0.716 18.781 1.646 1 54.5 69 PRO B N 1
ATOM 2717 C CA . PRO B 1 69 ? -1.58 17.609 1.502 1 54.5 69 PRO B CA 1
ATOM 2718 C C . PRO B 1 69 ? -0.792 16.297 1.405 1 54.5 69 PRO B C 1
ATOM 2720 O O . PRO B 1 69 ? 0.325 16.281 0.883 1 54.5 69 PRO B O 1
ATOM 2723 N N . SER B 1 70 ? -1.289 15.273 2.129 1 64.06 70 SER B N 1
ATOM 2724 C CA . SER B 1 70 ? -0.578 14 2.148 1 64.06 70 SER B CA 1
ATOM 2725 C C . SER B 1 70 ? -0.401 13.445 0.741 1 64.06 70 SER B C 1
ATOM 2727 O O . SER B 1 70 ? 0.662 12.914 0.405 1 64.06 70 SER B O 1
ATOM 2729 N N . LYS B 1 71 ? -1.581 13.711 -0.198 1 79.12 71 LYS B N 1
ATOM 2730 C CA . LYS B 1 71 ? -1.509 13.281 -1.591 1 79.12 71 LYS B CA 1
ATOM 2731 C C . LYS B 1 71 ? -1.98 14.383 -2.533 1 79.12 71 LYS B C 1
ATOM 2733 O O . LYS B 1 71 ? -3.137 14.391 -2.961 1 79.12 71 LYS B O 1
ATOM 2738 N N . PRO B 1 72 ? -1.147 15.266 -2.898 1 77.88 72 PRO B N 1
ATOM 2739 C CA . PRO B 1 72 ? -1.553 16.406 -3.732 1 77.88 72 PRO B CA 1
ATOM 2740 C C . PRO B 1 72 ? -2.016 15.977 -5.125 1 77.88 72 PRO B C 1
ATOM 2742 O O . PRO B 1 72 ? -1.477 15.023 -5.691 1 77.88 72 PRO B O 1
ATOM 2745 N N . GLY B 1 73 ? -3.045 16.656 -5.629 1 82.31 73 GLY B N 1
ATOM 2746 C CA . GLY B 1 73 ? -3.447 16.5 -7.016 1 82.31 73 GLY B CA 1
ATOM 2747 C C . GLY B 1 73 ? -4.473 15.398 -7.211 1 82.31 73 GLY B C 1
ATOM 2748 O O . GLY B 1 73 ? -4.891 15.125 -8.336 1 82.31 73 GLY B O 1
ATOM 2749 N N . VAL B 1 74 ? -4.754 14.719 -6.109 1 90.44 74 VAL B N 1
ATOM 2750 C CA . VAL B 1 74 ? -5.715 13.625 -6.281 1 90.44 74 VAL B CA 1
ATOM 2751 C C . VAL B 1 74 ? -6.855 13.781 -5.281 1 90.44 74 VAL B C 1
ATOM 2753 O O . VAL B 1 74 ? -6.73 14.508 -4.293 1 90.44 74 VAL B O 1
ATOM 2756 N N . VAL B 1 75 ? -7.984 13.133 -5.637 1 91.12 75 VAL B N 1
ATOM 2757 C CA . VAL B 1 75 ? -9.133 13.047 -4.738 1 91.12 75 VAL B CA 1
ATOM 2758 C C . VAL B 1 75 ? -8.953 11.875 -3.779 1 91.12 75 VAL B C 1
ATOM 2760 O O . VAL B 1 75 ? -8.734 10.742 -4.211 1 91.12 75 VAL B O 1
ATOM 2763 N N . ILE B 1 76 ? -8.961 12.195 -2.533 1 90.25 76 ILE B N 1
ATOM 2764 C CA . ILE B 1 76 ? -8.875 11.133 -1.534 1 90.25 76 ILE B CA 1
ATOM 2765 C C . ILE B 1 76 ? -10.242 10.477 -1.362 1 90.25 76 ILE B C 1
ATOM 2767 O O . ILE B 1 76 ? -11.219 11.141 -0.99 1 90.25 76 ILE B O 1
ATOM 2771 N N . PRO B 1 77 ? -10.297 9.195 -1.632 1 94.75 77 PRO B N 1
ATOM 2772 C CA . PRO B 1 77 ? -11.594 8.531 -1.475 1 94.75 77 PRO B CA 1
ATOM 2773 C C . PRO B 1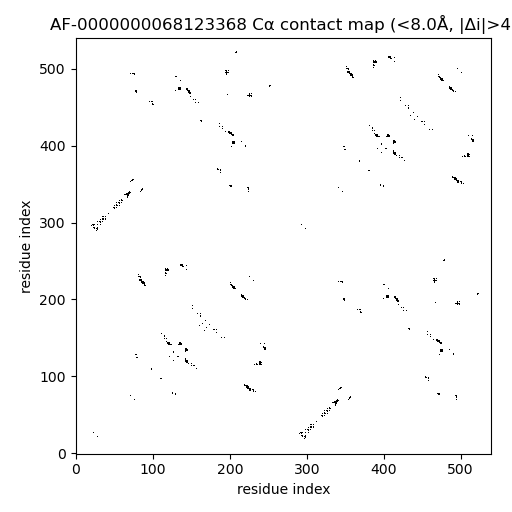 77 ? -12.086 8.523 -0.027 1 94.75 77 PRO B C 1
ATOM 2775 O O . PRO B 1 77 ? -11.273 8.461 0.9 1 94.75 77 PRO B O 1
ATOM 2778 N N . TYR B 1 78 ? -13.406 8.625 0.108 1 95.88 78 TYR B N 1
ATOM 2779 C CA . TYR B 1 78 ? -13.992 8.594 1.444 1 95.88 78 TYR B CA 1
ATOM 2780 C C . TYR B 1 78 ? -13.781 7.234 2.104 1 95.88 78 TYR B C 1
ATOM 2782 O O . TYR B 1 78 ? -13.922 6.195 1.455 1 95.88 78 TYR B O 1
ATOM 2790 N N . SER B 1 79 ? -13.453 7.23 3.281 1 96.31 79 SER B N 1
ATOM 2791 C CA . SER B 1 79 ? -13.445 6.062 4.156 1 96.31 79 SER B CA 1
ATOM 2792 C C . SER B 1 79 ? -13.812 6.438 5.586 1 96.31 79 SER B C 1
ATOM 2794 O O . SER B 1 79 ? -13.312 7.426 6.125 1 96.31 79 SER B O 1
ATOM 2796 N N . PRO B 1 80 ? -14.688 5.668 6.191 1 97 80 PRO B N 1
ATOM 2797 C CA . PRO B 1 80 ? -15.031 5.953 7.586 1 97 80 PRO B CA 1
ATOM 2798 C C . PRO B 1 80 ? -13.969 5.457 8.57 1 97 80 PRO B C 1
ATOM 2800 O O . PRO B 1 80 ? -14.055 5.738 9.766 1 97 80 PRO B O 1
ATOM 2803 N N . ALA B 1 81 ? -12.969 4.688 8.133 1 96.56 81 ALA B N 1
ATOM 2804 C CA . ALA B 1 81 ? -12 4.051 9.016 1 96.56 81 ALA B CA 1
ATOM 2805 C C . ALA B 1 81 ? -11.031 5.078 9.594 1 96.56 81 ALA B C 1
ATOM 2807 O O . ALA B 1 81 ? -10.414 5.848 8.859 1 96.56 81 ALA B O 1
ATOM 2808 N N . PRO B 1 82 ? -10.953 5.043 10.922 1 93.12 82 PRO B N 1
ATOM 2809 C CA . PRO B 1 82 ? -9.914 5.883 11.523 1 93.12 82 PRO B CA 1
ATOM 2810 C C . PRO B 1 82 ? -8.508 5.332 11.305 1 93.12 82 PRO B C 1
ATOM 2812 O O . PRO B 1 82 ? -8.25 4.164 11.594 1 93.12 82 PRO B O 1
ATOM 2815 N N . VAL B 1 83 ? -7.656 6.141 10.727 1 91.75 83 VAL B N 1
ATOM 2816 C CA . VAL B 1 83 ? -6.312 5.648 10.453 1 91.75 83 VAL B CA 1
ATOM 2817 C C . VAL B 1 83 ? -5.309 6.34 11.375 1 91.75 83 VAL B C 1
ATOM 2819 O O . VAL B 1 83 ? -5.219 7.57 11.391 1 91.75 83 VAL B O 1
ATOM 2822 N N . LYS B 1 84 ? -4.746 5.547 12.195 1 94.5 84 LYS B N 1
ATOM 2823 C CA . LYS B 1 84 ? -3.576 5.934 12.984 1 94.5 84 LYS B CA 1
ATOM 2824 C C . LYS B 1 84 ? -2.316 5.246 12.461 1 94.5 84 LYS B C 1
ATOM 2826 O O . LYS B 1 84 ? -2.398 4.25 11.734 1 94.5 84 LYS B O 1
ATOM 2831 N N . TYR B 1 85 ? -1.215 5.824 12.867 1 94.56 85 TYR B N 1
ATOM 2832 C CA . TYR B 1 85 ? 0.033 5.285 12.336 1 94.56 85 TYR B CA 1
ATOM 2833 C C . TYR B 1 85 ? 0.997 4.938 13.469 1 94.56 85 TYR B C 1
ATOM 2835 O O . TYR B 1 85 ? 0.902 5.488 14.562 1 94.56 85 TYR B O 1
ATOM 2843 N N . VAL B 1 86 ? 1.886 3.963 13.141 1 95.94 86 VAL B N 1
ATOM 2844 C CA . VAL B 1 86 ? 2.947 3.539 14.047 1 95.94 86 VAL B CA 1
ATOM 2845 C C . VAL B 1 86 ? 4.207 3.207 13.25 1 95.94 86 VAL B C 1
ATOM 2847 O O . VAL B 1 86 ? 4.125 2.799 12.094 1 95.94 86 VAL B O 1
ATOM 2850 N N . ASN B 1 87 ? 5.355 3.459 13.82 1 95.94 87 ASN B N 1
ATOM 2851 C CA . ASN B 1 87 ? 6.582 2.975 13.203 1 95.94 87 ASN B CA 1
ATOM 2852 C C . ASN B 1 87 ? 6.824 1.502 13.516 1 95.94 87 ASN B C 1
ATOM 2854 O O . ASN B 1 87 ? 6.723 1.083 14.672 1 95.94 87 ASN B O 1
ATOM 2858 N N . LYS B 1 88 ? 7.082 0.786 12.453 1 95.31 88 LYS B N 1
ATOM 2859 C CA . LYS B 1 88 ? 7.301 -0.648 12.617 1 95.31 88 LYS B CA 1
ATOM 2860 C C . LYS B 1 88 ? 8.43 -1.141 11.727 1 95.31 88 LYS B C 1
ATOM 2862 O O . LYS B 1 88 ? 8.547 -0.715 10.57 1 95.31 88 LYS B O 1
ATOM 2867 N N . TRP B 1 89 ? 9.203 -2.062 12.344 1 93.31 89 TRP B N 1
ATOM 2868 C CA . TRP B 1 89 ? 10.133 -2.828 11.516 1 93.31 89 TRP B CA 1
ATOM 2869 C C . TRP B 1 89 ? 9.422 -3.986 10.828 1 93.31 89 TRP B C 1
ATOM 2871 O O . TRP B 1 89 ? 8.719 -4.762 11.477 1 93.31 89 TRP B O 1
ATOM 2881 N N . LEU B 1 90 ? 9.594 -4.055 9.539 1 89.75 90 LEU B N 1
ATOM 2882 C CA . LEU B 1 90 ? 8.883 -5.094 8.805 1 89.75 90 LEU B CA 1
ATOM 2883 C C . LEU B 1 90 ? 9.586 -6.441 8.945 1 89.75 90 LEU B C 1
ATOM 2885 O O . LEU B 1 90 ? 9.047 -7.469 8.523 1 89.75 90 LEU B O 1
ATOM 2889 N N . THR B 1 91 ? 10.758 -6.395 9.469 1 82.94 91 THR B N 1
ATOM 2890 C CA . THR B 1 91 ? 11.469 -7.637 9.758 1 82.94 91 THR B CA 1
ATOM 2891 C C . THR B 1 91 ? 11.531 -7.887 11.258 1 82.94 91 THR B C 1
ATOM 2893 O O . THR B 1 91 ? 11.586 -6.941 12.055 1 82.94 91 THR B O 1
ATOM 2896 N N . GLY B 1 92 ? 11.352 -9.109 11.672 1 78.62 92 GLY B N 1
ATOM 2897 C CA . GLY B 1 92 ? 11.5 -9.453 13.07 1 78.62 92 GLY B CA 1
ATOM 2898 C C . GLY B 1 92 ? 10.195 -9.398 13.844 1 78.62 92 GLY B C 1
ATOM 2899 O O . GLY B 1 92 ? 10.195 -9.234 15.062 1 78.62 92 GLY B O 1
ATOM 2900 N N . ASP B 1 93 ? 9.102 -9.352 13.164 1 84.12 93 ASP B N 1
ATOM 2901 C CA . ASP B 1 93 ? 7.797 -9.406 13.812 1 84.12 93 ASP B CA 1
ATOM 2902 C C . ASP B 1 93 ? 7.605 -10.727 14.555 1 84.12 93 ASP B C 1
ATOM 2904 O O . ASP B 1 93 ? 7.793 -11.797 13.984 1 84.12 93 ASP B O 1
ATOM 2908 N N . PRO B 1 94 ? 7.27 -10.625 15.82 1 83.31 94 PRO B N 1
ATOM 2909 C CA . PRO B 1 94 ? 7.117 -11.844 16.625 1 83.31 94 PRO B CA 1
ATOM 2910 C C . PRO B 1 94 ? 6.016 -12.758 16.094 1 83.31 94 PRO B C 1
ATOM 2912 O O . PRO B 1 94 ? 6.055 -13.969 16.312 1 83.31 94 PRO B O 1
ATOM 2915 N N . ASP B 1 95 ? 5.07 -12.203 15.469 1 87.56 95 ASP B N 1
ATOM 2916 C CA . ASP B 1 95 ? 3.943 -12.984 14.977 1 87.56 95 ASP B CA 1
ATOM 2917 C C . ASP B 1 95 ? 4.301 -13.711 13.68 1 87.56 95 ASP B C 1
ATOM 2919 O O . ASP B 1 95 ? 3.539 -14.555 13.195 1 87.56 95 ASP B O 1
ATOM 2923 N N . THR B 1 96 ? 5.434 -13.438 13.133 1 90.81 96 THR B N 1
ATOM 2924 C CA . THR B 1 96 ? 5.859 -14.016 11.859 1 90.81 96 THR B CA 1
ATOM 2925 C C . THR B 1 96 ? 5.805 -15.539 11.922 1 90.81 96 THR B C 1
ATOM 2927 O O . THR B 1 96 ? 5.371 -16.188 10.961 1 90.81 96 THR B O 1
ATOM 2930 N N . LYS B 1 97 ? 6.172 -16.094 13.016 1 92.38 97 LYS B N 1
ATOM 2931 C CA . LYS B 1 97 ? 6.242 -17.547 13.141 1 92.38 97 LYS B CA 1
ATOM 2932 C C . LYS B 1 97 ? 4.855 -18.172 13.023 1 92.38 97 LYS B C 1
ATOM 2934 O O . LYS B 1 97 ? 4.723 -19.328 12.617 1 92.38 97 LYS B O 1
ATOM 2939 N N . LYS B 1 98 ? 3.869 -17.438 13.367 1 95.44 98 LYS B N 1
ATOM 2940 C CA . LYS B 1 98 ? 2.5 -17.938 13.305 1 95.44 98 LYS B CA 1
ATOM 2941 C C . LYS B 1 98 ? 2.037 -18.109 11.859 1 95.44 98 LYS B C 1
ATOM 2943 O O . LYS B 1 98 ? 1.121 -18.891 11.586 1 95.44 98 LYS B O 1
ATOM 2948 N N . PHE B 1 99 ? 2.674 -17.406 11 1 96.81 99 PHE B N 1
ATOM 2949 C CA . PHE B 1 99 ? 2.141 -17.344 9.648 1 96.81 99 PHE B CA 1
ATOM 2950 C C . PHE B 1 99 ? 3.08 -18.031 8.664 1 96.81 99 PHE B C 1
ATOM 2952 O O . PHE B 1 99 ? 2.756 -18.156 7.477 1 96.81 99 PHE B O 1
ATOM 2959 N N . MET B 1 100 ? 4.238 -18.5 9.148 1 96.19 100 MET B N 1
ATOM 2960 C CA . MET B 1 100 ? 5.215 -19.141 8.273 1 96.19 100 MET B CA 1
ATOM 2961 C C . MET B 1 100 ? 5.246 -20.641 8.492 1 96.19 100 MET B C 1
ATOM 2963 O O . MET B 1 100 ? 4.793 -21.141 9.531 1 96.19 100 MET B O 1
ATOM 2967 N N . GLY B 1 101 ? 5.723 -21.312 7.48 1 95.5 101 GLY B N 1
ATOM 2968 C CA . GLY B 1 101 ? 5.906 -22.75 7.59 1 95.5 101 GLY B CA 1
ATOM 2969 C C . GLY B 1 101 ? 4.73 -23.547 7.051 1 95.5 101 GLY B C 1
ATOM 2970 O O . GLY B 1 101 ? 3.84 -23 6.406 1 95.5 101 GLY B O 1
ATOM 2971 N N . LYS B 1 102 ? 4.777 -24.828 7.277 1 95.94 102 LYS B N 1
ATOM 2972 C CA . LYS B 1 102 ? 3.75 -25.734 6.785 1 95.94 102 LYS B CA 1
ATOM 2973 C C . LYS B 1 102 ? 2.422 -25.516 7.5 1 95.94 102 LYS B C 1
ATOM 2975 O O . LYS B 1 102 ? 2.396 -25.062 8.648 1 95.94 102 LYS B O 1
ATOM 2980 N N . PRO B 1 103 ? 1.373 -25.875 6.75 1 96.75 103 PRO B N 1
ATOM 2981 C CA . PRO B 1 103 ? 0.054 -25.719 7.367 1 96.75 103 PRO B CA 1
ATOM 2982 C C . PRO B 1 103 ? -0.085 -26.516 8.664 1 96.75 103 PRO B C 1
ATOM 2984 O O . PRO B 1 103 ? 0.431 -27.625 8.773 1 96.75 103 PRO B O 1
ATOM 2987 N N . ARG B 1 104 ? -0.681 -26.016 9.625 1 97.25 104 ARG B N 1
ATOM 2988 C CA . ARG B 1 104 ? -0.977 -26.578 10.945 1 97.25 104 ARG B CA 1
ATOM 2989 C C . ARG B 1 104 ? -2.113 -25.812 11.617 1 97.25 104 ARG B C 1
ATOM 2991 O O . ARG B 1 104 ? -2.402 -24.672 11.25 1 97.25 104 ARG B O 1
ATOM 2998 N N . PRO B 1 105 ? -2.738 -26.328 12.547 1 97.25 105 PRO B N 1
ATOM 2999 C CA . PRO B 1 105 ? -3.898 -25.688 13.188 1 97.25 105 PRO B CA 1
ATOM 3000 C C . PRO B 1 105 ? -3.588 -24.297 13.727 1 97.25 105 PRO B C 1
ATOM 3002 O O . PRO B 1 105 ? -4.418 -23.391 13.625 1 97.25 105 PRO B O 1
ATOM 3005 N N . GLU B 1 106 ? -2.457 -24.141 14.281 1 96.94 106 GLU B N 1
ATOM 3006 C CA . GLU B 1 106 ? -2.082 -22.844 14.836 1 96.94 106 GLU B CA 1
ATOM 3007 C C . GLU B 1 106 ? -2.01 -21.781 13.734 1 96.94 106 GLU B C 1
ATOM 3009 O O . GLU B 1 106 ? -2.439 -20.641 13.938 1 96.94 106 GLU B O 1
ATOM 3014 N N . LEU B 1 107 ? -1.425 -22.109 12.633 1 97.62 107 LEU B N 1
ATOM 3015 C CA . LEU B 1 107 ? -1.359 -21.219 11.484 1 97.62 107 LEU B CA 1
ATOM 3016 C C . LEU B 1 107 ? -2.758 -20.891 10.969 1 97.62 107 LEU B C 1
ATOM 3018 O O . LEU B 1 107 ? -3.061 -19.734 10.68 1 97.62 107 LEU B O 1
ATOM 3022 N N . ASP B 1 108 ? -3.59 -21.875 10.922 1 97.69 108 ASP B N 1
ATOM 3023 C CA . ASP B 1 108 ? -4.961 -21.672 10.461 1 97.69 108 ASP B CA 1
ATOM 3024 C C . ASP B 1 108 ? -5.719 -20.734 11.406 1 97.69 108 ASP B C 1
ATOM 3026 O O . ASP B 1 108 ? -6.469 -19.859 10.953 1 97.69 108 ASP B O 1
ATOM 3030 N N . GLN B 1 109 ? -5.535 -20.938 12.625 1 97.69 109 GLN B N 1
ATOM 3031 C CA . GLN B 1 109 ? -6.18 -20.078 13.609 1 97.69 109 GLN B CA 1
ATOM 3032 C C . GLN B 1 109 ? -5.68 -18.641 13.5 1 97.69 109 GLN B C 1
ATOM 3034 O O . GLN B 1 109 ? -6.453 -17.703 13.641 1 97.69 109 GLN B O 1
ATOM 3039 N N . ALA B 1 110 ? -4.375 -18.484 13.297 1 97.69 110 ALA B N 1
ATOM 3040 C CA . ALA B 1 110 ? -3.805 -17.141 13.133 1 97.69 110 ALA B CA 1
ATOM 3041 C C . ALA B 1 110 ? -4.445 -16.406 11.961 1 97.69 110 ALA B C 1
ATOM 3043 O O . ALA B 1 110 ? -4.805 -15.234 12.078 1 97.69 110 ALA B O 1
ATOM 3044 N N . TRP B 1 111 ? -4.598 -17.109 10.852 1 97.75 111 TRP B N 1
ATOM 3045 C CA . TRP B 1 111 ? -5.23 -16.516 9.68 1 97.75 111 TRP B CA 1
ATOM 3046 C C . TRP B 1 111 ? -6.703 -16.219 9.945 1 97.75 111 TRP B C 1
ATOM 3048 O O . TRP B 1 111 ? -7.23 -15.195 9.508 1 97.75 111 TRP B O 1
ATOM 3058 N N . HIS B 1 112 ? -7.352 -17.141 10.617 1 96.75 112 HIS B N 1
ATOM 3059 C CA . HIS B 1 112 ? -8.75 -16.922 10.984 1 96.75 112 HIS B CA 1
ATOM 3060 C C . HIS B 1 112 ? -8.906 -15.656 11.82 1 96.75 112 HIS B C 1
ATOM 3062 O O . HIS B 1 112 ? -9.766 -14.82 11.531 1 96.75 112 HIS B O 1
ATOM 3068 N N . ASP B 1 113 ? -8.062 -15.516 12.781 1 96.75 113 ASP B N 1
ATOM 3069 C CA . ASP B 1 113 ? -8.109 -14.344 13.656 1 96.75 113 ASP B CA 1
ATOM 3070 C C . ASP B 1 113 ? -7.797 -13.07 12.875 1 96.75 113 ASP B C 1
ATOM 3072 O O . ASP B 1 113 ? -8.422 -12.031 13.102 1 96.75 113 ASP B O 1
ATOM 3076 N N . LEU B 1 114 ? -6.867 -13.156 12.031 1 96.88 114 LEU B N 1
ATOM 3077 C CA . LEU B 1 114 ? -6.441 -12.016 11.227 1 96.88 114 LEU B CA 1
ATOM 3078 C C . LEU B 1 114 ? -7.574 -11.523 10.328 1 96.88 114 LEU B C 1
ATOM 3080 O O . LEU B 1 114 ? -7.711 -10.32 10.094 1 96.88 114 LEU B O 1
ATOM 3084 N N . LEU B 1 115 ? -8.422 -12.445 9.867 1 97.06 115 LEU B N 1
ATOM 3085 C CA . LEU B 1 115 ? -9.453 -12.125 8.891 1 97.06 115 LEU B CA 1
ATOM 3086 C C . LEU B 1 115 ? -10.82 -11.984 9.555 1 97.06 115 LEU B C 1
ATOM 3088 O O . LEU B 1 115 ? -11.836 -11.867 8.875 1 97.06 115 LEU B O 1
ATOM 3092 N N . ASP B 1 116 ? -10.688 -12 10.867 1 95.12 116 ASP B N 1
ATOM 3093 C CA . ASP B 1 116 ? -11.922 -11.742 11.602 1 95.12 116 ASP B CA 1
ATOM 3094 C C . ASP B 1 116 ? -12.477 -10.352 11.266 1 95.12 116 ASP B C 1
ATOM 3096 O O . ASP B 1 116 ? -11.719 -9.398 11.109 1 95.12 116 ASP B O 1
ATOM 3100 N N . SER B 1 117 ? -13.727 -10.234 10.953 1 94.75 117 SER B N 1
ATOM 3101 C CA . SER B 1 117 ? -14.406 -8.984 10.648 1 94.75 117 SER B CA 1
ATOM 3102 C C . SER B 1 117 ? -14.047 -8.484 9.25 1 94.75 117 SER B C 1
ATOM 3104 O O . SER B 1 117 ? -13.852 -7.285 9.039 1 94.75 117 SER B O 1
ATOM 3106 N N . THR B 1 118 ? -13.836 -9.422 8.359 1 94.69 118 THR B N 1
ATOM 3107 C CA . THR B 1 118 ? -13.656 -9.117 6.945 1 94.69 118 THR B CA 1
ATOM 3108 C C . THR B 1 118 ? -14.852 -8.336 6.406 1 94.69 118 THR B C 1
ATOM 3110 O O . THR B 1 118 ? -14.688 -7.391 5.637 1 94.69 118 THR B O 1
ATOM 3113 N N . LEU B 1 119 ? -16.016 -8.766 6.867 1 96.88 119 LEU B N 1
ATOM 3114 C CA . LEU B 1 119 ? -17.25 -8.055 6.531 1 96.88 119 LEU B CA 1
ATOM 3115 C C . LEU B 1 119 ? -17.625 -7.078 7.637 1 96.88 119 LEU B C 1
ATOM 3117 O O . LEU B 1 119 ? -17.578 -7.422 8.82 1 96.88 119 LEU B O 1
ATOM 3121 N N . ILE B 1 120 ? -17.938 -5.902 7.211 1 98.12 120 ILE B N 1
ATOM 3122 C CA . ILE B 1 120 ? -18.344 -4.895 8.18 1 98.12 120 ILE B CA 1
ATOM 3123 C C . ILE B 1 120 ? -19.641 -4.223 7.703 1 98.12 120 ILE B C 1
ATOM 3125 O O . ILE B 1 120 ? -20.016 -4.348 6.535 1 98.12 120 ILE B O 1
ATOM 3129 N N . ARG B 1 121 ? -20.219 -3.479 8.617 1 98.12 121 ARG B N 1
ATOM 3130 C CA . ARG B 1 121 ? -21.484 -2.789 8.328 1 98.12 121 ARG B CA 1
ATOM 3131 C C . ARG B 1 121 ? -21.234 -1.328 7.969 1 98.12 121 ARG B C 1
ATOM 3133 O O . ARG B 1 121 ? -20.422 -0.654 8.617 1 98.12 121 ARG B O 1
ATOM 3140 N N . TYR B 1 122 ? -21.922 -0.93 6.949 1 98.25 122 TYR B N 1
ATOM 3141 C CA . TYR B 1 122 ? -21.938 0.472 6.547 1 98.25 122 TYR B CA 1
ATOM 3142 C C . TYR B 1 122 ? -23.312 1.086 6.711 1 98.25 122 TYR B C 1
ATOM 3144 O O . TYR B 1 122 ? -24.328 0.404 6.535 1 98.25 122 TYR B O 1
ATOM 3152 N N . SER B 1 123 ? -23.359 2.396 7.055 1 97.88 123 SER B N 1
ATOM 3153 C CA . SER B 1 123 ? -24.609 3.146 7.012 1 97.88 123 SER B CA 1
ATOM 3154 C C . SER B 1 123 ? -24.891 3.668 5.605 1 97.88 123 SER B C 1
ATOM 3156 O O . SER B 1 123 ? -24 3.715 4.762 1 97.88 123 SER B O 1
ATOM 3158 N N . ALA B 1 124 ? -26.109 4.035 5.398 1 97.38 124 ALA B N 1
ATOM 3159 C CA . ALA B 1 124 ? -26.484 4.633 4.121 1 97.38 124 ALA B CA 1
ATOM 3160 C C . ALA B 1 124 ? -25.703 5.914 3.857 1 97.38 124 ALA B C 1
ATOM 3162 O O . ALA B 1 124 ? -25.297 6.18 2.723 1 97.38 124 ALA B O 1
ATOM 3163 N N . ASP B 1 125 ? -25.453 6.691 4.867 1 97.56 125 ASP B N 1
ATOM 3164 C CA . ASP B 1 125 ? -24.719 7.941 4.734 1 97.56 125 ASP B CA 1
ATOM 3165 C C . ASP B 1 125 ? -23.281 7.688 4.293 1 97.56 125 ASP B C 1
ATOM 3167 O O . ASP B 1 125 ? -22.75 8.406 3.447 1 97.56 125 ASP B O 1
ATOM 3171 N N . GLU B 1 126 ? -22.75 6.738 4.891 1 97.38 126 GLU B N 1
ATOM 3172 C CA . GLU B 1 126 ? -21.375 6.395 4.539 1 97.38 126 GLU B CA 1
ATOM 3173 C C . GLU B 1 126 ? -21.266 5.973 3.078 1 97.38 126 GLU B C 1
ATOM 3175 O O . GLU B 1 126 ? -20.328 6.371 2.381 1 97.38 126 GLU B O 1
ATOM 3180 N N . LEU B 1 127 ? -22.188 5.176 2.596 1 98.19 127 LEU B N 1
ATOM 3181 C CA . LEU B 1 127 ? -22.141 4.73 1.206 1 98.19 127 LEU B CA 1
ATOM 3182 C C . LEU B 1 127 ? -22.469 5.879 0.258 1 98.19 127 LEU B C 1
ATOM 3184 O O . LEU B 1 127 ? -21.938 5.941 -0.852 1 98.19 127 LEU B O 1
ATOM 3188 N N . PHE B 1 128 ? -23.281 6.797 0.736 1 97.69 128 PHE B N 1
ATOM 3189 C CA . PHE B 1 128 ? -23.547 8.008 -0.035 1 97.69 128 PHE B CA 1
ATOM 3190 C C . PHE B 1 128 ? -22.266 8.812 -0.238 1 97.69 128 PHE B C 1
ATOM 3192 O O . PHE B 1 128 ? -21.984 9.266 -1.349 1 97.69 128 PHE B O 1
ATOM 3199 N N . LEU B 1 129 ? -21.516 8.922 0.841 1 96.5 129 LEU B N 1
ATOM 3200 C CA . LEU B 1 129 ? -20.25 9.656 0.779 1 96.5 129 LEU B CA 1
ATOM 3201 C C . LEU B 1 129 ? -19.234 8.922 -0.074 1 96.5 129 LEU B C 1
ATOM 3203 O O . LEU B 1 129 ? -18.281 9.531 -0.585 1 96.5 129 LEU B O 1
ATOM 3207 N N . ALA B 1 130 ? -19.422 7.633 -0.145 1 97.06 130 ALA B N 1
ATOM 3208 C CA . ALA B 1 130 ? -18.531 6.805 -0.958 1 97.06 130 ALA B CA 1
ATOM 3209 C C . ALA B 1 130 ? -19.031 6.707 -2.395 1 97.06 130 ALA B C 1
ATOM 3211 O O . ALA B 1 130 ? -19.234 5.605 -2.914 1 97.06 130 ALA B O 1
ATOM 3212 N N . ASN B 1 131 ? -19.25 7.773 -3.037 1 96.44 131 ASN B N 1
ATOM 3213 C CA . ASN B 1 131 ? -19.672 7.887 -4.434 1 96.44 131 ASN B CA 1
ATOM 3214 C C . ASN B 1 131 ? -21.047 7.297 -4.664 1 96.44 131 ASN B C 1
ATOM 3216 O O . ASN B 1 131 ? -21.281 6.578 -5.637 1 96.44 131 ASN B O 1
ATOM 3220 N N . ASN B 1 132 ? -21.859 7.477 -3.721 1 95.38 132 ASN B N 1
ATOM 3221 C CA . ASN B 1 132 ? -23.234 7 -3.793 1 95.38 132 ASN B CA 1
ATOM 3222 C C . ASN B 1 132 ? -23.297 5.504 -4.078 1 95.38 132 ASN B C 1
ATOM 3224 O O . ASN B 1 132 ? -24.031 5.066 -4.961 1 95.38 132 ASN B O 1
ATOM 3228 N N . ALA B 1 133 ? -22.516 4.793 -3.361 1 96.81 133 ALA B N 1
ATOM 3229 C CA . ALA B 1 133 ? -22.422 3.354 -3.58 1 96.81 133 ALA B CA 1
ATOM 3230 C C . ALA B 1 133 ? -23.641 2.629 -3.008 1 96.81 133 ALA B C 1
ATOM 3232 O O . ALA B 1 133 ? -24.375 3.188 -2.191 1 96.81 133 ALA B O 1
ATOM 3233 N N . THR B 1 134 ? -23.859 1.435 -3.551 1 95.5 134 THR B N 1
ATOM 3234 C CA . THR B 1 134 ? -24.812 0.497 -2.982 1 95.5 134 THR B CA 1
ATOM 3235 C C . THR B 1 134 ? -24.141 -0.82 -2.617 1 95.5 134 THR B C 1
ATOM 3237 O O . THR B 1 134 ? -23.047 -1.122 -3.113 1 95.5 134 THR B O 1
ATOM 3240 N N . SER B 1 135 ? -24.812 -1.503 -1.647 1 97.12 135 SER B N 1
ATOM 3241 C CA . SER B 1 135 ? -24.281 -2.807 -1.256 1 97.12 135 SER B CA 1
ATOM 3242 C C . SER B 1 135 ? -25.406 -3.73 -0.775 1 97.12 135 SER B C 1
ATOM 3244 O O . SER B 1 135 ? -26.562 -3.311 -0.657 1 97.12 135 SER B O 1
ATOM 3246 N N . VAL B 1 136 ? -25.047 -4.977 -0.591 1 96.44 136 VAL B N 1
ATOM 3247 C CA . VAL B 1 136 ? -25.969 -5.941 -0.02 1 96.44 136 VAL B CA 1
ATOM 3248 C C . VAL B 1 136 ? -26.453 -5.453 1.344 1 96.44 136 VAL B C 1
ATOM 3250 O O . VAL B 1 136 ? -25.656 -4.984 2.16 1 96.44 136 VAL B O 1
ATOM 3253 N N . GLN B 1 137 ? -27.734 -5.641 1.579 1 96.81 137 GLN B N 1
ATOM 3254 C CA . GLN B 1 137 ? -28.328 -5.152 2.822 1 96.81 137 GLN B CA 1
ATOM 3255 C C . GLN B 1 137 ? -28.031 -6.105 3.979 1 96.81 137 GLN B C 1
ATOM 3257 O O . GLN B 1 137 ? -27.969 -7.324 3.787 1 96.81 137 GLN B O 1
ATOM 3262 N N . HIS B 1 138 ? -27.828 -5.504 5.156 1 97.12 138 HIS B N 1
ATOM 3263 C CA . HIS B 1 138 ? -27.812 -6.262 6.402 1 97.12 138 HIS B CA 1
ATOM 3264 C C . HIS B 1 138 ? -29.219 -6.52 6.926 1 97.12 138 HIS B C 1
ATOM 3266 O O . HIS B 1 138 ? -30.078 -5.637 6.867 1 97.12 138 HIS B O 1
ATOM 3272 N N . LYS B 1 139 ? -29.453 -7.656 7.543 1 95.81 139 LYS B N 1
ATOM 3273 C CA . LYS B 1 139 ? -30.781 -8.031 8 1 95.81 139 LYS B CA 1
ATOM 3274 C C . LYS B 1 139 ? -31.281 -7.074 9.086 1 95.81 139 LYS B C 1
ATOM 3276 O O . LYS B 1 139 ? -32.5 -6.848 9.211 1 95.81 139 LYS B O 1
ATOM 3281 N N . ASP B 1 140 ? -30.359 -6.512 9.898 1 95.44 140 ASP B N 1
ATOM 3282 C CA . ASP B 1 140 ? -30.75 -5.629 10.992 1 95.44 140 ASP B CA 1
ATOM 3283 C C . ASP B 1 140 ? -30.594 -4.16 10.594 1 95.44 140 ASP B C 1
ATOM 3285 O O . ASP B 1 140 ? -30.516 -3.285 11.461 1 95.44 140 ASP B O 1
ATOM 3289 N N . GLY B 1 141 ? -30.438 -3.896 9.344 1 95.62 141 GLY B N 1
ATOM 3290 C CA . GLY B 1 141 ? -30.297 -2.523 8.891 1 95.62 141 GLY B CA 1
ATOM 3291 C C . GLY B 1 141 ? -28.891 -2.182 8.453 1 95.62 141 GLY B C 1
ATOM 3292 O O . GLY B 1 141 ? -27.922 -2.701 9.008 1 95.62 141 GLY B O 1
ATOM 3293 N N . GLY B 1 142 ? -28.828 -1.313 7.457 1 97.31 142 GLY B N 1
ATOM 3294 C CA . GLY B 1 142 ? -27.531 -0.961 6.887 1 97.31 142 GLY B CA 1
ATOM 3295 C C . GLY B 1 142 ? -27.125 -1.877 5.754 1 97.31 142 GLY B C 1
ATOM 3296 O O . GLY B 1 142 ? -27.953 -2.533 5.133 1 97.31 142 GLY B O 1
ATOM 3297 N N . PHE B 1 143 ? -25.812 -1.776 5.508 1 98.19 143 PHE B N 1
ATOM 3298 C CA . PHE B 1 143 ? -25.281 -2.512 4.363 1 98.19 143 PHE B CA 1
ATOM 3299 C C . PHE B 1 143 ? -24.031 -3.273 4.742 1 98.19 143 PHE B C 1
ATOM 3301 O O . PHE B 1 143 ? -23.312 -2.875 5.664 1 98.19 143 PHE B O 1
ATOM 3308 N N . VAL B 1 144 ? -23.781 -4.352 4.023 1 97.81 144 VAL B N 1
ATOM 3309 C CA . VAL B 1 144 ? -22.609 -5.176 4.293 1 97.81 144 VAL B CA 1
ATOM 3310 C C . VAL B 1 144 ? -21.531 -4.914 3.236 1 97.81 144 VAL B C 1
ATOM 3312 O O . VAL B 1 144 ? -21.844 -4.832 2.045 1 97.81 144 VAL B O 1
ATOM 3315 N N . GLY B 1 145 ? -20.328 -4.703 3.674 1 97.62 145 GLY B N 1
ATOM 3316 C CA . GLY B 1 145 ? -19.156 -4.531 2.824 1 97.62 145 GLY B CA 1
ATOM 3317 C C . GLY B 1 145 ? -17.844 -4.773 3.553 1 97.62 145 GLY B C 1
ATOM 3318 O O . GLY B 1 145 ? -17.766 -5.637 4.43 1 97.62 145 GLY B O 1
ATOM 3319 N N . GLY B 1 146 ? -16.828 -4.133 3.096 1 97.81 146 GLY B N 1
ATOM 3320 C CA . GLY B 1 146 ? -15.539 -4.289 3.748 1 97.81 146 GLY B CA 1
ATOM 3321 C C . GLY B 1 146 ? -14.516 -3.268 3.291 1 97.81 146 GLY B C 1
ATOM 3322 O O . GLY B 1 146 ? -14.852 -2.303 2.602 1 97.81 146 GLY B O 1
ATOM 3323 N N . LEU B 1 147 ? -13.273 -3.43 3.773 1 98.12 147 LEU B N 1
ATOM 3324 C CA . LEU B 1 147 ? -12.133 -2.598 3.404 1 98.12 147 LEU B CA 1
ATOM 3325 C C . LEU B 1 147 ? -11.172 -3.359 2.496 1 98.12 147 LEU B C 1
ATOM 3327 O O . LEU B 1 147 ? -11.117 -4.59 2.543 1 98.12 147 LEU B O 1
ATOM 3331 N N . GLY B 1 148 ? -10.453 -2.609 1.748 1 97.44 148 GLY B N 1
ATOM 3332 C CA . GLY B 1 148 ? -9.5 -3.205 0.824 1 97.44 148 GLY B CA 1
ATOM 3333 C C . GLY B 1 148 ? -8.516 -4.133 1.503 1 97.44 148 GLY B C 1
ATOM 3334 O O . GLY B 1 148 ? -8.086 -5.129 0.917 1 97.44 148 GLY B O 1
ATOM 3335 N N . ILE B 1 149 ? -8.148 -3.863 2.689 1 97.88 149 ILE B N 1
ATOM 3336 C CA . ILE B 1 149 ? -7.164 -4.668 3.402 1 97.88 149 ILE B CA 1
ATOM 3337 C C . ILE B 1 149 ? -7.695 -6.086 3.596 1 97.88 149 ILE B C 1
ATOM 3339 O O . ILE B 1 149 ? -6.938 -7.055 3.518 1 97.88 149 ILE B O 1
ATOM 3343 N N . SER B 1 150 ? -8.969 -6.227 3.877 1 97.12 150 SER B N 1
ATOM 3344 C CA . SER B 1 150 ? -9.57 -7.547 4.055 1 97.12 150 SER B CA 1
ATOM 3345 C C . SER B 1 150 ? -9.484 -8.367 2.775 1 97.12 150 SER B C 1
ATOM 3347 O O . SER B 1 150 ? -9.188 -9.57 2.82 1 97.12 150 SER B O 1
ATOM 3349 N N . HIS B 1 151 ? -9.75 -7.688 1.722 1 95.31 151 HIS B N 1
ATOM 3350 C CA . HIS B 1 151 ? -9.641 -8.367 0.435 1 95.31 151 HIS B CA 1
ATOM 3351 C C . HIS B 1 151 ? -8.211 -8.828 0.176 1 95.31 151 HIS B C 1
ATOM 3353 O O . HIS B 1 151 ? -7.984 -9.984 -0.209 1 95.31 151 HIS B O 1
ATOM 3359 N N . SER B 1 152 ? -7.258 -7.992 0.404 1 97.38 152 SER B N 1
ATOM 3360 C CA . SER B 1 152 ? -5.852 -8.32 0.187 1 97.38 152 SER B CA 1
ATOM 3361 C C . SER B 1 152 ? -5.414 -9.484 1.068 1 97.38 152 SER B C 1
ATOM 3363 O O . SER B 1 152 ? -4.73 -10.398 0.604 1 97.38 152 SER B O 1
ATOM 3365 N N . LEU B 1 153 ? -5.809 -9.43 2.297 1 97.94 153 LEU B N 1
ATOM 3366 C CA . LEU B 1 153 ? -5.441 -10.5 3.221 1 97.94 153 LEU B CA 1
ATOM 3367 C C . LEU B 1 153 ? -6.129 -11.805 2.84 1 97.94 153 LEU B C 1
ATOM 3369 O O . LEU B 1 153 ? -5.531 -12.883 2.955 1 97.94 153 LEU B O 1
ATOM 3373 N N . HIS B 1 154 ? -7.359 -11.68 2.443 1 96.25 154 HIS B N 1
ATOM 3374 C CA . HIS B 1 154 ? -8.07 -12.852 1.946 1 96.25 154 HIS B CA 1
ATOM 3375 C C . HIS B 1 154 ? -7.336 -13.484 0.767 1 96.25 154 HIS B C 1
ATOM 3377 O O . HIS B 1 154 ? -7.16 -14.703 0.72 1 96.25 154 HIS B O 1
ATOM 3383 N N . CYS B 1 155 ? -6.918 -12.641 -0.146 1 96.75 155 CYS B N 1
ATOM 3384 C CA . CYS B 1 155 ? -6.18 -13.125 -1.309 1 96.75 155 CYS B CA 1
ATOM 3385 C C . CYS B 1 155 ? -4.898 -13.828 -0.887 1 96.75 155 CYS B C 1
ATOM 3387 O O . CYS B 1 155 ? -4.57 -14.891 -1.411 1 96.75 155 CYS B O 1
ATOM 3389 N N . LEU B 1 156 ? -4.184 -13.258 0.031 1 97.75 156 LEU B N 1
ATOM 3390 C CA . LEU B 1 156 ? -2.926 -13.836 0.484 1 97.75 156 LEU B CA 1
ATOM 3391 C C . LEU B 1 156 ? -3.162 -15.195 1.138 1 97.75 156 LEU B C 1
ATOM 3393 O O . LEU B 1 156 ? -2.402 -16.141 0.908 1 97.75 156 LEU B O 1
ATOM 3397 N N . LYS B 1 157 ? -4.188 -15.273 1.944 1 97.25 157 LYS B N 1
ATOM 3398 C CA . LYS B 1 157 ? -4.551 -16.547 2.559 1 97.25 157 LYS B CA 1
ATOM 3399 C C . LYS B 1 157 ? -4.844 -17.609 1.499 1 97.25 157 LYS B C 1
ATOM 3401 O O . LYS B 1 157 ? -4.387 -18.75 1.605 1 97.25 157 LYS B O 1
ATOM 3406 N N . ARG B 1 158 ? -5.609 -17.234 0.501 1 96 158 ARG B N 1
ATOM 3407 C CA . ARG B 1 158 ? -5.984 -18.156 -0.556 1 96 158 ARG B CA 1
ATOM 3408 C C . ARG B 1 158 ? -4.758 -18.656 -1.314 1 96 158 ARG B C 1
ATOM 3410 O O . ARG B 1 158 ? -4.68 -19.828 -1.689 1 96 158 ARG B O 1
ATOM 3417 N N . LEU B 1 159 ? -3.822 -17.812 -1.516 1 97.06 159 LEU B N 1
ATOM 3418 C CA . LEU B 1 159 ? -2.584 -18.203 -2.178 1 97.06 159 LEU B CA 1
ATOM 3419 C C . LEU B 1 159 ? -1.807 -19.203 -1.324 1 97.06 159 LEU B C 1
ATOM 3421 O O . LEU B 1 159 ? -1.271 -20.188 -1.841 1 97.06 159 LEU B O 1
ATOM 3425 N N . LYS B 1 160 ? -1.744 -18.922 -0.02 1 97 160 LYS B N 1
ATOM 3426 C CA . LYS B 1 160 ? -1.087 -19.844 0.894 1 97 160 LYS B CA 1
ATOM 3427 C C . LYS B 1 160 ? -1.745 -21.219 0.846 1 97 160 LYS B C 1
ATOM 3429 O O . LYS B 1 160 ? -1.057 -22.234 0.777 1 97 160 LYS B O 1
ATOM 3434 N N . GLN B 1 161 ? -3.033 -21.25 0.812 1 96 161 GLN B N 1
ATOM 3435 C CA . GLN B 1 161 ? -3.758 -22.516 0.75 1 96 161 GLN B CA 1
ATOM 3436 C C . GLN B 1 161 ? -3.541 -23.203 -0.593 1 96 161 GLN B C 1
ATOM 3438 O O . GLN B 1 161 ? -3.418 -24.422 -0.652 1 96 161 GLN B O 1
ATOM 3443 N N . TYR B 1 162 ? -3.496 -22.422 -1.609 1 95.31 162 TYR B N 1
ATOM 3444 C CA . TYR B 1 162 ? -3.354 -22.969 -2.953 1 95.31 162 TYR B CA 1
ATOM 3445 C C . TYR B 1 162 ? -2.037 -23.719 -3.098 1 95.31 162 TYR B C 1
ATOM 3447 O O . TYR B 1 162 ? -1.965 -24.734 -3.812 1 95.31 162 TYR B O 1
ATOM 3455 N N . ILE B 1 163 ? -1.004 -23.297 -2.377 1 94.25 163 ILE B N 1
ATOM 3456 C CA . ILE B 1 163 ? 0.297 -23.922 -2.584 1 94.25 163 ILE B CA 1
ATOM 3457 C C . ILE B 1 163 ? 0.445 -25.125 -1.654 1 94.25 163 ILE B C 1
ATOM 3459 O O . ILE B 1 163 ? 1.485 -25.781 -1.646 1 94.25 163 ILE B O 1
ATOM 3463 N N . HIS B 1 164 ? -0.585 -25.375 -0.89 1 94.5 164 HIS B N 1
ATOM 3464 C CA . HIS B 1 164 ? -0.63 -26.562 -0.044 1 94.5 164 HIS B CA 1
ATOM 3465 C C . HIS B 1 164 ? -1.898 -27.359 -0.297 1 94.5 164 HIS B C 1
ATOM 3467 O O . HIS B 1 164 ? -2.689 -27.594 0.622 1 94.5 164 HIS B O 1
ATOM 3473 N N . PRO B 1 165 ? -2.023 -27.875 -1.479 1 91.75 165 PRO B N 1
ATOM 3474 C CA . PRO B 1 165 ? -3.281 -28.531 -1.833 1 91.75 165 PRO B CA 1
ATOM 3475 C C . PRO B 1 165 ? -3.521 -29.812 -1.033 1 91.75 165 PRO B C 1
ATOM 3477 O O . PRO B 1 165 ? -4.672 -30.156 -0.755 1 91.75 165 PRO B O 1
ATOM 3480 N N . GLU B 1 166 ? -2.557 -30.5 -0.638 1 91.5 166 GLU B N 1
ATOM 3481 C CA . GLU B 1 166 ? -2.701 -31.766 0.084 1 91.5 166 GLU B CA 1
ATOM 3482 C C . GLU B 1 166 ? -3.35 -31.547 1.448 1 91.5 166 GLU B C 1
ATOM 3484 O O . GLU B 1 166 ? -4.07 -32.406 1.946 1 91.5 166 GLU B O 1
ATOM 3489 N N . TYR B 1 167 ? -3.051 -30.391 1.99 1 93.88 167 TYR B N 1
ATOM 3490 C CA . TYR B 1 167 ? -3.586 -30.094 3.312 1 93.88 167 TYR B CA 1
ATOM 3491 C C . TYR B 1 167 ? -4.98 -29.484 3.209 1 93.88 167 TYR B C 1
ATOM 3493 O O . TYR B 1 167 ? -5.891 -29.859 3.945 1 93.88 167 TYR B O 1
ATOM 3501 N N . TYR B 1 168 ? -5.227 -28.641 2.248 1 93.81 168 TYR B N 1
ATOM 3502 C CA . TYR B 1 168 ? -6.445 -27.844 2.244 1 93.81 168 TYR B CA 1
ATOM 3503 C C . TYR B 1 168 ? -7.469 -28.406 1.27 1 93.81 168 TYR B C 1
ATOM 3505 O O . TYR B 1 168 ? -8.672 -28.141 1.399 1 93.81 168 TYR B O 1
ATOM 3513 N N . TYR B 1 169 ? -7.031 -29.125 0.276 1 89.19 169 TYR B N 1
ATOM 3514 C CA . TYR B 1 169 ? -7.953 -29.562 -0.769 1 89.19 169 TYR B CA 1
ATOM 3515 C C . TYR B 1 169 ? -7.855 -31.062 -0.991 1 89.19 169 TYR B C 1
ATOM 3517 O O . TYR B 1 169 ? -7.895 -31.531 -2.131 1 89.19 169 TYR B O 1
ATOM 3525 N N . ASN B 1 170 ? -7.598 -31.781 -0.045 1 81 170 ASN B N 1
ATOM 3526 C CA . ASN B 1 170 ? -7.414 -33.219 -0.151 1 81 170 ASN B CA 1
ATOM 3527 C C . ASN B 1 170 ? -8.742 -33.969 -0.302 1 81 170 ASN B C 1
ATOM 3529 O O . ASN B 1 170 ? -8.789 -35.188 -0.298 1 81 170 ASN B O 1
ATOM 3533 N N . HIS B 1 171 ? -9.766 -33.188 -0.604 1 74.5 171 HIS B N 1
ATOM 3534 C CA . HIS B 1 171 ? -11.023 -33.906 -0.752 1 74.5 171 HIS B CA 1
ATOM 3535 C C . HIS B 1 171 ? -11.266 -34.312 -2.205 1 74.5 171 HIS B C 1
ATOM 3537 O O . HIS B 1 171 ? -10.641 -33.75 -3.115 1 74.5 171 HIS B O 1
ATOM 3543 N N . GLU B 1 172 ? -11.984 -35.375 -2.506 1 63.72 172 GLU B N 1
ATOM 3544 C CA . GLU B 1 172 ? -12.18 -36.125 -3.748 1 63.72 172 GLU B CA 1
ATOM 3545 C C . GLU B 1 172 ? -12.617 -35.188 -4.879 1 63.72 172 GLU B C 1
ATOM 3547 O O . GLU B 1 172 ? -12.18 -35.344 -6.02 1 63.72 172 GLU B O 1
ATOM 3552 N N . THR B 1 173 ? -13.492 -34.25 -4.75 1 74.06 173 THR B N 1
ATOM 3553 C CA . THR B 1 173 ? -14.055 -33.531 -5.887 1 74.06 173 THR B CA 1
ATOM 3554 C C . THR B 1 173 ? -13.695 -32.031 -5.812 1 74.06 173 THR B C 1
ATOM 3556 O O . THR B 1 173 ? -14.398 -31.266 -5.172 1 74.06 173 THR B O 1
ATOM 3559 N N . GLN B 1 174 ? -12.336 -31.812 -6.094 1 77.19 174 GLN B N 1
ATOM 3560 C CA . GLN B 1 174 ? -11.969 -30.406 -6.109 1 77.19 174 GLN B CA 1
ATOM 3561 C C . GLN B 1 174 ? -12.039 -29.844 -7.527 1 77.19 174 GLN B C 1
ATOM 3563 O O . GLN B 1 174 ? -11.617 -30.5 -8.484 1 77.19 174 GLN B O 1
ATOM 3568 N N . ASP B 1 175 ? -12.711 -28.688 -7.629 1 86.06 175 ASP B N 1
ATOM 3569 C CA . ASP B 1 175 ? -12.688 -27.938 -8.883 1 86.06 175 ASP B CA 1
ATOM 3570 C C . ASP B 1 175 ? -11.406 -27.125 -9.023 1 86.06 175 ASP B C 1
ATOM 3572 O O . ASP B 1 175 ? -11.359 -25.953 -8.641 1 86.06 175 ASP B O 1
ATOM 3576 N N . TRP B 1 176 ? -10.391 -27.75 -9.617 1 88.38 176 TRP B N 1
ATOM 3577 C CA . TRP B 1 176 ? -9.062 -27.141 -9.695 1 88.38 176 TRP B CA 1
ATOM 3578 C C . TRP B 1 176 ? -9.07 -25.906 -10.594 1 88.38 176 TRP B C 1
ATOM 3580 O O . TRP B 1 176 ? -8.297 -24.984 -10.383 1 88.38 176 TRP B O 1
ATOM 3590 N N . ASP B 1 177 ? -9.969 -25.891 -11.562 1 89.44 177 ASP B N 1
ATOM 3591 C CA . ASP B 1 177 ? -10.086 -24.734 -12.438 1 89.44 177 ASP B CA 1
ATOM 3592 C C . ASP B 1 177 ? -10.594 -23.516 -11.664 1 89.44 177 ASP B C 1
ATOM 3594 O O . ASP B 1 177 ? -10.102 -22.406 -11.859 1 89.44 177 ASP B O 1
ATOM 3598 N N . GLU B 1 178 ? -11.492 -23.734 -10.859 1 89.06 178 GLU B N 1
ATOM 3599 C CA . GLU B 1 178 ? -12.023 -22.656 -10.039 1 89.06 178 GLU B CA 1
ATOM 3600 C C . GLU B 1 178 ? -10.992 -22.156 -9.039 1 89.06 178 GLU B C 1
ATOM 3602 O O . GLU B 1 178 ? -10.852 -20.953 -8.82 1 89.06 178 GLU B O 1
ATOM 3607 N N . LEU B 1 179 ? -10.305 -23.141 -8.445 1 90.81 179 LEU B N 1
ATOM 3608 C CA . LEU B 1 179 ? -9.281 -22.781 -7.477 1 90.81 179 LEU B CA 1
ATOM 3609 C C . LEU B 1 179 ? -8.172 -21.969 -8.133 1 90.81 179 LEU B C 1
ATOM 3611 O O . LEU B 1 179 ? -7.73 -20.953 -7.586 1 90.81 179 LEU B O 1
ATOM 3615 N N . TYR B 1 180 ? -7.832 -22.375 -9.281 1 93.44 180 TYR B N 1
ATOM 3616 C CA . TYR B 1 180 ? -6.801 -21.656 -10.016 1 93.44 180 TYR B CA 1
ATOM 3617 C C . TYR B 1 180 ? -7.289 -20.25 -10.398 1 93.44 180 TYR B C 1
ATOM 3619 O O . TYR B 1 180 ? -6.559 -19.281 -10.25 1 93.44 180 TYR B O 1
ATOM 3627 N N . SER B 1 181 ? -8.461 -20.219 -10.953 1 92.81 181 SER B N 1
ATOM 3628 C CA . SER B 1 181 ? -9.016 -18.938 -11.359 1 92.81 181 SER B CA 1
ATOM 3629 C C . SER B 1 181 ? -9.031 -17.953 -10.195 1 92.81 181 SER B C 1
ATOM 3631 O O . SER B 1 181 ? -8.703 -16.781 -10.367 1 92.81 181 SER B O 1
ATOM 3633 N N . HIS B 1 182 ? -9.359 -18.484 -9.086 1 92.06 182 HIS B N 1
ATOM 3634 C CA . HIS B 1 182 ? -9.383 -17.625 -7.895 1 92.06 182 HIS B CA 1
ATOM 3635 C C . HIS B 1 182 ? -7.98 -17.172 -7.52 1 92.06 182 HIS B C 1
ATOM 3637 O O . HIS B 1 182 ? -7.766 -15.977 -7.262 1 92.06 182 HIS B O 1
ATOM 3643 N N . ALA B 1 183 ? -7.082 -18.094 -7.531 1 95.56 183 ALA B N 1
ATOM 3644 C CA . ALA B 1 183 ? -5.699 -17.75 -7.207 1 95.56 183 ALA B CA 1
ATOM 3645 C C . ALA B 1 183 ? -5.137 -16.734 -8.195 1 95.56 183 ALA B C 1
ATOM 3647 O O . ALA B 1 183 ? -4.445 -15.797 -7.797 1 95.56 183 ALA B O 1
ATOM 3648 N N . ASP B 1 184 ? -5.469 -16.922 -9.43 1 96.06 184 ASP B N 1
ATOM 3649 C CA . ASP B 1 184 ? -5.012 -16.016 -10.477 1 96.06 184 ASP B CA 1
ATOM 3650 C C . ASP B 1 184 ? -5.59 -14.625 -10.289 1 96.06 184 ASP B C 1
ATOM 3652 O O . ASP B 1 184 ? -4.875 -13.625 -10.43 1 96.06 184 ASP B O 1
ATOM 3656 N N . HIS B 1 185 ? -6.828 -14.586 -9.984 1 93.44 185 HIS B N 1
ATOM 3657 C CA . HIS B 1 185 ? -7.484 -13.312 -9.695 1 93.44 185 HIS B CA 1
ATOM 3658 C C . HIS B 1 185 ? -6.848 -12.625 -8.492 1 93.44 185 HIS B C 1
ATOM 3660 O O . HIS B 1 185 ? -6.664 -11.406 -8.492 1 93.44 185 HIS B O 1
ATOM 3666 N N . CYS B 1 186 ? -6.555 -13.406 -7.48 1 96.06 186 CYS B N 1
ATOM 3667 C CA . CYS B 1 186 ? -5.914 -12.875 -6.281 1 96.06 186 CYS B CA 1
ATOM 3668 C C . CYS B 1 186 ? -4.551 -12.281 -6.609 1 96.06 186 CYS B C 1
ATOM 3670 O O . CYS B 1 186 ? -4.211 -11.195 -6.137 1 96.06 186 CYS B O 1
ATOM 3672 N N . LEU B 1 187 ? -3.77 -12.977 -7.426 1 97.31 187 LEU B N 1
ATOM 3673 C CA . LEU B 1 187 ? -2.457 -12.477 -7.824 1 97.31 187 LEU B CA 1
ATOM 3674 C C . LEU B 1 187 ? -2.574 -11.133 -8.531 1 97.31 187 LEU B C 1
ATOM 3676 O O . LEU B 1 187 ? -1.816 -10.203 -8.242 1 97.31 187 LEU B O 1
ATOM 3680 N N . GLU B 1 188 ? -3.508 -11.086 -9.398 1 96.69 188 GLU B N 1
ATOM 3681 C CA . GLU B 1 188 ? -3.713 -9.836 -10.133 1 96.69 188 GLU B CA 1
ATOM 3682 C C . GLU B 1 188 ? -4.184 -8.719 -9.211 1 96.69 188 GLU B C 1
ATOM 3684 O O . GLU B 1 188 ? -3.717 -7.586 -9.312 1 96.69 188 GLU B O 1
ATOM 3689 N N . SER B 1 189 ? -5.086 -9 -8.32 1 95.81 189 SER B N 1
ATOM 3690 C CA . SER B 1 189 ? -5.574 -8 -7.379 1 95.81 189 SER B CA 1
ATOM 3691 C C . SER B 1 189 ? -4.441 -7.461 -6.508 1 95.81 189 SER B C 1
ATOM 3693 O O . SER B 1 189 ? -4.344 -6.254 -6.285 1 95.81 189 SER B O 1
ATOM 3695 N N . LEU B 1 190 ? -3.592 -8.383 -6.066 1 97.44 190 LEU B N 1
ATOM 3696 C CA . LEU B 1 190 ? -2.463 -7.98 -5.234 1 97.44 190 LEU B CA 1
ATOM 3697 C C . LEU B 1 190 ? -1.469 -7.145 -6.039 1 97.44 190 LEU B C 1
ATOM 3699 O O . LEU B 1 190 ? -0.876 -6.199 -5.512 1 97.44 190 LEU B O 1
ATOM 3703 N N . ARG B 1 191 ? -1.264 -7.516 -7.32 1 97.56 191 ARG B N 1
ATOM 3704 C CA . ARG B 1 191 ? -0.39 -6.715 -8.172 1 97.56 191 ARG B CA 1
ATOM 3705 C C . ARG B 1 191 ? -0.871 -5.27 -8.25 1 97.56 191 ARG B C 1
ATOM 3707 O O . ARG B 1 191 ? -0.083 -4.34 -8.07 1 97.56 191 ARG B O 1
ATOM 3714 N N . GLN B 1 192 ? -2.141 -5.125 -8.422 1 96.56 192 GLN B N 1
ATOM 3715 C CA . GLN B 1 192 ? -2.725 -3.793 -8.523 1 96.56 192 GLN B CA 1
ATOM 3716 C C . GLN B 1 192 ? -2.6 -3.041 -7.199 1 96.56 192 GLN B C 1
ATOM 3718 O O . GLN B 1 192 ? -2.281 -1.852 -7.184 1 96.56 192 GLN B O 1
ATOM 3723 N N . GLU B 1 193 ? -2.844 -3.736 -6.156 1 96.69 193 GLU B N 1
ATOM 3724 C CA . GLU B 1 193 ? -2.744 -3.127 -4.832 1 96.69 193 GLU B CA 1
ATOM 3725 C C . GLU B 1 193 ? -1.314 -2.686 -4.535 1 96.69 193 GLU B C 1
ATOM 3727 O O . GLU B 1 193 ? -1.092 -1.589 -4.02 1 96.69 193 GLU B O 1
ATOM 3732 N N . ILE B 1 194 ? -0.344 -3.529 -4.848 1 97.31 194 ILE B N 1
ATOM 3733 C CA . ILE B 1 194 ? 1.066 -3.25 -4.602 1 97.31 194 ILE B CA 1
ATOM 3734 C C . ILE B 1 194 ? 1.502 -2.033 -5.414 1 97.31 194 ILE B C 1
ATOM 3736 O O . ILE B 1 194 ? 2.203 -1.156 -4.902 1 97.31 194 ILE B O 1
ATOM 3740 N N . LEU B 1 195 ? 1.03 -1.956 -6.645 1 97 195 LEU B N 1
ATOM 3741 C CA . LEU B 1 195 ? 1.358 -0.814 -7.492 1 97 195 LEU B CA 1
ATOM 3742 C C . LEU B 1 195 ? 0.708 0.46 -6.961 1 97 195 LEU B C 1
ATOM 3744 O O . LEU B 1 195 ? 1.327 1.527 -6.969 1 97 195 LEU B O 1
ATOM 3748 N N . CYS B 1 196 ? -0.511 0.325 -6.516 1 96.62 196 CYS B N 1
ATOM 3749 C CA . CYS B 1 196 ? -1.249 1.483 -6.023 1 96.62 196 CYS B CA 1
ATOM 3750 C C . CYS B 1 196 ? -0.62 2.027 -4.75 1 96.62 196 CYS B C 1
ATOM 3752 O O . CYS B 1 196 ? -0.557 3.242 -4.551 1 96.62 196 CYS B O 1
ATOM 3754 N N . ASN B 1 197 ? -0.195 1.187 -3.891 1 96.06 197 ASN B N 1
ATOM 3755 C CA . ASN B 1 197 ? 0.442 1.552 -2.629 1 96.06 197 ASN B CA 1
ATOM 3756 C C . ASN B 1 197 ? 1.941 1.27 -2.656 1 96.06 197 ASN B C 1
ATOM 3758 O O . ASN B 1 197 ? 2.475 0.638 -1.743 1 96.06 197 ASN B O 1
ATOM 3762 N N . ALA B 1 198 ? 2.551 1.753 -3.664 1 97.44 198 ALA B N 1
ATOM 3763 C CA . ALA B 1 198 ? 3.967 1.46 -3.869 1 97.44 198 ALA B CA 1
ATOM 3764 C C . ALA B 1 198 ? 4.789 1.856 -2.646 1 97.44 198 ALA B C 1
ATOM 3766 O O . ALA B 1 198 ? 4.73 3.002 -2.193 1 97.44 198 ALA B O 1
ATOM 3767 N N . ASP B 1 199 ? 5.512 0.89 -2.08 1 97.31 199 ASP B N 1
ATOM 3768 C CA . ASP B 1 199 ? 6.414 1.111 -0.953 1 97.31 199 ASP B CA 1
ATOM 3769 C C . ASP B 1 199 ? 7.719 1.761 -1.411 1 97.31 199 ASP B C 1
ATOM 3771 O O . ASP B 1 199 ? 8.547 1.113 -2.053 1 97.31 199 ASP B O 1
ATOM 3775 N N . VAL B 1 200 ? 7.934 3.002 -0.989 1 97.5 200 VAL B N 1
ATOM 3776 C CA . VAL B 1 200 ? 9.109 3.715 -1.478 1 97.5 200 VAL B CA 1
ATOM 3777 C C . VAL B 1 200 ? 10.195 3.717 -0.403 1 97.5 200 VAL B C 1
ATOM 3779 O O . VAL B 1 200 ? 11.172 4.457 -0.504 1 97.5 200 VAL B O 1
ATOM 3782 N N . ASN B 1 201 ? 9.977 2.896 0.624 1 97.06 201 ASN B N 1
ATOM 3783 C CA . ASN B 1 201 ? 11.039 2.729 1.61 1 97.06 201 ASN B CA 1
ATOM 3784 C C . ASN B 1 201 ? 12.273 2.057 1.004 1 97.06 201 ASN B C 1
ATOM 3786 O O . ASN B 1 201 ? 12.141 1.138 0.193 1 97.06 201 ASN B O 1
ATOM 3790 N N . ILE B 1 202 ? 13.398 2.445 1.534 1 97.31 202 ILE B N 1
ATOM 3791 C CA . ILE B 1 202 ? 14.68 1.959 1.036 1 97.31 202 ILE B CA 1
ATOM 3792 C C . ILE B 1 202 ? 14.953 0.565 1.597 1 97.31 202 ILE B C 1
ATOM 3794 O O . ILE B 1 202 ? 14.711 0.305 2.777 1 97.31 202 ILE B O 1
ATOM 3798 N N . TYR B 1 203 ? 15.43 -0.328 0.717 1 96.81 203 TYR B N 1
ATOM 3799 C CA . TYR B 1 203 ? 16.141 -1.489 1.239 1 96.81 203 TYR B CA 1
ATOM 3800 C C . TYR B 1 203 ? 17.578 -1.525 0.728 1 96.81 203 TYR B C 1
ATOM 3802 O O . TYR B 1 203 ? 17.875 -0.982 -0.339 1 96.81 203 TYR B O 1
ATOM 3810 N N . THR B 1 204 ? 18.406 -2.07 1.502 1 97.12 204 THR B N 1
ATOM 3811 C CA . THR B 1 204 ? 19.828 -2.191 1.177 1 97.12 204 THR B CA 1
ATOM 3812 C C . THR B 1 204 ? 20.234 -3.658 1.051 1 97.12 204 THR B C 1
ATOM 3814 O O . THR B 1 204 ? 19.422 -4.551 1.281 1 97.12 204 THR B O 1
ATOM 3817 N N . LEU B 1 205 ? 21.469 -3.838 0.578 1 95.5 205 LEU B N 1
ATOM 3818 C CA . LEU B 1 205 ? 22 -5.18 0.355 1 95.5 205 LEU B CA 1
ATOM 3819 C C . LEU B 1 205 ? 23.25 -5.418 1.193 1 95.5 205 LEU B C 1
ATOM 3821 O O . LEU B 1 205 ? 24.047 -4.504 1.399 1 95.5 205 LEU B O 1
ATOM 3825 N N . LYS B 1 206 ? 23.359 -6.598 1.618 1 93.19 206 LYS B N 1
ATOM 3826 C CA . LYS B 1 206 ? 24.516 -6.973 2.408 1 93.19 206 LYS B CA 1
ATOM 3827 C C . LYS B 1 206 ? 24.984 -8.383 2.061 1 93.19 206 LYS B C 1
ATOM 3829 O O . LYS B 1 206 ? 24.188 -9.312 1.993 1 93.19 206 LYS B O 1
ATOM 3834 N N . TRP B 1 207 ? 26.266 -8.516 1.874 1 91.5 207 TRP B N 1
ATOM 3835 C CA . TRP B 1 207 ? 26.859 -9.844 1.721 1 91.5 207 TRP B CA 1
ATOM 3836 C C . TRP B 1 207 ? 26.984 -10.539 3.072 1 91.5 207 TRP B C 1
ATOM 3838 O O . TRP B 1 207 ? 27.375 -9.914 4.062 1 91.5 207 TRP B O 1
ATOM 3848 N N . THR B 1 208 ? 26.578 -11.719 3.117 1 86.19 208 THR B N 1
ATOM 3849 C CA . THR B 1 208 ? 26.75 -12.547 4.309 1 86.19 208 THR B CA 1
ATOM 3850 C C . THR B 1 208 ? 27.484 -13.844 3.969 1 86.19 208 THR B C 1
ATOM 3852 O O . THR B 1 208 ? 27.641 -14.188 2.797 1 86.19 208 THR B O 1
ATOM 3855 N N . PRO B 1 209 ? 27.969 -14.523 4.922 1 80.44 209 PRO B N 1
ATOM 3856 C CA . PRO B 1 209 ? 28.656 -15.789 4.641 1 80.44 209 PRO B CA 1
ATOM 3857 C C . PRO B 1 209 ? 27.75 -16.797 3.932 1 80.44 209 PRO B C 1
ATOM 3859 O O . PRO B 1 209 ? 28.25 -17.734 3.309 1 80.44 209 PRO B O 1
ATOM 3862 N N . HIS B 1 210 ? 26.469 -16.594 4.039 1 74.44 210 HIS B N 1
ATOM 3863 C CA . HIS B 1 210 ? 25.516 -17.531 3.447 1 74.44 210 HIS B CA 1
ATOM 3864 C C . HIS B 1 210 ? 25.031 -17.016 2.096 1 74.44 210 HIS B C 1
ATOM 3866 O O . HIS B 1 210 ? 24.234 -17.688 1.43 1 74.44 210 HIS B O 1
ATOM 3872 N N . SER B 1 211 ? 25.5 -15.867 1.779 1 68.12 211 SER B N 1
ATOM 3873 C CA . SER B 1 211 ? 25.031 -15.273 0.533 1 68.12 211 SER B CA 1
ATOM 3874 C C . SER B 1 211 ? 26.188 -15.016 -0.428 1 68.12 211 SER B C 1
ATOM 3876 O O . SER B 1 211 ? 26.672 -13.891 -0.547 1 68.12 211 SER B O 1
ATOM 3878 N N . ARG B 1 212 ? 26.578 -16.062 -1.105 1 64.56 212 ARG B N 1
ATOM 3879 C CA . ARG B 1 212 ? 27.75 -15.914 -1.962 1 64.56 212 ARG B CA 1
ATOM 3880 C C . ARG B 1 212 ? 27.359 -15.359 -3.326 1 64.56 212 ARG B C 1
ATOM 3882 O O . ARG B 1 212 ? 28.125 -14.602 -3.932 1 64.56 212 ARG B O 1
ATOM 3889 N N . PHE B 1 213 ? 26.156 -15.594 -3.646 1 70.12 213 PHE B N 1
ATOM 3890 C CA . PHE B 1 213 ? 25.812 -15.234 -5.02 1 70.12 213 PHE B CA 1
ATOM 3891 C C . PHE B 1 213 ? 24.797 -14.102 -5.047 1 70.12 213 PHE B C 1
ATOM 3893 O O . PHE B 1 213 ? 24.812 -13.266 -5.953 1 70.12 213 PHE B O 1
ATOM 3900 N N . LYS B 1 214 ? 23.953 -14.047 -4.055 1 77.62 214 LYS B N 1
ATOM 3901 C CA . LYS B 1 214 ? 22.984 -12.961 -3.951 1 77.62 214 LYS B CA 1
ATOM 3902 C C . LYS B 1 214 ? 22.969 -12.375 -2.545 1 77.62 214 LYS B C 1
ATOM 3904 O O . LYS B 1 214 ? 22.797 -13.102 -1.563 1 77.62 214 LYS B O 1
ATOM 3909 N N . PRO B 1 215 ? 23.203 -11.023 -2.578 1 88.5 215 PRO B N 1
ATOM 3910 C CA . PRO B 1 215 ? 23.219 -10.398 -1.251 1 88.5 215 PRO B CA 1
ATOM 3911 C C . PRO B 1 215 ? 21.859 -10.453 -0.554 1 88.5 215 PRO B C 1
ATOM 3913 O O . PRO B 1 215 ? 20.828 -10.656 -1.208 1 88.5 215 PRO B O 1
ATOM 3916 N N . THR B 1 216 ? 21.906 -10.383 0.731 1 88.19 216 THR B N 1
ATOM 3917 C CA . THR B 1 216 ? 20.703 -10.359 1.544 1 88.19 216 THR B CA 1
ATOM 3918 C C . THR B 1 216 ? 20.125 -8.945 1.628 1 88.19 216 THR B C 1
ATOM 3920 O O . THR B 1 216 ? 20.891 -7.969 1.682 1 88.19 216 THR B O 1
ATOM 3923 N N . VAL B 1 217 ? 18.844 -8.906 1.668 1 91.12 217 VAL B N 1
ATOM 3924 C CA . VAL B 1 217 ? 18.141 -7.625 1.744 1 91.12 217 VAL B CA 1
ATOM 3925 C C . VAL B 1 217 ? 18.062 -7.172 3.199 1 91.12 217 VAL B C 1
ATOM 3927 O O . VAL B 1 217 ? 17.781 -7.98 4.09 1 91.12 217 VAL B O 1
ATOM 3930 N N . LYS B 1 218 ? 18.312 -5.867 3.43 1 92.81 218 LYS B N 1
ATOM 3931 C CA . LYS B 1 218 ? 18.125 -5.234 4.734 1 92.81 218 LYS B CA 1
ATOM 3932 C C . LYS B 1 218 ? 17.234 -4.004 4.629 1 92.81 218 LYS B C 1
ATOM 3934 O O . LYS B 1 218 ? 17.328 -3.238 3.666 1 92.81 218 LYS B O 1
ATOM 3939 N N . VAL B 1 219 ? 16.391 -3.844 5.598 1 95.12 219 VAL B N 1
ATOM 3940 C CA . VAL B 1 219 ? 15.562 -2.645 5.715 1 95.12 219 VAL B CA 1
ATOM 3941 C C . VAL B 1 219 ? 16.125 -1.74 6.812 1 95.12 219 VAL B C 1
ATOM 3943 O O . VAL B 1 219 ? 15.984 -2.043 8 1 95.12 219 VAL B O 1
ATOM 3946 N N . PRO B 1 220 ? 16.594 -0.61 6.477 1 95.88 220 PRO B N 1
ATOM 3947 C CA . PRO B 1 220 ? 17.406 0.15 7.441 1 95.88 220 PRO B CA 1
ATOM 3948 C C . PRO B 1 220 ? 16.562 1.101 8.289 1 95.88 220 PRO B C 1
ATOM 3950 O O . PRO B 1 220 ? 17.078 1.726 9.219 1 95.88 220 PRO B O 1
ATOM 3953 N N . GLN B 1 221 ? 15.297 1.26 7.977 1 96.38 221 GLN B N 1
ATOM 3954 C CA . GLN B 1 221 ? 14.422 2.186 8.688 1 96.38 221 GLN B CA 1
ATOM 3955 C C . GLN B 1 221 ? 13.086 1.531 9.031 1 96.38 221 GLN B C 1
ATOM 3957 O O . GLN B 1 221 ? 12.57 0.721 8.258 1 96.38 221 GLN B O 1
ATOM 3962 N N . PRO B 1 222 ? 12.578 1.948 10.195 1 95.75 222 PRO B N 1
ATOM 3963 C CA . PRO B 1 222 ? 11.195 1.524 10.414 1 95.75 222 PRO B CA 1
ATOM 3964 C C . PRO B 1 222 ? 10.211 2.191 9.445 1 95.75 222 PRO B C 1
ATOM 3966 O O . PRO B 1 222 ? 10.383 3.361 9.102 1 95.75 222 PRO B O 1
ATOM 3969 N N . HIS B 1 223 ? 9.273 1.472 9.078 1 96.19 223 HIS B N 1
ATOM 3970 C CA . HIS B 1 223 ? 8.219 2.002 8.227 1 96.19 223 HIS B CA 1
ATOM 3971 C C . HIS B 1 223 ? 7.191 2.785 9.031 1 96.19 223 HIS B C 1
ATOM 3973 O O . HIS B 1 223 ? 7.027 2.549 10.234 1 96.19 223 HIS B O 1
ATOM 3979 N N . ALA B 1 224 ? 6.566 3.807 8.414 1 94.81 224 ALA B N 1
ATOM 3980 C CA . ALA B 1 224 ? 5.34 4.402 8.945 1 94.81 224 ALA B CA 1
ATOM 3981 C C . ALA B 1 224 ? 4.113 3.605 8.508 1 94.81 224 ALA B C 1
ATOM 3983 O O . ALA B 1 224 ? 3.648 3.742 7.375 1 94.81 224 ALA B O 1
ATOM 3984 N N . CYS B 1 225 ? 3.65 2.793 9.43 1 96.19 225 CYS B N 1
ATOM 3985 C CA . CYS B 1 225 ? 2.609 1.832 9.086 1 96.19 225 CYS B CA 1
ATOM 3986 C C . CYS B 1 225 ? 1.27 2.244 9.68 1 96.19 225 CYS B C 1
ATOM 3988 O O . CYS B 1 225 ? 1.226 2.92 10.711 1 96.19 225 CYS B O 1
ATOM 3990 N N . VAL B 1 226 ? 0.222 1.824 8.977 1 96.19 226 VAL B N 1
ATOM 3991 C CA . VAL B 1 226 ? -1.093 1.874 9.609 1 96.19 226 VAL B CA 1
ATOM 3992 C C . VAL B 1 226 ? -1.088 1.029 10.883 1 96.19 226 VAL B C 1
ATOM 3994 O O . VAL B 1 226 ? -0.542 -0.076 10.898 1 96.19 226 VAL B O 1
ATOM 3997 N N . ASP B 1 227 ? -1.618 1.61 11.922 1 96.88 227 ASP B N 1
ATOM 3998 C CA . ASP B 1 227 ? -1.805 0.824 13.141 1 96.88 227 ASP B CA 1
ATOM 3999 C C . ASP B 1 227 ? -2.889 -0.233 12.953 1 96.88 227 ASP B C 1
ATOM 4001 O O . ASP B 1 227 ? -4.062 0.017 13.234 1 96.88 227 ASP B O 1
ATOM 4005 N N . TRP B 1 228 ? -2.475 -1.384 12.57 1 96.25 228 TRP B N 1
ATOM 4006 C CA . TRP B 1 228 ? -3.398 -2.461 12.234 1 96.25 228 TRP B CA 1
ATOM 4007 C C . TRP B 1 228 ? -4.285 -2.812 13.422 1 96.25 228 TRP B C 1
ATOM 4009 O O . TRP B 1 228 ? -5.488 -3.037 13.266 1 96.25 228 TRP B O 1
ATOM 4019 N N . GLU B 1 229 ? -3.721 -2.924 14.57 1 95.81 229 GLU B N 1
ATOM 4020 C CA . GLU B 1 229 ? -4.496 -3.311 15.742 1 95.81 229 GLU B CA 1
ATOM 4021 C C . GLU B 1 229 ? -5.652 -2.344 15.984 1 95.81 229 GLU B C 1
ATOM 4023 O O . GLU B 1 229 ? -6.785 -2.77 16.234 1 95.81 229 GLU B O 1
ATOM 4028 N N . ALA B 1 230 ? -5.352 -1.054 15.914 1 97.31 230 ALA B N 1
ATOM 4029 C CA . ALA B 1 230 ? -6.395 -0.045 16.094 1 97.31 230 ALA B CA 1
ATOM 4030 C C . ALA B 1 230 ? -7.449 -0.155 14.992 1 97.31 230 ALA B C 1
ATOM 4032 O O . ALA B 1 230 ? -8.648 -0.08 15.273 1 97.31 230 ALA B O 1
ATOM 4033 N N . LEU B 1 231 ? -7.02 -0.331 13.781 1 97.81 231 LEU B N 1
ATOM 4034 C CA . LEU B 1 231 ? -7.938 -0.455 12.648 1 97.81 231 LEU B CA 1
ATOM 4035 C C . LEU B 1 231 ? -8.805 -1.702 12.789 1 97.81 231 LEU B C 1
ATOM 4037 O O . LEU B 1 231 ? -10.023 -1.644 12.586 1 97.81 231 LEU B O 1
ATOM 4041 N N . HIS B 1 232 ? -8.164 -2.781 13.133 1 98.12 232 HIS B N 1
ATOM 4042 C CA . HIS B 1 232 ? -8.883 -4.047 13.273 1 98.12 232 HIS B CA 1
ATOM 4043 C C . HIS B 1 232 ? -9.922 -3.969 14.391 1 98.12 232 HIS B C 1
ATOM 4045 O O . HIS B 1 232 ? -11.023 -4.5 14.25 1 98.12 232 HIS B O 1
ATOM 4051 N N . ASP B 1 233 ? -9.555 -3.299 15.461 1 98 233 ASP B N 1
ATOM 4052 C CA . ASP B 1 233 ? -10.508 -3.102 16.547 1 98 233 ASP B CA 1
ATOM 4053 C C . ASP B 1 233 ? -11.727 -2.314 16.062 1 98 233 ASP B C 1
ATOM 4055 O O . ASP B 1 233 ? -12.859 -2.637 16.438 1 98 233 ASP B O 1
ATOM 4059 N N . TRP B 1 234 ? -11.5 -1.282 15.359 1 98.44 234 TRP B N 1
ATOM 4060 C CA . TRP B 1 234 ? -12.602 -0.522 14.773 1 98.44 234 TRP B CA 1
ATOM 4061 C C . TRP B 1 234 ? -13.469 -1.414 13.891 1 98.44 234 TRP B C 1
ATOM 4063 O O . TRP B 1 234 ? -14.703 -1.342 13.945 1 98.44 234 TRP B O 1
ATOM 4073 N N . MET B 1 235 ? -12.852 -2.307 13.062 1 98.19 235 MET B N 1
ATOM 4074 C CA . MET B 1 235 ? -13.578 -3.229 12.195 1 98.19 235 MET B CA 1
ATOM 4075 C C . MET B 1 235 ? -14.422 -4.199 13.016 1 98.19 235 MET B C 1
ATOM 4077 O O . MET B 1 235 ? -15.57 -4.473 12.68 1 98.19 235 MET B O 1
ATOM 4081 N N . LYS B 1 236 ? -13.836 -4.672 14.055 1 98.06 236 LYS B N 1
ATOM 4082 C CA . LYS B 1 236 ? -14.531 -5.625 14.914 1 98.06 236 LYS B CA 1
ATOM 4083 C C . LYS B 1 236 ? -15.797 -5.012 15.508 1 98.06 236 LYS B C 1
ATOM 4085 O O . LYS B 1 236 ? -16.797 -5.703 15.688 1 98.06 236 LYS B O 1
ATOM 4090 N N . GLY B 1 237 ? -15.758 -3.777 15.797 1 97.38 237 GLY B N 1
ATOM 4091 C CA . GLY B 1 237 ? -16.922 -3.076 16.328 1 97.38 237 GLY B CA 1
ATOM 4092 C C . GLY B 1 237 ? -18.062 -2.959 15.328 1 97.38 237 GLY B C 1
ATOM 4093 O O . GLY B 1 237 ? -19.188 -2.656 15.711 1 97.38 237 GLY B O 1
ATOM 4094 N N . ARG B 1 238 ? -17.766 -3.314 14.086 1 97.25 238 ARG B N 1
ATOM 4095 C CA . ARG B 1 238 ? -18.75 -3.162 13.016 1 97.25 238 ARG B CA 1
ATOM 4096 C C . ARG B 1 238 ? -18.969 -4.48 12.281 1 97.25 238 ARG B C 1
ATOM 4098 O O . ARG B 1 238 ? -19.453 -4.492 11.148 1 97.25 238 ARG B O 1
ATOM 4105 N N . GLN B 1 239 ? -18.578 -5.508 12.836 1 97.44 239 GLN B N 1
ATOM 4106 C CA . GLN B 1 239 ? -18.484 -6.809 12.188 1 97.44 239 GLN B CA 1
ATOM 4107 C C . GLN B 1 239 ? -19.844 -7.285 11.703 1 97.44 239 GLN B C 1
ATOM 4109 O O . GLN B 1 239 ? -20.859 -7.129 12.406 1 97.44 239 GLN B O 1
ATOM 4114 N N . ALA B 1 240 ? -19.891 -7.777 10.5 1 96.5 240 ALA B N 1
ATOM 4115 C CA . ALA B 1 240 ? -21.031 -8.492 9.922 1 96.5 240 ALA B CA 1
ATOM 4116 C C . ALA B 1 240 ? -20.641 -9.906 9.508 1 96.5 240 ALA B C 1
ATOM 4118 O O . ALA B 1 240 ? -19.453 -10.211 9.375 1 96.5 240 ALA B O 1
ATOM 4119 N N . ARG B 1 241 ? -21.656 -10.758 9.422 1 92.25 241 ARG B N 1
ATOM 4120 C CA . ARG B 1 241 ? -21.438 -12.133 8.984 1 92.25 241 ARG B CA 1
ATOM 4121 C C . ARG B 1 241 ? -22.219 -12.43 7.711 1 92.25 241 ARG B C 1
ATOM 4123 O O . ARG B 1 241 ? -23.125 -11.68 7.332 1 92.25 241 ARG B O 1
ATOM 4130 N N . LEU B 1 242 ? -21.75 -13.531 7.074 1 88.88 242 LEU B N 1
ATOM 4131 C CA . LEU B 1 242 ? -22.422 -13.93 5.844 1 88.88 242 LEU B CA 1
ATOM 4132 C C . LEU B 1 242 ? -23.906 -14.141 6.082 1 88.88 242 LEU B C 1
ATOM 4134 O O . LEU B 1 242 ? -24.734 -13.75 5.25 1 88.88 242 LEU B O 1
ATOM 4138 N N . GLU B 1 243 ? -24.25 -14.648 7.207 1 90.94 243 GLU B N 1
ATOM 4139 C CA . GLU B 1 243 ? -25.625 -14.977 7.539 1 90.94 243 GLU B CA 1
ATOM 4140 C C . GLU B 1 243 ? -26.453 -13.719 7.785 1 90.94 243 GLU B C 1
ATOM 4142 O O . GLU B 1 243 ? -27.688 -13.773 7.816 1 90.94 243 GLU B O 1
ATOM 4147 N N . ASP B 1 244 ? -25.719 -12.641 7.941 1 93.56 244 ASP B N 1
ATOM 4148 C CA . ASP B 1 244 ? -26.406 -11.391 8.234 1 93.56 244 ASP B CA 1
ATOM 4149 C C . ASP B 1 244 ? -26.859 -10.703 6.945 1 93.56 244 ASP B C 1
ATOM 4151 O O . ASP B 1 244 ? -27.609 -9.727 6.992 1 93.56 244 ASP B O 1
ATOM 4155 N N . MET B 1 245 ? -26.469 -11.164 5.84 1 93.88 245 MET B N 1
ATOM 4156 C CA . MET B 1 245 ? -26.766 -10.531 4.555 1 93.88 245 MET B CA 1
ATOM 4157 C C . MET B 1 245 ? -28.156 -10.922 4.066 1 93.88 245 MET B C 1
ATOM 4159 O O . MET B 1 245 ? -28.547 -12.086 4.148 1 93.88 245 MET B O 1
ATOM 4163 N N . VAL B 1 246 ? -28.812 -9.93 3.562 1 93.31 246 VAL B N 1
ATOM 4164 C CA . VAL B 1 246 ? -30.062 -10.219 2.867 1 93.31 246 VAL B CA 1
ATOM 4165 C C . VAL B 1 246 ? -29.766 -10.906 1.534 1 93.31 246 VAL B C 1
ATOM 4167 O O . VAL B 1 246 ? -28.984 -10.398 0.728 1 93.31 246 VAL B O 1
ATOM 4170 N N . GLY B 1 247 ? -30.328 -12 1.313 1 88.81 247 GLY B N 1
ATOM 4171 C CA . GLY B 1 247 ? -30.109 -12.789 0.111 1 88.81 247 GLY B CA 1
ATOM 4172 C C . GLY B 1 247 ? -30.562 -12.086 -1.155 1 88.81 247 GLY B C 1
ATOM 4173 O O . GLY B 1 247 ? -31.203 -11.031 -1.094 1 88.81 247 GLY B O 1
ATOM 4174 N N . PRO B 1 248 ? -30.125 -12.688 -2.246 1 87.56 248 PRO B N 1
ATOM 4175 C CA . PRO B 1 248 ? -30.516 -12.094 -3.531 1 87.56 248 PRO B CA 1
ATOM 4176 C C . PRO B 1 248 ? -32.031 -12.148 -3.777 1 87.56 248 PRO B C 1
ATOM 4178 O O . PRO B 1 248 ? -32.688 -13.062 -3.293 1 87.56 248 PRO B O 1
ATOM 4181 N N . PRO B 1 249 ? -32.469 -11.156 -4.508 1 82.69 249 PRO B N 1
ATOM 4182 C CA . PRO B 1 249 ? -33.875 -11.25 -4.902 1 82.69 249 PRO B CA 1
ATOM 4183 C C . PRO B 1 249 ? -34.125 -12.406 -5.852 1 82.69 249 PRO B C 1
ATOM 4185 O O . PRO B 1 249 ? -33.281 -12.75 -6.68 1 82.69 249 PRO B O 1
ATOM 4188 N N . GLU B 1 250 ? -35.188 -13.133 -5.695 1 78.94 250 GLU B N 1
ATOM 4189 C CA . GLU B 1 250 ? -35.562 -14.281 -6.52 1 78.94 250 GLU B CA 1
ATOM 4190 C C . GLU B 1 250 ? -35.594 -13.906 -8 1 78.94 250 GLU B C 1
ATOM 4192 O O . GLU B 1 250 ? -35.312 -14.742 -8.859 1 78.94 250 GLU B O 1
ATOM 4197 N N . SER B 1 251 ? -35.875 -12.656 -8.266 1 79.31 251 SER B N 1
ATOM 4198 C CA . SER B 1 251 ? -36 -12.164 -9.633 1 79.31 251 SER B CA 1
ATOM 4199 C C . SER B 1 251 ? -34.656 -12.203 -10.359 1 79.31 251 SER B C 1
ATOM 4201 O O . SER B 1 251 ? -34.625 -12.195 -11.594 1 79.31 251 SER B O 1
ATOM 4203 N N . LEU B 1 252 ? -33.625 -12.25 -9.594 1 80.12 252 LEU B N 1
ATOM 4204 C CA . LEU B 1 252 ? -32.281 -12.234 -10.172 1 80.12 252 LEU B CA 1
ATOM 4205 C C . LEU B 1 252 ? -32 -13.523 -10.938 1 80.12 252 LEU B C 1
ATOM 4207 O O . LEU B 1 252 ? -31.188 -13.539 -11.859 1 80.12 252 LEU B O 1
ATOM 4211 N N . PHE B 1 253 ? -32.812 -14.609 -10.562 1 72.88 253 PHE B N 1
ATOM 4212 C CA . PHE B 1 253 ? -32.5 -15.914 -11.125 1 72.88 253 PHE B CA 1
ATOM 4213 C C . PHE B 1 253 ? -33.625 -16.359 -12.07 1 72.88 253 PHE B C 1
ATOM 4215 O O . PHE B 1 253 ? -33.5 -17.422 -12.695 1 72.88 253 PHE B O 1
ATOM 4222 N N . GLU B 1 254 ? -34.812 -15.773 -12.258 1 65 254 GLU B N 1
ATOM 4223 C CA . GLU B 1 254 ? -35.938 -16.156 -13.094 1 65 254 GLU B CA 1
ATOM 4224 C C . GLU B 1 254 ? -35.594 -16 -14.578 1 65 254 GLU B C 1
ATOM 4226 O O . GLU B 1 254 ? -36.094 -16.766 -15.414 1 65 254 GLU B O 1
ATOM 4231 N N . GLY B 1 255 ? -35.031 -15.062 -15.125 1 54.12 255 GLY B N 1
ATOM 4232 C CA . GLY B 1 255 ? -35 -14.961 -16.578 1 54.12 255 GLY B CA 1
ATOM 4233 C C . GLY B 1 255 ? -34.219 -16.094 -17.219 1 54.12 255 GLY B C 1
ATOM 4234 O O . GLY B 1 255 ? -34.188 -16.219 -18.453 1 54.12 255 GLY B O 1
ATOM 4235 N N . LYS B 1 256 ? -33.188 -16.594 -16.594 1 50.84 256 LYS B N 1
ATOM 4236 C CA . LYS B 1 256 ? -32.375 -17.578 -17.312 1 50.84 256 LYS B CA 1
ATOM 4237 C C . LYS B 1 256 ? -33.094 -18.922 -17.391 1 50.84 256 LYS B C 1
ATOM 4239 O O . LYS B 1 256 ? -32.625 -19.844 -18.062 1 50.84 256 LYS B O 1
ATOM 4244 N N . ASP B 1 257 ? -33.906 -19.172 -16.531 1 43.94 257 ASP B N 1
ATOM 4245 C CA . ASP B 1 257 ? -34.625 -20.438 -16.625 1 43.94 257 ASP B CA 1
ATOM 4246 C C . ASP B 1 257 ? -35.594 -20.406 -17.828 1 43.94 257 ASP B C 1
ATOM 4248 O O . ASP B 1 257 ? -35.938 -21.453 -18.375 1 43.94 257 ASP B O 1
ATOM 4252 N N . SER B 1 258 ? -36.125 -19.297 -18.234 1 43.09 258 SER B N 1
ATOM 4253 C CA . SER B 1 258 ? -37.094 -19.344 -19.312 1 43.09 258 SER B CA 1
ATOM 4254 C C . SER B 1 258 ? -36.406 -19.578 -20.656 1 43.09 258 SER B C 1
ATOM 4256 O O . SER B 1 258 ? -37.031 -20.047 -21.609 1 43.09 258 SER B O 1
ATOM 4258 N N . LYS B 1 259 ? -35.312 -19.016 -20.875 1 42 259 LYS B N 1
ATOM 4259 C CA . LYS B 1 259 ? -34.75 -19.297 -22.188 1 42 259 LYS B CA 1
ATOM 4260 C C . LYS B 1 259 ? -34.219 -20.734 -22.281 1 42 259 LYS B C 1
ATOM 4262 O O . LYS B 1 259 ? -34.062 -21.281 -23.375 1 42 259 LYS B O 1
ATOM 4267 N N . GLU B 1 260 ? -33.594 -21.188 -21.172 1 37.31 260 GLU B N 1
ATOM 4268 C CA . GLU B 1 260 ? -33.125 -22.562 -21.266 1 37.31 260 GLU B CA 1
ATOM 4269 C C . GLU B 1 260 ? -34.281 -23.547 -21.328 1 37.31 260 GLU B C 1
ATOM 4271 O O . GLU B 1 260 ? -34.125 -24.656 -21.844 1 37.31 260 GLU B O 1
ATOM 4276 N N . LYS B 1 261 ? -35.438 -23.125 -20.766 1 39.44 261 LYS B N 1
ATOM 4277 C CA . LYS B 1 261 ? -36.625 -23.953 -21 1 39.44 261 LYS B CA 1
ATOM 4278 C C . LYS B 1 261 ? -37.156 -23.75 -22.406 1 39.44 261 LYS B C 1
ATOM 4280 O O . LYS B 1 261 ? -37.75 -24.672 -23 1 39.44 261 LYS B O 1
ATOM 4285 N N . ALA B 1 262 ? -37.094 -22.516 -22.797 1 42.88 262 ALA B N 1
ATOM 4286 C CA . ALA B 1 262 ? -37.594 -22.281 -24.141 1 42.88 262 ALA B CA 1
ATOM 4287 C C . ALA B 1 262 ? -36.656 -22.938 -25.188 1 42.88 262 ALA B C 1
ATOM 4289 O O . ALA B 1 262 ? -37.125 -23.484 -26.172 1 42.88 262 ALA B O 1
ATOM 4290 N N . SER B 1 263 ? -35.312 -22.797 -24.891 1 37.22 263 SER B N 1
ATOM 4291 C CA . SER B 1 263 ? -34.406 -23.453 -25.828 1 37.22 263 SER B CA 1
ATOM 4292 C C . SER B 1 263 ? -34.406 -24.953 -25.641 1 37.22 263 SER B C 1
ATOM 4294 O O . SER B 1 263 ? -34.312 -25.719 -26.609 1 37.22 263 SER B O 1
ATOM 4296 N N . ALA B 1 264 ? -34.594 -25.391 -24.469 1 40.03 264 ALA B N 1
ATOM 4297 C CA . ALA B 1 264 ? -34.75 -26.828 -24.297 1 40.03 264 ALA B CA 1
ATOM 4298 C C . ALA B 1 264 ? -36.062 -27.312 -24.906 1 40.03 264 ALA B C 1
AT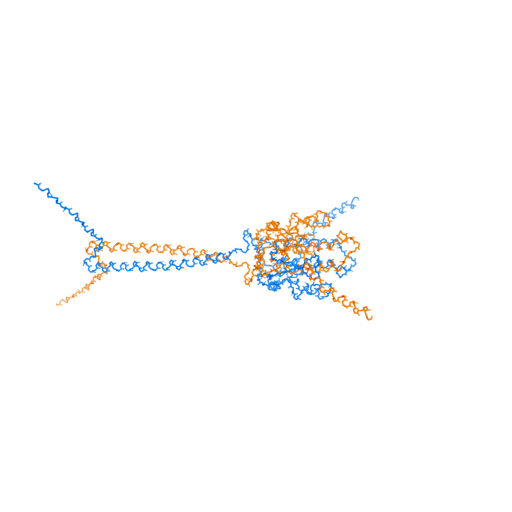OM 4300 O O . ALA B 1 264 ? -36.125 -28.391 -25.5 1 40.03 264 ALA B O 1
ATOM 4301 N N . LYS B 1 265 ? -37.125 -26.531 -24.781 1 42.91 265 LYS B N 1
ATOM 4302 C CA . LYS B 1 265 ? -38.406 -26.891 -25.359 1 42.91 265 LYS B CA 1
ATOM 4303 C C . LYS B 1 265 ? -38.344 -26.875 -26.891 1 42.91 265 LYS B C 1
ATOM 4305 O O . LYS B 1 265 ? -38.969 -27.703 -27.547 1 42.91 265 LYS B O 1
ATOM 4310 N N . SER B 1 266 ? -37.594 -25.922 -27.375 1 39.44 266 SER B N 1
ATOM 4311 C CA . SER B 1 266 ? -37.5 -25.922 -28.828 1 39.44 266 SER B CA 1
ATOM 4312 C C . SER B 1 266 ? -36.625 -27.078 -29.328 1 39.44 266 SER B C 1
ATOM 4314 O O . SER B 1 266 ? -36.812 -27.562 -30.453 1 39.44 266 SER B O 1
ATOM 4316 N N . ALA B 1 267 ? -35.719 -27.578 -28.484 1 43.91 267 ALA B N 1
ATOM 4317 C CA . ALA B 1 267 ? -34.875 -28.688 -28.953 1 43.91 267 ALA B CA 1
ATOM 4318 C C . ALA B 1 267 ? -35.625 -30 -28.906 1 43.91 267 ALA B C 1
ATOM 4320 O O . ALA B 1 267 ? -35.312 -30.938 -29.656 1 43.91 267 ALA B O 1
ATOM 4321 N N . GLN B 1 268 ? -36.5 -30.125 -27.906 1 34.31 268 GLN B N 1
ATOM 4322 C CA . GLN B 1 268 ? -37.281 -31.375 -27.859 1 34.31 268 GLN B CA 1
ATOM 4323 C C . GLN B 1 268 ? -38.312 -31.406 -28.969 1 34.31 268 GLN B C 1
ATOM 4325 O O . GLN B 1 268 ? -38.719 -32.5 -29.406 1 34.31 268 GLN B O 1
ATOM 4330 N N . GLU B 1 269 ? -38.812 -30.25 -29.344 1 36.28 269 GLU B N 1
ATOM 4331 C CA . GLU B 1 269 ? -39.844 -30.312 -30.391 1 36.28 269 GLU B CA 1
ATOM 4332 C C . GLU B 1 269 ? -39.219 -30.453 -31.766 1 36.28 269 GLU B C 1
ATOM 4334 O O . GLU B 1 269 ? -39.906 -30.609 -32.75 1 36.28 269 GLU B O 1
ATOM 4339 N N . GLY B 1 270 ? -37.875 -30.25 -31.891 1 26.78 270 GLY B N 1
ATOM 4340 C CA . GLY B 1 270 ? -37.375 -30.594 -33.219 1 26.78 270 GLY B CA 1
ATOM 4341 C C . GLY B 1 270 ? -36.688 -31.953 -33.25 1 26.78 270 GLY B C 1
ATOM 4342 O O . GLY B 1 270 ? -36.344 -32.531 -32.219 1 26.78 270 GLY B O 1
#

Radius of gyration: 40.98 Å; Cα contacts (8 Å, |Δi|>4): 699; chains: 2; bounding box: 99×150×93 Å

Sequence (540 aa):
MEPLITDEKPRYARLHGDDENIPENPEALALVQKWKRSFYILLASSLSVIFILFGVGIYSILSLQDCSPSKPGVVIPYSPAPVKYVNKWLTGDPDTKKFMGKPRPELDQAWHDLLDSTLIRYSADELFLANNATSVQHKDGGFVGGLGISHSLHCLKRLKQYIHPEYYYNHETQDWDELYSHADHCLESLRQEILCNADVNIYTLKWTPHSRFKPTVKVPQPHACVDWEALHDWMKGRQARLEDMVGPPESLFEGKDSKEKASAKSAQEGMEPLITDEKPRYARLHGDDENIPENPEALALVQKWKRSFYILLASSLSVIFILFGVGIYSILSLQDCSPSKPGVVIPYSPAPVKYVNKWLTGDPDTKKFMGKPRPELDQAWHDLLDSTLIRYSADELFLANNATSVQHKDGGFVGGLGISHSLHCLKRLKQYIHPEYYYNHETQDWDELYSHADHCLESLRQEILCNADVNIYTLKWTPHSRFKPTVKVPQPHACVDWEALHDWMKGRQARLEDMVGPPESLFEGKDSKEKASAKSAQEG

pLDDT: mean 82.53, std 19.35, range [25.95, 98.44]